Protein AF-0000000086679935 (afdb_homodimer)

pLDDT: mean 90.17, std 11.09, range [31.66, 98.38]

Secondary structure (DSSP, 8-state):
---EEEEEHHHHHHHHHHS--TT-SHHHHTT--TGGGSHHHHHHHHHHHHHTTSEEE-GGGPEEEPHHHHHHHHHHHS-SEEEEEEEEETTEEEEEEEEEETTEEEEEEEEGGGEEEEEE--TTS-THHHHHHHHHHHHHHSSSEEEEEEEEESS-EEEEEEEEE-TTS-EEEEETT-GGG-EEEE-HHHHHHHHHHHHHHHS-------/---EEEEEHHHHHHHHHHS--TT-SHHHHTT--TGGGSHHHHHHHHHHHHHTTSEEE-GGGPEEEPHHHHHHHHHHHS-SEEEEEEEEETTEEEEEEEEEETTEEEEEEEEGGGEEEEEE--TTS-THHHHHHHHHHHHHHSSSEEEEEEEEESS-EEEEEEEEE-TTS-EEEEETT-GGG-EEEE-HHHHHHHHHHHHHHHS-------

Solvent-accessible surface area (backbone atoms only — not comparable to full-atom values): 21999 Å² total; per-residue (Å²): 127,70,60,67,50,76,44,32,53,19,36,50,36,28,41,52,63,69,47,68,43,86,74,38,63,47,48,65,76,71,65,52,50,70,66,43,62,30,68,56,19,28,46,37,12,47,23,45,34,40,77,68,65,45,31,40,88,42,75,93,84,34,70,39,64,34,71,71,52,49,47,51,27,49,22,48,31,59,45,53,36,34,36,41,38,41,36,42,29,93,96,44,74,53,51,35,34,38,31,26,27,92,80,35,30,33,39,42,26,74,46,79,65,55,24,29,42,36,33,51,41,68,68,84,48,64,81,61,50,66,55,49,63,58,43,49,60,50,41,72,73,28,66,42,20,39,35,36,40,36,33,38,37,92,87,35,75,77,42,36,39,35,40,35,29,36,75,88,62,36,15,29,37,39,32,70,88,42,62,86,70,42,47,63,79,27,49,65,68,57,37,51,51,51,49,52,54,51,47,49,66,69,58,53,80,76,69,72,85,128,128,72,60,66,49,76,44,31,53,19,36,50,37,28,40,54,63,70,46,68,43,84,75,39,64,46,48,64,76,72,64,53,52,70,66,43,63,29,68,56,19,30,45,35,11,49,23,44,34,40,78,67,65,44,31,40,86,43,74,92,86,35,71,40,64,34,71,71,52,49,48,51,29,51,22,47,30,59,44,52,37,34,37,40,38,42,36,41,30,90,95,43,75,53,52,36,33,39,32,27,27,92,80,35,30,33,40,42,25,75,47,80,63,54,23,28,42,36,35,52,41,67,68,86,48,65,80,60,50,67,55,48,62,59,42,50,61,50,40,71,75,30,68,42,19,38,36,36,40,36,34,38,37,92,88,33,74,76,43,35,40,36,40,36,30,37,75,86,61,36,15,28,35,41,32,70,89,41,62,85,70,42,47,63,80,28,50,66,68,56,38,51,49,52,49,51,53,50,48,50,66,68,56,56,79,76,69,71,83,129

Sequence (420 aa):
MTDRISLTAAELAFLLSVSGTSGSPAPDLLGFTDADRAEPVIAAGLGSLLLRHLVAPGTGQQVELAPELVAITEGLARPRICVQVGLVADQTADGALLFESGIVRFLLAPRAYRCFDVTGVDPAIDRREPLLQLARPFLDAHRPAVASFTAHSAQVQNAWVTVSAEADNRWSYVSGGDPEGARSNLTADEAMEHVHDVLGTLLPELSPAAMTDRISLTAAELAFLLSVSGTSGSPAPDLLGFTDADRAEPVIAAGLGSLLLRHLVAPGTGQQVELAPELVAITEGLARPRICVQVGLVADQTADGALLFESGIVRFLLAPRAYRCFDVTGVDPAIDRREPLLQLARPFLDAHRPAVASFTAHSAQVQNAWVTVSAEADNRWSYVSGGDPEGARSNLTADEAMEHVHDVLGTLLPELSPAA

Organism: NCBI:txid175570

Foldseek 3Di:
DWDKDKAFLLLVLLLQVVLPADPFCLCVLLVHDVVCNDPVSNVVNVVVCVVVVQWAQDPPRDIDGHPVSVLVSQQRRAFQKKKWKWKDADPDIWTWMWTHDVQWIWIWTADPPRMTMITTDGPVDDPVVVRLVVHLVRPVVGAFMKMKMFMDHPVDHRWIKMKTQHPVQKIKMATPVCRVPIDTRDHSVVRSVVVSVSVCVRDDDDPDPD/DWDKDKAALLLVLLLQVVLPADPFCLCVLLVHDVVCNDPVSNVVNVVVCVVVVQWAQDPPRDIDGHPVSVLVSQQRRAFQKKKWKWKDADPDIWTWMWTHDVQWIWIWTADPPRMIMITTDGPVDDPVVVRLVVHLVRPVVGAFMKMKMFMDHPVDHRWIKMKTAHPVQKIWMATPVCRVPIDTRDHSVVRSVVVSVVVCVRDDDDPDPD

Radius of gyration: 28.43 Å; Cα contacts (8 Å, |Δi|>4): 796; chains: 2; bounding box: 55×89×56 Å

Nearest PDB structures (foldseek):
  4rcl-assembly1_A  TM=6.908E-01  e=4.617E-07  Mycolicibacterium smegmatis MC2 155
  4w4j-assembly2_B  TM=6.682E-01  e=8.957E-07  Mycolicibacterium smegmatis MC2 155
  5vba-assembly1_A  TM=6.592E-01  e=6.240E-07  Tequatrovirus T4
  4rcl-assembly2_B  TM=5.947E-01  e=6.454E-05  Mycolicibacterium smegmatis MC2 155
  3nec-assembly1_A  TM=4.149E-01  e=3.781E-01  Toxoplasma gondii

Structure (mmCIF, N/CA/C/O backbone):
data_AF-0000000086679935-model_v1
#
loop_
_entity.id
_entity.type
_entity.pdbx_description
1 polymer 'EspG family protein'
#
loop_
_atom_site.group_PDB
_atom_site.id
_atom_site.type_symbol
_atom_site.label_atom_id
_atom_site.label_alt_id
_atom_site.label_comp_id
_atom_site.label_asym_id
_atom_site.label_entity_id
_atom_site.label_seq_id
_atom_site.pdbx_PDB_ins_code
_atom_site.Cartn_x
_atom_site.Cartn_y
_atom_site.Cartn_z
_atom_site.occupancy
_atom_site.B_iso_or_equiv
_atom_site.auth_seq_id
_atom_site.auth_comp_id
_atom_site.auth_asym_id
_atom_site.auth_atom_id
_atom_site.pdbx_PDB_model_num
ATOM 1 N N . MET A 1 1 ? -2.578 8.648 26.203 1 37.78 1 MET A N 1
ATOM 2 C CA . MET A 1 1 ? -1.556 8.32 25.219 1 37.78 1 MET A CA 1
ATOM 3 C C . MET A 1 1 ? -2.061 8.578 23.797 1 37.78 1 MET A C 1
ATOM 5 O O . MET A 1 1 ? -3.148 8.133 23.438 1 37.78 1 MET A O 1
ATOM 9 N N . THR A 1 2 ? -1.667 9.672 23.266 1 55.12 2 THR A N 1
ATOM 10 C CA . THR A 1 2 ? -2.234 10.086 21.984 1 55.12 2 THR A CA 1
ATOM 11 C C . THR A 1 2 ? -2.031 9.016 20.922 1 55.12 2 THR A C 1
ATOM 13 O O . THR A 1 2 ? -0.909 8.555 20.703 1 55.12 2 THR A O 1
ATOM 16 N N . ASP A 1 3 ? -3.09 8.336 20.547 1 83 3 ASP A N 1
ATOM 17 C CA . ASP A 1 3 ? -3.076 7.223 19.594 1 83 3 ASP A CA 1
ATOM 18 C C . ASP A 1 3 ? -2.498 7.656 18.25 1 83 3 ASP A C 1
ATOM 20 O O . ASP A 1 3 ? -2.775 8.758 17.781 1 83 3 ASP A O 1
ATOM 24 N N . ARG A 1 4 ? -1.326 7.137 17.953 1 93.44 4 ARG A N 1
ATOM 25 C CA . ARG A 1 4 ? -0.667 7.457 16.688 1 93.44 4 ARG A CA 1
ATOM 26 C C . ARG A 1 4 ? -0.692 6.266 15.742 1 93.44 4 ARG A C 1
ATOM 28 O O . ARG A 1 4 ? -0.501 5.125 16.172 1 93.44 4 ARG A O 1
ATOM 35 N N . ILE A 1 5 ? -0.998 6.605 14.477 1 97.06 5 ILE A N 1
ATOM 36 C CA . ILE A 1 5 ? -0.933 5.578 13.445 1 97.06 5 ILE A CA 1
ATOM 37 C C . ILE A 1 5 ? -0.263 6.145 12.195 1 97.06 5 ILE A C 1
ATOM 39 O O . ILE A 1 5 ? -0.395 7.332 11.898 1 97.06 5 ILE A O 1
ATOM 43 N N . SER A 1 6 ? 0.539 5.348 11.547 1 97.88 6 SER A N 1
ATOM 44 C CA . SER A 1 6 ? 1.135 5.746 10.273 1 97.88 6 SER A CA 1
ATOM 45 C C . SER A 1 6 ? 0.36 5.168 9.094 1 97.88 6 SER A C 1
ATOM 47 O O . SER A 1 6 ? -0.07 4.012 9.133 1 97.88 6 SER A O 1
ATOM 49 N N . LEU A 1 7 ? 0.116 6.004 8.047 1 98.38 7 LEU A N 1
ATOM 50 C CA . LEU A 1 7 ? -0.58 5.605 6.828 1 98.38 7 LEU A CA 1
ATOM 51 C C . LEU A 1 7 ? 0.215 6.012 5.59 1 98.38 7 LEU A C 1
ATOM 53 O O . LEU A 1 7 ? 0.934 7.016 5.613 1 98.38 7 LEU A O 1
ATOM 57 N N . THR A 1 8 ? 0.078 5.289 4.508 1 97.81 8 THR A N 1
ATOM 58 C CA . THR A 1 8 ? 0.658 5.691 3.23 1 97.81 8 THR A CA 1
ATOM 59 C C . THR A 1 8 ? -0.25 6.688 2.514 1 97.81 8 THR A C 1
ATOM 61 O O . THR A 1 8 ? -1.435 6.801 2.838 1 97.81 8 THR A O 1
ATOM 64 N N . ALA A 1 9 ? 0.305 7.355 1.508 1 97.69 9 ALA A N 1
ATOM 65 C CA . ALA A 1 9 ? -0.489 8.234 0.656 1 97.69 9 ALA A CA 1
ATOM 66 C C . ALA A 1 9 ? -1.613 7.469 -0.031 1 97.69 9 ALA A C 1
ATOM 68 O O . ALA A 1 9 ? -2.729 7.977 -0.169 1 97.69 9 ALA A O 1
ATOM 69 N N . ALA A 1 10 ? -1.348 6.258 -0.402 1 98.12 10 ALA A N 1
ATOM 70 C CA . ALA A 1 10 ? -2.355 5.449 -1.079 1 98.12 10 ALA A CA 1
ATOM 71 C C . ALA A 1 10 ? -3.49 5.078 -0.128 1 98.12 10 ALA A C 1
ATOM 73 O O . ALA A 1 10 ? -4.656 5.051 -0.525 1 98.12 10 ALA A O 1
ATOM 74 N N . GLU A 1 11 ? -3.154 4.742 1.072 1 98 11 GLU A N 1
ATOM 75 C CA . GLU A 1 11 ? -4.18 4.453 2.07 1 98 11 GLU A CA 1
ATOM 76 C C . GLU A 1 11 ? -5.059 5.672 2.328 1 98 11 GLU A C 1
ATOM 78 O O . GLU A 1 11 ? -6.281 5.555 2.426 1 98 11 GLU A O 1
ATOM 83 N N . LEU A 1 12 ? -4.43 6.832 2.416 1 97.25 12 LEU A N 1
ATOM 84 C CA . LEU A 1 12 ? -5.195 8.062 2.592 1 97.25 12 LEU A CA 1
ATOM 85 C C . LEU A 1 12 ? -6.074 8.328 1.374 1 97.25 12 LEU A C 1
ATOM 87 O O . LEU A 1 12 ? -7.211 8.781 1.513 1 97.25 12 LEU A O 1
ATOM 91 N N . ALA A 1 13 ? -5.551 8.109 0.16 1 96.25 13 ALA A N 1
ATOM 92 C CA . ALA A 1 13 ? -6.336 8.281 -1.06 1 96.25 13 ALA A CA 1
ATOM 93 C C . ALA A 1 13 ? -7.562 7.371 -1.056 1 96.25 13 ALA A C 1
ATOM 95 O O . ALA A 1 13 ? -8.648 7.785 -1.458 1 96.25 13 ALA A O 1
ATOM 96 N N . PHE A 1 14 ? -7.367 6.168 -0.538 1 96.5 14 PHE A N 1
ATOM 97 C CA . PHE A 1 14 ? -8.492 5.25 -0.41 1 96.5 14 PHE A CA 1
ATOM 98 C C . PHE A 1 14 ? -9.539 5.805 0.556 1 96.5 14 PHE A C 1
ATOM 100 O O . PHE A 1 14 ? -10.727 5.828 0.245 1 96.5 14 PHE A O 1
ATOM 107 N N . LEU A 1 15 ? -9.094 6.254 1.701 1 96.12 15 LEU A N 1
ATOM 108 C CA . LEU A 1 15 ? -10.016 6.773 2.701 1 96.12 15 LEU A CA 1
ATOM 109 C C . LEU A 1 15 ? -10.805 7.957 2.148 1 96.12 15 LEU A C 1
ATOM 111 O O . LEU A 1 15 ? -12.008 8.086 2.398 1 96.12 15 LEU A O 1
ATOM 115 N N . LEU A 1 16 ? -10.125 8.797 1.416 1 94.5 16 LEU A N 1
ATOM 116 C CA . LEU A 1 16 ? -10.789 9.945 0.812 1 94.5 16 LEU A CA 1
ATOM 117 C C . LEU A 1 16 ? -11.82 9.508 -0.219 1 94.5 16 LEU A C 1
ATOM 119 O O . LEU A 1 16 ? -12.836 10.172 -0.406 1 94.5 16 LEU A O 1
ATOM 123 N N . SER A 1 17 ? -11.555 8.414 -0.892 1 92.44 17 SER A N 1
ATOM 124 C CA . SER A 1 17 ? -12.453 7.941 -1.937 1 92.44 17 SER A CA 1
ATOM 125 C C . SER A 1 17 ? -13.742 7.379 -1.344 1 92.44 17 SER A C 1
ATOM 127 O O . SER A 1 17 ? -14.797 7.418 -1.983 1 92.44 17 SER A O 1
ATOM 129 N N . VAL A 1 18 ? -13.688 6.816 -0.146 1 89.56 18 VAL A N 1
ATOM 130 C CA . VAL A 1 18 ? -14.867 6.188 0.438 1 89.56 18 VAL A CA 1
ATOM 131 C C . VAL A 1 18 ? -15.656 7.215 1.248 1 89.56 18 VAL A C 1
ATOM 133 O O . VAL A 1 18 ? -16.812 6.973 1.623 1 89.56 18 VAL A O 1
ATOM 136 N N . SER A 1 19 ? -15.047 8.258 1.645 1 80.88 19 SER A N 1
ATOM 137 C CA . SER A 1 19 ? -15.703 9.297 2.43 1 80.88 19 SER A CA 1
ATOM 138 C C . SER A 1 19 ? -16.828 9.945 1.641 1 80.88 19 SER A C 1
ATOM 140 O O . SER A 1 19 ? -17.719 10.578 2.223 1 80.88 19 SER A O 1
ATOM 142 N N . GLY A 1 20 ? -17.016 9.617 0.389 1 65.75 20 GLY A N 1
ATOM 143 C CA . GLY A 1 20 ? -18.109 10.102 -0.435 1 65.75 20 GLY A CA 1
ATOM 144 C C . GLY A 1 20 ? -18 11.578 -0.776 1 65.75 20 GLY A C 1
ATOM 145 O O . GLY A 1 20 ? -18.938 12.18 -1.289 1 65.75 20 GLY A O 1
ATOM 146 N N . THR A 1 21 ? -17.172 12.305 -0.176 1 62.47 21 THR A N 1
ATOM 147 C CA . THR A 1 21 ? -17.344 13.75 -0.301 1 62.47 21 THR A CA 1
ATOM 148 C C . THR A 1 21 ? -16.469 14.305 -1.422 1 62.47 21 THR A C 1
ATOM 150 O O . THR A 1 21 ? -15.25 14.102 -1.427 1 62.47 21 THR A O 1
ATOM 153 N N . SER A 1 22 ? -17.188 14.562 -2.379 1 64.38 22 SER A N 1
ATOM 154 C CA . SER A 1 22 ? -16.703 15.383 -3.484 1 64.38 22 SER A CA 1
ATOM 155 C C . SER A 1 22 ? -16.422 16.812 -3.033 1 64.38 22 SER A C 1
ATOM 157 O O . SER A 1 22 ? -17.25 17.422 -2.342 1 64.38 22 SER A O 1
ATOM 159 N N . GLY A 1 23 ? -15.164 17.219 -2.684 1 74.88 23 GLY A N 1
ATOM 160 C CA . GLY A 1 23 ? -14.898 18.625 -2.41 1 74.88 23 GLY A CA 1
ATOM 161 C C . GLY A 1 23 ? -13.969 18.844 -1.233 1 74.88 23 GLY A C 1
ATOM 162 O O . GLY A 1 23 ? -13.656 19.984 -0.88 1 74.88 23 GLY A O 1
ATOM 163 N N . SER A 1 24 ? -13.695 17.891 -0.671 1 84.31 24 SER A N 1
ATOM 164 C CA . SER A 1 24 ? -12.758 18.047 0.438 1 84.31 24 SER A CA 1
ATOM 165 C C . SER A 1 24 ? -11.477 18.719 -0.016 1 84.31 24 SER A C 1
ATOM 167 O O . SER A 1 24 ? -10.953 18.422 -1.091 1 84.31 24 SER A O 1
ATOM 169 N N . PRO A 1 25 ? -11.078 19.656 0.827 1 87.38 25 PRO A N 1
ATOM 170 C CA . PRO A 1 25 ? -9.797 20.297 0.484 1 87.38 25 PRO A CA 1
ATOM 171 C C . PRO A 1 25 ? -8.602 19.391 0.754 1 87.38 25 PRO A C 1
ATOM 173 O O . PRO A 1 25 ? -7.473 19.719 0.387 1 87.38 25 PRO A O 1
ATOM 176 N N . ALA A 1 26 ? -8.828 18.281 1.319 1 91.12 26 ALA A N 1
ATOM 177 C CA . ALA A 1 26 ? -7.754 17.453 1.849 1 91.12 26 ALA A CA 1
ATOM 178 C C . ALA A 1 26 ? -6.824 16.984 0.734 1 91.12 26 ALA A C 1
ATOM 180 O O . ALA A 1 26 ? -5.602 17.062 0.86 1 91.12 26 ALA A O 1
ATOM 181 N N . PRO A 1 27 ? -7.363 16.547 -0.416 1 91.56 27 PRO A N 1
ATOM 182 C CA . PRO A 1 27 ? -6.449 16.078 -1.461 1 91.56 27 PRO A CA 1
ATOM 183 C C . PRO A 1 27 ? -5.469 17.156 -1.912 1 91.56 27 PRO A C 1
ATOM 185 O O . PRO A 1 27 ? -4.273 16.875 -2.074 1 91.56 27 PRO A O 1
ATOM 188 N N . ASP A 1 28 ? -5.926 18.312 -2.014 1 87.94 28 ASP A N 1
ATOM 189 C CA . ASP A 1 28 ? -5.07 19.422 -2.441 1 87.94 28 ASP A CA 1
ATOM 190 C C . ASP A 1 28 ? -4.043 19.766 -1.364 1 87.94 28 ASP A C 1
ATOM 192 O O . ASP A 1 28 ? -2.873 20 -1.669 1 87.94 28 ASP A O 1
ATOM 196 N N . LEU A 1 29 ? -4.48 19.766 -0.17 1 89.69 29 LEU A N 1
ATOM 197 C CA . LEU A 1 29 ? -3.604 20.125 0.94 1 89.69 29 LEU A CA 1
ATOM 198 C C . LEU A 1 29 ? -2.527 19.062 1.14 1 89.69 29 LEU A C 1
ATOM 200 O O . LEU A 1 29 ? -1.416 19.375 1.574 1 89.69 29 LEU A O 1
ATOM 204 N N . LEU A 1 30 ? -2.873 17.859 0.779 1 93.5 30 LEU A N 1
ATOM 205 C CA . LEU A 1 30 ? -1.931 16.766 0.917 1 93.5 30 LEU A CA 1
ATOM 206 C C . LEU A 1 30 ? -1.031 16.656 -0.311 1 93.5 30 LEU A C 1
ATOM 208 O O . LEU A 1 30 ? -0.096 15.852 -0.335 1 93.5 30 LEU A O 1
ATOM 212 N N . GLY A 1 31 ? -1.354 17.438 -1.3 1 91.94 31 GLY A N 1
ATOM 213 C CA . GLY A 1 31 ? -0.563 17.422 -2.52 1 91.94 31 GLY A CA 1
ATOM 214 C C . GLY A 1 31 ? -0.878 16.25 -3.422 1 91.94 31 GLY A C 1
ATOM 215 O O . GLY A 1 31 ? -0.016 15.781 -4.172 1 91.94 31 GLY A O 1
ATOM 216 N N . PHE A 1 32 ? -2.082 15.688 -3.363 1 93.94 32 PHE A N 1
ATOM 217 C CA . PHE A 1 32 ? -2.451 14.539 -4.184 1 93.94 32 PHE A CA 1
ATOM 218 C C . PHE A 1 32 ? -2.814 14.977 -5.598 1 93.94 32 PHE A C 1
ATOM 220 O O . PHE A 1 32 ? -3.676 15.836 -5.781 1 93.94 32 PHE A O 1
ATOM 227 N N . THR A 1 33 ? -2.15 14.414 -6.566 1 93.75 33 THR A N 1
ATOM 228 C CA . THR A 1 33 ? -2.467 14.625 -7.977 1 93.75 33 THR A CA 1
ATOM 229 C C . THR A 1 33 ? -3.562 13.664 -8.43 1 93.75 33 THR A C 1
ATOM 231 O O . THR A 1 33 ? -4 12.805 -7.664 1 93.75 33 THR A O 1
ATOM 234 N N . ASP A 1 34 ? -3.945 13.797 -9.648 1 93.62 34 ASP A N 1
ATOM 235 C CA . ASP A 1 34 ? -4.895 12.852 -10.227 1 93.62 34 ASP A CA 1
ATOM 236 C C . ASP A 1 34 ? -4.316 11.438 -10.25 1 93.62 34 ASP A C 1
ATOM 238 O O . ASP A 1 34 ? -5.039 10.461 -10.039 1 93.62 34 ASP A O 1
ATOM 242 N N . ALA A 1 35 ? -3.078 11.383 -10.484 1 93.56 35 ALA A N 1
ATOM 243 C CA . ALA A 1 35 ? -2.412 10.078 -10.516 1 93.56 35 ALA A CA 1
ATOM 244 C C . ALA A 1 35 ? -2.445 9.414 -9.141 1 93.56 35 ALA A C 1
ATOM 246 O O . ALA A 1 35 ? -2.584 8.195 -9.039 1 93.56 35 ALA A O 1
ATOM 247 N N . ASP A 1 36 ? -2.406 10.211 -8.117 1 94.19 36 ASP A N 1
ATOM 248 C CA . ASP A 1 36 ? -2.436 9.695 -6.746 1 94.19 36 ASP A CA 1
ATOM 249 C C . ASP A 1 36 ? -3.822 9.172 -6.387 1 94.19 36 ASP A C 1
ATOM 251 O O . ASP A 1 36 ? -3.984 8.461 -5.391 1 94.19 36 ASP A O 1
ATOM 255 N N . ARG A 1 37 ? -4.719 9.578 -7.188 1 93.56 37 ARG A N 1
ATOM 256 C CA . ARG A 1 37 ? -6.098 9.227 -6.871 1 93.56 37 ARG A CA 1
ATOM 257 C C . ARG A 1 37 ? -6.68 8.281 -7.918 1 93.56 37 ARG A C 1
ATOM 259 O O . ARG A 1 37 ? -7.891 8.055 -7.953 1 93.56 37 ARG A O 1
ATOM 266 N N . ALA A 1 38 ? -5.793 7.77 -8.734 1 95 38 ALA A N 1
ATOM 267 C CA . ALA A 1 38 ? -6.227 6.82 -9.758 1 95 38 ALA A CA 1
ATOM 268 C C . ALA A 1 38 ? -6.586 5.473 -9.148 1 95 38 ALA A C 1
ATOM 270 O O . ALA A 1 38 ? -6.137 5.145 -8.047 1 95 38 ALA A O 1
ATOM 271 N N . GLU A 1 39 ? -7.312 4.656 -9.891 1 95.25 39 GLU A N 1
ATOM 272 C CA . GLU A 1 39 ? -7.891 3.406 -9.406 1 95.25 39 GLU A CA 1
ATOM 273 C C . GLU A 1 39 ? -6.812 2.457 -8.898 1 95.25 39 GLU A C 1
ATOM 275 O O . GLU A 1 39 ? -6.957 1.858 -7.828 1 95.25 39 GLU A O 1
ATOM 280 N N . PRO A 1 40 ? -5.648 2.309 -9.555 1 95.38 40 PRO A N 1
ATOM 281 C CA . PRO A 1 40 ? -4.633 1.376 -9.055 1 95.38 40 PRO A CA 1
ATOM 282 C C . PRO A 1 40 ? -4.055 1.802 -7.707 1 95.38 40 PRO A C 1
ATOM 284 O O . PRO A 1 40 ? -3.688 0.952 -6.895 1 95.38 40 PRO A O 1
ATOM 287 N N . VAL A 1 41 ? -3.998 3.121 -7.508 1 96.62 41 VAL A N 1
ATOM 288 C CA . VAL A 1 41 ? -3.48 3.627 -6.238 1 96.62 41 VAL A CA 1
ATOM 289 C C . VAL A 1 41 ? -4.5 3.379 -5.129 1 96.62 41 VAL A C 1
ATOM 291 O O . VAL A 1 41 ? -4.141 2.943 -4.031 1 96.62 41 VAL A O 1
ATOM 294 N N . ILE A 1 42 ? -5.746 3.607 -5.445 1 96.25 42 ILE A N 1
ATOM 295 C CA . ILE A 1 42 ? -6.816 3.373 -4.48 1 96.25 42 ILE A CA 1
ATOM 296 C C . ILE A 1 42 ? -6.855 1.894 -4.105 1 96.25 42 ILE A C 1
ATOM 298 O O . ILE A 1 42 ? -6.957 1.55 -2.926 1 96.25 42 ILE A O 1
ATOM 302 N N . ALA A 1 43 ? -6.699 1.069 -5.086 1 95.88 43 ALA A N 1
ATOM 303 C CA . ALA A 1 43 ? -6.676 -0.371 -4.84 1 95.88 43 ALA A CA 1
ATOM 304 C C . ALA A 1 43 ? -5.477 -0.761 -3.98 1 95.88 43 ALA A C 1
ATOM 306 O O . ALA A 1 43 ? -5.59 -1.618 -3.1 1 95.88 43 ALA A O 1
ATOM 307 N N . ALA A 1 44 ? -4.344 -0.168 -4.23 1 97.19 44 ALA A N 1
ATOM 308 C CA . ALA A 1 44 ? -3.146 -0.415 -3.434 1 97.19 44 ALA A CA 1
ATOM 309 C C . ALA A 1 44 ? -3.369 -0.03 -1.974 1 97.19 44 ALA A C 1
ATOM 311 O O . ALA A 1 44 ? -2.965 -0.758 -1.064 1 97.19 44 ALA A O 1
ATOM 312 N N . GLY A 1 45 ? -3.975 1.124 -1.792 1 98.06 45 GLY A N 1
ATOM 313 C CA . GLY A 1 45 ? -4.277 1.551 -0.435 1 98.06 45 GLY A CA 1
ATOM 314 C C . GLY A 1 45 ? -5.172 0.579 0.31 1 98.06 45 GLY A C 1
ATOM 315 O O . GLY A 1 45 ? -4.91 0.245 1.467 1 98.06 45 GLY A O 1
ATOM 316 N N . LEU A 1 46 ? -6.227 0.151 -0.379 1 96.88 46 LEU A N 1
ATOM 317 C CA . LEU A 1 46 ? -7.137 -0.815 0.222 1 96.88 46 LEU A CA 1
ATOM 318 C C . LEU A 1 46 ? -6.41 -2.113 0.557 1 96.88 46 LEU A C 1
ATOM 320 O O . LEU A 1 46 ? -6.543 -2.635 1.668 1 96.88 46 LEU A O 1
ATOM 324 N N . GLY A 1 47 ? -5.664 -2.678 -0.401 1 96.5 47 GLY A N 1
ATOM 325 C CA . GLY A 1 47 ? -4.898 -3.885 -0.144 1 96.5 47 GLY A CA 1
ATOM 326 C C . GLY A 1 47 ? -3.975 -3.762 1.053 1 96.5 47 GLY A C 1
ATOM 327 O O . GLY A 1 47 ? -3.891 -4.676 1.876 1 96.5 47 GLY A O 1
ATOM 328 N N . SER A 1 48 ? -3.27 -2.664 1.148 1 97.19 48 SER A N 1
ATOM 329 C CA . SER A 1 48 ? -2.355 -2.408 2.256 1 97.19 48 SER A CA 1
ATOM 330 C C . SER A 1 48 ? -3.092 -2.41 3.592 1 97.19 48 SER A C 1
ATOM 332 O O . SER A 1 48 ? -2.65 -3.051 4.551 1 97.19 48 SER A O 1
ATOM 334 N N . LEU A 1 49 ? -4.195 -1.675 3.666 1 97.88 49 LEU A N 1
ATOM 335 C CA . LEU A 1 49 ? -4.973 -1.594 4.898 1 97.88 49 LEU A CA 1
ATOM 336 C C . LEU A 1 49 ? -5.488 -2.969 5.309 1 97.88 49 LEU A C 1
ATOM 338 O O . LEU A 1 49 ? -5.562 -3.281 6.496 1 97.88 49 LEU A O 1
ATOM 342 N N . LEU A 1 50 ? -5.867 -3.756 4.32 1 96.69 50 LEU A N 1
ATOM 343 C CA . LEU A 1 50 ? -6.355 -5.102 4.594 1 96.69 50 LEU A CA 1
ATOM 344 C C . LEU A 1 50 ? -5.258 -5.969 5.195 1 96.69 50 LEU A C 1
ATOM 346 O O . LEU A 1 50 ? -5.477 -6.648 6.203 1 96.69 50 LEU A O 1
ATOM 350 N N . LEU A 1 51 ? -4.09 -5.926 4.605 1 96.69 51 LEU A N 1
ATOM 351 C CA . LEU A 1 51 ? -2.992 -6.758 5.078 1 96.69 51 LEU A CA 1
ATOM 352 C C . LEU A 1 51 ? -2.525 -6.309 6.461 1 96.69 51 LEU A C 1
ATOM 354 O O . LEU A 1 51 ? -1.996 -7.113 7.23 1 96.69 51 LEU A O 1
ATOM 358 N N . ARG A 1 52 ? -2.77 -5.027 6.754 1 97.19 52 ARG A N 1
ATOM 359 C CA . ARG A 1 52 ? -2.395 -4.512 8.07 1 97.19 52 ARG A CA 1
ATOM 360 C C . ARG A 1 52 ? -3.551 -4.641 9.055 1 97.19 52 ARG A C 1
ATOM 362 O O . ARG A 1 52 ? -3.459 -4.172 10.188 1 97.19 52 ARG A O 1
ATOM 369 N N . HIS A 1 53 ? -4.629 -5.203 8.633 1 96 53 HIS A N 1
ATOM 370 C CA . HIS A 1 53 ? -5.805 -5.512 9.438 1 96 53 HIS A CA 1
ATOM 371 C C . HIS A 1 53 ? -6.461 -4.238 9.969 1 96 53 HIS A C 1
ATOM 373 O O . HIS A 1 53 ? -6.984 -4.219 11.078 1 96 53 HIS A O 1
ATOM 379 N N . LEU A 1 54 ? -6.406 -3.184 9.188 1 97.06 54 LEU A N 1
ATOM 380 C CA . LEU A 1 54 ? -7.055 -1.923 9.531 1 97.06 54 LEU A CA 1
ATOM 381 C C . LEU A 1 54 ? -8.391 -1.786 8.82 1 97.06 54 LEU A C 1
ATOM 383 O O . LEU A 1 54 ? -9.18 -0.893 9.141 1 97.06 54 LEU A O 1
ATOM 387 N N . VAL A 1 55 ? -8.539 -2.654 7.859 1 96.12 55 VAL A N 1
ATOM 388 C CA . VAL A 1 55 ? -9.812 -2.826 7.168 1 96.12 55 VAL A CA 1
ATOM 389 C C . VAL A 1 55 ? -10.156 -4.312 7.09 1 96.12 55 VAL A C 1
ATOM 391 O O . VAL A 1 55 ? -9.273 -5.16 6.98 1 96.12 55 VAL A O 1
ATOM 394 N N . ALA A 1 56 ? -11.352 -4.605 7.176 1 94 56 ALA A N 1
ATOM 395 C CA . ALA A 1 56 ? -11.828 -5.98 7.051 1 94 56 ALA A CA 1
ATOM 396 C C . ALA A 1 56 ? -12.961 -6.078 6.027 1 94 56 ALA A C 1
ATOM 398 O O . ALA A 1 56 ? -13.719 -5.125 5.844 1 94 56 ALA A O 1
ATOM 399 N N . PRO A 1 57 ? -12.961 -7.27 5.371 1 87.5 57 PRO A N 1
ATOM 400 C CA . PRO A 1 57 ? -14.109 -7.465 4.48 1 87.5 57 PRO A CA 1
ATOM 401 C C . PRO A 1 57 ? -15.445 -7.441 5.223 1 87.5 57 PRO A C 1
ATOM 403 O O . PRO A 1 57 ? -15.562 -8.023 6.305 1 87.5 57 PRO A O 1
ATOM 406 N N . GLY A 1 58 ? -16.25 -6.57 4.781 1 80.81 58 GLY A N 1
ATOM 407 C CA . GLY A 1 58 ? -17.578 -6.504 5.355 1 80.81 58 GLY A CA 1
ATOM 408 C C . GLY A 1 58 ? -18.625 -7.25 4.539 1 80.81 58 GLY A C 1
ATOM 409 O O . GLY A 1 58 ? -18.266 -8.117 3.729 1 80.81 58 GLY A O 1
ATOM 410 N N . THR A 1 59 ? -19.859 -6.945 4.883 1 76.44 59 THR A N 1
ATOM 411 C CA . THR A 1 59 ? -20.969 -7.562 4.16 1 76.44 59 THR A CA 1
ATOM 412 C C . THR A 1 59 ? -21.156 -6.906 2.797 1 76.44 59 THR A C 1
ATOM 414 O O . THR A 1 59 ? -21.016 -5.688 2.666 1 76.44 59 THR A O 1
ATOM 417 N N . GLY A 1 60 ? -21.531 -7.656 1.705 1 62.28 60 GLY A N 1
ATOM 418 C CA . GLY A 1 60 ? -21.891 -7.145 0.395 1 62.28 60 GLY A CA 1
ATOM 419 C C . GLY A 1 60 ? -20.766 -6.391 -0.288 1 62.28 60 GLY A C 1
ATOM 420 O O . GLY A 1 60 ? -21 -5.375 -0.946 1 62.28 60 GLY A O 1
ATOM 421 N N . GLN A 1 61 ? -19.625 -6.633 -0.198 1 65.62 61 GLN A N 1
ATOM 422 C CA . GLN A 1 61 ? -18.469 -6.055 -0.872 1 65.62 61 GLN A CA 1
ATOM 423 C C . GLN A 1 61 ? -18.016 -4.781 -0.173 1 65.62 61 GLN A C 1
ATOM 425 O O . GLN A 1 61 ? -17.188 -4.031 -0.715 1 65.62 61 GLN A O 1
ATOM 430 N N . GLN A 1 62 ? -18.609 -4.555 0.878 1 78.88 62 GLN A N 1
ATOM 431 C CA . GLN A 1 62 ? -18.188 -3.373 1.619 1 78.88 62 GLN A CA 1
ATOM 432 C C . GLN A 1 62 ? -17.078 -3.723 2.613 1 78.88 62 GLN A C 1
ATOM 434 O O . GLN A 1 62 ? -16.922 -4.887 2.986 1 78.88 62 GLN A O 1
ATOM 439 N N . VAL A 1 63 ? -16.203 -2.748 2.824 1 88.75 63 VAL A N 1
ATOM 440 C CA . VAL A 1 63 ? -15.141 -2.973 3.797 1 88.75 63 VAL A CA 1
ATOM 441 C C . VAL A 1 63 ? -15.461 -2.238 5.098 1 88.75 63 VAL A C 1
ATOM 443 O O . VAL A 1 63 ? -16.156 -1.225 5.086 1 88.75 63 VAL A O 1
ATOM 446 N N . GLU A 1 64 ? -15.102 -2.85 6.176 1 94.25 64 GLU A N 1
ATOM 447 C CA . GLU A 1 64 ? -15.242 -2.258 7.504 1 94.25 64 GLU A CA 1
ATOM 448 C C . GLU A 1 64 ? -13.922 -1.643 7.977 1 94.25 64 GLU A C 1
ATOM 450 O O . GLU A 1 64 ? -12.906 -2.328 8.047 1 94.25 64 GLU A O 1
ATOM 455 N N . LEU A 1 65 ? -14.031 -0.39 8.258 1 95.75 65 LEU A N 1
ATOM 456 C CA . LEU A 1 65 ? -12.852 0.332 8.711 1 95.75 65 LEU A CA 1
ATOM 457 C C . LEU A 1 65 ? -12.641 0.143 10.211 1 95.75 65 LEU A C 1
ATOM 459 O O . LEU A 1 65 ? -13.609 0.103 10.977 1 95.75 65 LEU A O 1
ATOM 463 N N . ALA A 1 66 ? -11.391 0.048 10.633 1 95.69 66 ALA A N 1
ATOM 464 C CA . ALA A 1 66 ? -11.078 0.159 12.055 1 95.69 66 ALA A CA 1
ATOM 465 C C . ALA A 1 66 ? -11.539 1.502 12.617 1 95.69 66 ALA A C 1
ATOM 467 O O . ALA A 1 66 ? -11.633 2.488 11.883 1 95.69 66 ALA A O 1
ATOM 468 N N . PRO A 1 67 ? -11.836 1.546 13.844 1 92.88 67 PRO A N 1
ATOM 469 C CA . PRO A 1 67 ? -12.391 2.762 14.445 1 92.88 67 PRO A CA 1
ATOM 470 C C . PRO A 1 67 ? -11.516 3.992 14.195 1 92.88 67 PRO A C 1
ATOM 472 O O . PRO A 1 67 ? -12.039 5.078 13.93 1 92.88 67 PRO A O 1
ATOM 475 N N . GLU A 1 68 ? -10.195 3.812 14.281 1 93.5 68 GLU A N 1
ATOM 476 C CA . GLU A 1 68 ? -9.305 4.949 14.07 1 93.5 68 GLU A CA 1
ATOM 477 C C . GLU A 1 68 ? -9.422 5.484 12.641 1 93.5 68 GLU A C 1
ATOM 479 O O . GLU A 1 68 ? -9.312 6.691 12.414 1 93.5 68 GLU A O 1
ATOM 484 N N . LEU A 1 69 ? -9.68 4.602 11.703 1 96.31 69 LEU A N 1
ATOM 485 C CA . LEU A 1 69 ? -9.805 5.023 10.312 1 96.31 69 LEU A CA 1
ATOM 486 C C . LEU A 1 69 ? -11.148 5.707 10.062 1 96.31 69 LEU A C 1
ATOM 488 O O . LEU A 1 69 ? -11.25 6.598 9.219 1 96.31 69 LEU A O 1
ATOM 492 N N . VAL A 1 70 ? -12.141 5.293 10.812 1 94 70 VAL A N 1
ATOM 493 C CA . VAL A 1 70 ? -13.438 5.957 10.711 1 94 70 VAL A CA 1
ATOM 494 C C . VAL A 1 70 ? -13.297 7.426 11.102 1 94 70 VAL A C 1
ATOM 496 O O . VAL A 1 70 ? -13.773 8.312 10.391 1 94 70 VAL A O 1
ATOM 499 N N . ALA A 1 71 ? -12.602 7.652 12.156 1 93.62 71 ALA A N 1
ATOM 500 C CA . ALA A 1 71 ? -12.383 9.016 12.633 1 93.62 71 ALA A CA 1
ATOM 501 C C . ALA A 1 71 ? -11.586 9.828 11.625 1 93.62 71 ALA A C 1
ATOM 503 O O . ALA A 1 71 ? -11.93 10.977 11.336 1 93.62 71 ALA A O 1
ATOM 504 N N . ILE A 1 72 ? -10.547 9.258 11.078 1 95.56 72 ILE A N 1
ATOM 505 C CA . ILE A 1 72 ? -9.688 9.945 10.117 1 95.56 72 ILE A CA 1
ATOM 506 C C . ILE A 1 72 ? -10.484 10.258 8.852 1 95.56 72 ILE A C 1
ATOM 508 O O . ILE A 1 72 ? -10.406 11.367 8.32 1 95.56 72 ILE A O 1
ATOM 512 N N . THR A 1 73 ? -11.297 9.312 8.422 1 95 73 THR A N 1
ATOM 513 C CA . THR A 1 73 ? -12.125 9.5 7.238 1 95 73 THR A CA 1
ATOM 514 C C . THR A 1 73 ? -13.109 10.648 7.449 1 95 73 THR A C 1
ATOM 516 O O . THR A 1 73 ? -13.281 11.492 6.566 1 95 73 THR A O 1
ATOM 519 N N . GLU A 1 74 ? -13.648 10.711 8.594 1 91.44 74 GLU A N 1
ATOM 520 C CA . GLU A 1 74 ? -14.578 11.781 8.922 1 91.44 74 GLU A CA 1
ATOM 521 C C . GLU A 1 74 ? -13.883 13.141 8.906 1 91.44 74 GLU A C 1
ATOM 523 O O . GLU A 1 74 ? -14.414 14.109 8.359 1 91.44 74 GLU A O 1
ATOM 528 N N . GLY A 1 75 ? -12.766 13.18 9.492 1 92.5 75 GLY A N 1
ATOM 529 C CA . GLY A 1 75 ? -12.016 14.43 9.57 1 92.5 75 GLY A CA 1
ATOM 530 C C . GLY A 1 75 ? -11.555 14.93 8.219 1 92.5 75 GLY A C 1
ATOM 531 O O . GLY A 1 75 ? -11.484 16.141 7.988 1 92.5 75 GLY A O 1
ATOM 532 N N . LEU A 1 76 ? -11.258 14.031 7.297 1 93.06 76 LEU A N 1
ATOM 533 C CA . LEU A 1 76 ? -10.742 14.398 5.984 1 93.06 76 LEU A CA 1
ATOM 534 C C . LEU A 1 76 ? -11.883 14.781 5.043 1 93.06 76 LEU A C 1
ATOM 536 O O . LEU A 1 76 ? -11.695 15.586 4.125 1 93.06 76 LEU A O 1
ATOM 540 N N . ALA A 1 77 ? -13.016 14.203 5.258 1 89.44 77 ALA A N 1
ATOM 541 C CA . ALA A 1 77 ? -14.133 14.336 4.332 1 89.44 77 ALA A CA 1
ATOM 542 C C . ALA A 1 77 ? -14.688 15.758 4.34 1 89.44 77 ALA A C 1
ATOM 544 O O . ALA A 1 77 ? -14.867 16.375 3.281 1 89.44 77 ALA A O 1
ATOM 545 N N . ARG A 1 78 ? -14.984 16.266 5.516 1 85.31 78 ARG A N 1
ATOM 546 C CA . ARG A 1 78 ? -15.547 17.594 5.648 1 85.31 78 ARG A CA 1
ATOM 547 C C . ARG A 1 78 ? -14.977 18.312 6.863 1 85.31 78 ARG A C 1
ATOM 549 O O . ARG A 1 78 ? -15.688 18.578 7.836 1 85.31 78 ARG A O 1
ATOM 556 N N . PRO A 1 79 ? -13.812 18.688 6.656 1 88.69 79 PRO A N 1
ATOM 557 C CA . PRO A 1 79 ? -13.234 19.375 7.805 1 88.69 79 PRO A CA 1
ATOM 558 C C . PRO A 1 79 ? -13.836 20.766 8.016 1 88.69 79 PRO A C 1
ATOM 560 O O . PRO A 1 79 ? -14.031 21.516 7.051 1 88.69 79 PRO A O 1
ATOM 563 N N . ARG A 1 80 ? -14.164 21.047 9.234 1 87.5 80 ARG A N 1
ATOM 564 C CA . ARG A 1 80 ? -14.617 22.391 9.57 1 87.5 80 ARG A CA 1
ATOM 565 C C . ARG A 1 80 ? -13.445 23.359 9.594 1 87.5 80 ARG A C 1
ATOM 567 O O . ARG A 1 80 ? -13.594 24.531 9.203 1 87.5 80 ARG A O 1
ATOM 574 N N . ILE A 1 81 ? -12.383 22.812 10.086 1 89.44 81 ILE A N 1
ATOM 575 C CA . ILE A 1 81 ? -11.172 23.609 10.156 1 89.44 81 ILE A CA 1
ATOM 576 C C . ILE A 1 81 ? -9.977 22.797 9.68 1 89.44 81 ILE A C 1
ATOM 578 O O . ILE A 1 81 ? -9.859 21.609 10 1 89.44 81 ILE A O 1
ATOM 582 N N . CYS A 1 82 ? -9.133 23.453 8.891 1 92.88 82 CYS A N 1
ATOM 583 C CA . CYS A 1 82 ? -7.84 22.891 8.516 1 92.88 82 CYS A CA 1
ATOM 584 C C . CYS A 1 82 ? -6.746 23.953 8.633 1 92.88 82 CYS A C 1
ATOM 586 O O . CYS A 1 82 ? -6.906 25.078 8.156 1 92.88 82 CYS A O 1
ATOM 588 N N . VAL A 1 83 ? -5.719 23.609 9.305 1 94.56 83 VAL A N 1
ATOM 589 C CA . VAL A 1 83 ? -4.582 24.516 9.414 1 94.56 83 VAL A CA 1
ATOM 590 C C . VAL A 1 83 ? -3.32 23.828 8.891 1 94.56 83 VAL A C 1
ATOM 592 O O . VAL A 1 83 ? -2.969 22.734 9.344 1 94.56 83 VAL A O 1
ATOM 595 N N . GLN A 1 84 ? -2.66 24.391 7.949 1 94.44 84 GLN A N 1
ATOM 596 C CA . GLN A 1 84 ? -1.372 23.922 7.449 1 94.44 84 GLN A CA 1
ATOM 597 C C . GLN A 1 84 ? -0.217 24.609 8.172 1 94.44 84 GLN A C 1
ATOM 599 O O . GLN A 1 84 ? -0.177 25.844 8.258 1 94.44 84 GLN A O 1
ATOM 604 N N . VAL A 1 85 ? 0.653 23.844 8.695 1 96.75 85 VAL A N 1
ATOM 605 C CA . VAL A 1 85 ? 1.869 24.359 9.32 1 96.75 85 VAL A CA 1
ATOM 606 C C . VAL A 1 85 ? 3.076 24.031 8.445 1 96.75 85 VAL A C 1
ATOM 608 O O . VAL A 1 85 ? 3.301 22.875 8.102 1 96.75 85 VAL A O 1
ATOM 611 N N . GLY A 1 86 ? 3.777 25.047 8.117 1 95.62 86 GLY A N 1
ATOM 612 C CA . GLY A 1 86 ? 5.039 24.875 7.414 1 95.62 86 GLY A CA 1
ATOM 613 C C . GLY A 1 86 ? 6.234 25.359 8.211 1 95.62 86 GLY A C 1
ATOM 614 O O . GLY A 1 86 ? 6.195 26.438 8.812 1 95.62 86 GLY A O 1
ATOM 615 N N . LEU A 1 87 ? 7.258 24.547 8.281 1 95.5 87 LEU A N 1
ATOM 616 C CA . LEU A 1 87 ? 8.5 24.859 8.969 1 95.5 87 LEU A CA 1
ATOM 617 C C . LEU A 1 87 ? 9.688 24.812 8.016 1 95.5 87 LEU A C 1
ATOM 619 O O . LEU A 1 87 ? 9.93 23.781 7.379 1 95.5 87 LEU A O 1
ATOM 623 N N . VAL A 1 88 ? 10.414 25.891 7.969 1 94.19 88 VAL A N 1
ATOM 624 C CA . VAL A 1 88 ? 11.492 25.922 6.992 1 94.19 88 VAL A CA 1
ATOM 625 C C . VAL A 1 88 ? 12.75 26.516 7.629 1 94.19 88 VAL A C 1
ATOM 627 O O . VAL A 1 88 ? 12.672 27.516 8.344 1 94.19 88 VAL A O 1
ATOM 630 N N . ALA A 1 89 ? 13.859 25.844 7.504 1 93.12 89 ALA A N 1
ATOM 631 C CA . ALA A 1 89 ? 15.188 26.312 7.883 1 93.12 89 ALA A CA 1
ATOM 632 C C . ALA A 1 89 ? 16.234 25.844 6.883 1 93.12 89 ALA A C 1
ATOM 634 O O . ALA A 1 89 ? 16.406 24.641 6.672 1 93.12 89 ALA A O 1
ATOM 635 N N . ASP A 1 90 ? 17.094 26.734 6.41 1 86.69 90 ASP A N 1
ATOM 636 C CA . ASP A 1 90 ? 18.188 26.406 5.484 1 86.69 90 ASP A CA 1
ATOM 637 C C . ASP A 1 90 ? 17.781 25.25 4.566 1 86.69 90 ASP A C 1
ATOM 639 O O . ASP A 1 90 ? 16.859 25.375 3.773 1 86.69 90 ASP A O 1
ATOM 643 N N . GLN A 1 91 ? 18.281 24.078 4.789 1 80.38 91 GLN A N 1
ATOM 644 C CA . GLN A 1 91 ? 18.047 22.969 3.875 1 80.38 91 GLN A CA 1
ATOM 645 C C . GLN A 1 91 ? 17.125 21.922 4.504 1 80.38 91 GLN A C 1
ATOM 647 O O . GLN A 1 91 ? 17.203 20.734 4.18 1 80.38 91 GLN A O 1
ATOM 652 N N . THR A 1 92 ? 16.344 22.422 5.469 1 86.5 92 THR A N 1
ATOM 653 C CA . THR A 1 92 ? 15.438 21.5 6.121 1 86.5 92 THR A CA 1
ATOM 654 C C . THR A 1 92 ? 14.008 22.047 6.105 1 86.5 92 THR A C 1
ATOM 656 O O . THR A 1 92 ? 13.797 23.25 6.25 1 86.5 92 THR A O 1
ATOM 659 N N . ALA A 1 93 ? 13.062 21.203 5.789 1 89.81 93 ALA A N 1
ATOM 660 C CA . ALA A 1 93 ? 11.648 21.547 5.832 1 89.81 93 ALA A CA 1
ATOM 661 C C . ALA A 1 93 ? 10.844 20.469 6.551 1 89.81 93 ALA A C 1
ATOM 663 O O . ALA A 1 93 ? 11.242 19.297 6.57 1 89.81 93 ALA A O 1
ATOM 664 N N . ASP A 1 94 ? 9.852 20.906 7.277 1 92.06 94 ASP A N 1
ATOM 665 C CA . ASP A 1 94 ? 8.898 20.031 7.953 1 92.06 94 ASP A CA 1
ATOM 666 C C . ASP A 1 94 ? 7.508 20.656 8 1 92.06 94 ASP A C 1
ATOM 668 O O . ASP A 1 94 ? 7.305 21.75 7.477 1 92.06 94 ASP A O 1
ATOM 672 N N . GLY A 1 95 ? 6.531 19.891 8.508 1 94.5 95 GLY A N 1
ATOM 673 C CA . GLY A 1 95 ? 5.199 20.469 8.625 1 94.5 95 GLY A CA 1
ATOM 674 C C . GLY A 1 95 ? 4.141 19.438 8.992 1 94.5 95 GLY A C 1
ATOM 675 O O . GLY A 1 95 ? 4.465 18.297 9.305 1 94.5 95 GLY A O 1
ATOM 676 N N . ALA A 1 96 ? 2.965 19.984 9.055 1 97.31 96 ALA A N 1
ATOM 677 C CA . ALA A 1 96 ? 1.807 19.156 9.375 1 97.31 96 ALA A CA 1
ATOM 678 C C . ALA A 1 96 ? 0.507 19.859 9.008 1 97.31 96 ALA A C 1
ATOM 680 O O . ALA A 1 96 ? 0.513 21.047 8.672 1 97.31 96 ALA A O 1
ATOM 681 N N . LEU A 1 97 ? -0.53 19.109 8.969 1 96.94 97 LEU A N 1
ATOM 682 C CA . LEU A 1 97 ? -1.89 19.609 8.797 1 96.94 97 LEU A CA 1
ATOM 683 C C . LEU A 1 97 ? -2.752 19.25 10.008 1 96.94 97 LEU A C 1
ATOM 685 O O . LEU A 1 97 ? -2.76 18.109 10.445 1 96.94 97 LEU A O 1
ATOM 689 N N . LEU A 1 98 ? -3.416 20.203 10.547 1 96.31 98 LEU A N 1
ATOM 690 C CA . LEU A 1 98 ? -4.434 19.953 11.562 1 96.31 98 LEU A CA 1
ATOM 691 C C . LEU A 1 98 ? -5.824 19.891 10.938 1 96.31 98 LEU A C 1
ATOM 693 O O . LEU A 1 98 ? -6.223 20.828 10.227 1 96.31 98 LEU A O 1
ATOM 697 N N . PHE A 1 99 ? -6.527 18.844 11.133 1 94.75 99 PHE A N 1
ATOM 698 C CA . PHE A 1 99 ? -7.914 18.703 10.703 1 94.75 99 PHE A CA 1
ATOM 699 C C . PHE A 1 99 ? -8.844 18.625 11.906 1 94.75 99 PHE A C 1
ATOM 701 O O . PHE A 1 99 ? -8.539 17.969 12.891 1 94.75 99 PHE A O 1
ATOM 708 N N . GLU A 1 100 ? -9.953 19.297 11.758 1 92.81 100 GLU A N 1
ATOM 709 C CA . GLU A 1 100 ? -10.984 19.234 12.789 1 92.81 100 GLU A CA 1
ATOM 710 C C . GLU A 1 100 ? -12.375 19.125 12.172 1 92.81 100 GLU A C 1
ATOM 712 O O . GLU A 1 100 ? -12.727 19.875 11.266 1 92.81 100 GLU A O 1
ATOM 717 N N . SER A 1 101 ? -13.086 18.156 12.609 1 89.75 101 SER A N 1
ATOM 718 C CA . SER A 1 101 ? -14.492 17.953 12.258 1 89.75 101 SER A CA 1
ATOM 719 C C . SER A 1 101 ? -15.281 17.422 13.445 1 89.75 101 SER A C 1
ATOM 721 O O . SER A 1 101 ? -15.156 16.25 13.812 1 89.75 101 SER A O 1
ATOM 723 N N . GLY A 1 102 ? -16.141 18.25 14.031 1 85.25 102 GLY A N 1
ATOM 724 C CA . GLY A 1 102 ? -16.844 17.844 15.234 1 85.25 102 GLY A CA 1
ATOM 725 C C . GLY A 1 102 ? -15.922 17.516 16.391 1 85.25 102 GLY A C 1
ATOM 726 O O . GLY A 1 102 ? -15.117 18.359 16.797 1 85.25 102 GLY A O 1
ATOM 727 N N . IL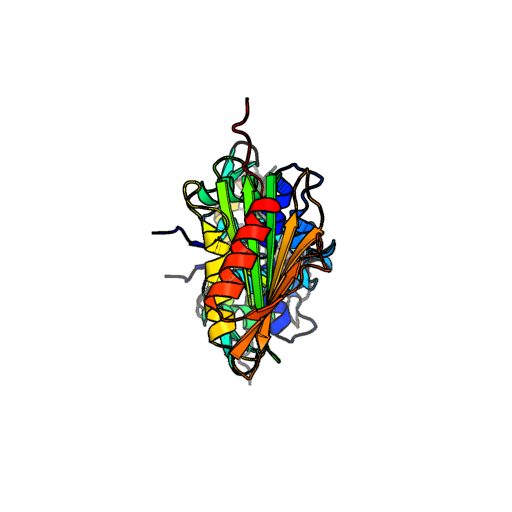E A 1 103 ? -16 16.234 16.828 1 86.69 103 ILE A N 1
ATOM 728 C CA . ILE A 1 103 ? -15.211 15.844 18 1 86.69 103 ILE A CA 1
ATOM 729 C C . ILE A 1 103 ? -13.898 15.211 17.531 1 86.69 103 ILE A C 1
ATOM 731 O O . ILE A 1 103 ? -13.078 14.805 18.359 1 86.69 103 ILE A O 1
ATOM 735 N N . VAL A 1 104 ? -13.734 15.148 16.266 1 92.56 104 VAL A N 1
ATOM 736 C CA . VAL A 1 104 ? -12.531 14.523 15.719 1 92.56 104 VAL A CA 1
ATOM 737 C C . VAL A 1 104 ? -11.492 15.594 15.398 1 92.56 104 VAL A C 1
ATOM 739 O O . VAL A 1 104 ? -11.789 16.562 14.695 1 92.56 104 VAL A O 1
ATOM 742 N N . ARG A 1 105 ? -10.375 15.453 15.969 1 94.56 105 ARG A N 1
ATOM 743 C CA . ARG A 1 105 ? -9.242 16.344 15.703 1 94.56 105 ARG A CA 1
ATOM 744 C C . ARG A 1 105 ? -7.938 15.562 15.641 1 94.56 105 ARG A C 1
ATOM 746 O O . ARG A 1 105 ? -7.656 14.742 16.516 1 94.56 105 ARG A O 1
ATOM 753 N N . PHE A 1 106 ? -7.141 15.797 14.547 1 96.38 106 PHE A N 1
ATOM 754 C CA . PHE A 1 106 ? -5.863 15.102 14.477 1 96.38 106 PHE A CA 1
ATOM 755 C C . PHE A 1 106 ? -4.852 15.898 13.656 1 96.38 106 PHE A C 1
ATOM 757 O O . PHE A 1 106 ? -5.23 16.766 12.875 1 96.38 106 PHE A O 1
ATOM 764 N N . LEU A 1 107 ? -3.6 15.609 13.953 1 96.81 107 LEU A N 1
ATOM 765 C CA . LEU A 1 107 ? -2.482 16.109 13.156 1 96.81 107 LEU A CA 1
ATOM 766 C C . LEU A 1 107 ? -2.027 15.078 12.141 1 96.81 107 LEU A C 1
ATOM 768 O O . LEU A 1 107 ? -1.928 13.891 12.461 1 96.81 107 LEU A O 1
ATOM 772 N N . LEU A 1 108 ? -1.844 15.516 10.922 1 97.12 108 LEU A N 1
ATOM 773 C CA . LEU A 1 108 ? -1.284 14.703 9.852 1 97.12 108 LEU A CA 1
ATOM 774 C C . LEU A 1 108 ? 0.073 15.242 9.406 1 97.12 108 LEU A C 1
ATOM 776 O O . LEU A 1 108 ? 0.159 16.344 8.859 1 97.12 108 LEU A O 1
ATOM 780 N N . ALA A 1 109 ? 1.129 14.469 9.648 1 96.75 109 ALA A N 1
ATOM 781 C CA . ALA A 1 109 ? 2.486 14.914 9.344 1 96.75 109 ALA A CA 1
ATOM 782 C C . ALA A 1 109 ? 3.119 14.047 8.266 1 96.75 109 ALA A C 1
ATOM 784 O O . ALA A 1 109 ? 3.217 12.828 8.414 1 96.75 109 ALA A O 1
ATOM 785 N N . PRO A 1 110 ? 3.527 14.703 7.207 1 94.81 110 PRO A N 1
ATOM 786 C CA . PRO A 1 110 ? 4.207 13.93 6.168 1 94.81 110 PRO A CA 1
ATOM 787 C C . PRO A 1 110 ? 5.547 13.367 6.629 1 94.81 110 PRO A C 1
ATOM 789 O O . PRO A 1 110 ? 6.258 14.016 7.406 1 94.81 110 PRO A O 1
ATOM 792 N N . ARG A 1 111 ? 5.875 12.18 6.176 1 92.81 111 ARG A N 1
ATOM 793 C CA . ARG A 1 111 ? 7.141 11.492 6.434 1 92.81 111 ARG A CA 1
ATOM 794 C C . ARG A 1 111 ? 7.773 11 5.137 1 92.81 111 ARG A C 1
ATOM 796 O O . ARG A 1 111 ? 7.223 11.219 4.055 1 92.81 111 ARG A O 1
ATOM 803 N N . ALA A 1 112 ? 8.93 10.445 5.254 1 88.62 112 ALA A N 1
ATOM 804 C CA . ALA A 1 112 ? 9.617 9.883 4.094 1 88.62 112 ALA A CA 1
ATOM 805 C C . ALA A 1 112 ? 8.766 8.82 3.41 1 88.62 112 ALA A C 1
ATOM 807 O O . ALA A 1 112 ? 7.867 8.242 4.027 1 88.62 112 ALA A O 1
ATOM 808 N N . TY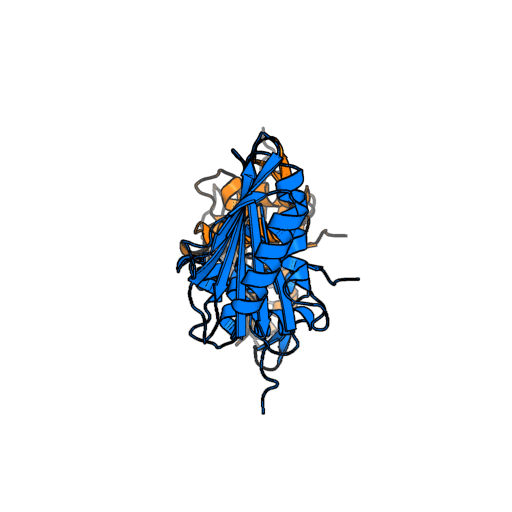R A 1 113 ? 8.891 8.656 2.107 1 89.12 113 TYR A N 1
ATOM 809 C CA . TYR A 1 113 ? 8.312 7.598 1.285 1 89.12 113 TYR A CA 1
ATOM 810 C C . TYR A 1 113 ? 6.801 7.742 1.19 1 89.12 113 TYR A C 1
ATOM 812 O O . TYR A 1 113 ? 6.078 6.742 1.162 1 89.12 113 TYR A O 1
ATOM 820 N N . ARG A 1 114 ? 6.367 8.977 1.243 1 93.31 114 ARG A N 1
ATOM 821 C CA . ARG A 1 114 ? 4.957 9.305 1.066 1 93.31 114 ARG A CA 1
ATOM 822 C C . ARG A 1 114 ? 4.098 8.625 2.129 1 93.31 114 ARG A C 1
ATOM 824 O O . ARG A 1 114 ? 3.047 8.062 1.815 1 93.31 114 ARG A O 1
ATOM 831 N N . CYS A 1 115 ? 4.598 8.57 3.291 1 95.75 115 CYS A N 1
ATOM 832 C CA . CYS A 1 115 ? 3.848 8.148 4.469 1 95.75 115 CYS A CA 1
ATOM 833 C C . CYS A 1 115 ? 3.459 9.344 5.328 1 95.75 115 CYS A C 1
ATOM 835 O O . CYS A 1 115 ? 3.965 10.453 5.125 1 95.75 115 CYS A O 1
ATOM 837 N N . PHE A 1 116 ? 2.531 9.125 6.211 1 97.31 116 PHE A N 1
ATOM 838 C CA . PHE A 1 116 ? 2.018 10.164 7.09 1 97.31 116 PHE A CA 1
ATOM 839 C C . PHE A 1 116 ? 1.787 9.617 8.492 1 97.31 116 PHE A C 1
ATOM 841 O O . PHE A 1 116 ? 1.237 8.531 8.664 1 97.31 116 PHE A O 1
ATOM 848 N N . ASP A 1 117 ? 2.199 10.32 9.477 1 97.25 117 ASP A N 1
ATOM 849 C CA . ASP A 1 117 ? 1.81 10.031 10.859 1 97.25 117 ASP A CA 1
ATOM 850 C C . ASP A 1 117 ? 0.542 10.789 11.242 1 97.25 117 ASP A C 1
ATOM 852 O O . ASP A 1 117 ? 0.445 12 11.023 1 97.25 117 ASP A O 1
ATOM 856 N N . VAL A 1 118 ? -0.385 10.062 11.734 1 97.81 118 VAL A N 1
ATOM 857 C CA . VAL A 1 118 ? -1.631 10.648 12.219 1 97.81 118 VAL A CA 1
ATOM 858 C C . VAL A 1 118 ? -1.671 10.578 13.742 1 97.81 118 VAL A C 1
ATOM 860 O O . VAL A 1 118 ? -1.579 9.5 14.328 1 97.81 118 VAL A O 1
ATOM 863 N N . THR A 1 119 ? -1.801 11.703 14.359 1 96.56 119 THR A N 1
ATOM 864 C CA . THR A 1 119 ? -1.849 11.781 15.82 1 96.56 119 THR A CA 1
ATOM 865 C C . THR A 1 119 ? -3.145 12.438 16.281 1 96.56 119 THR A C 1
ATOM 867 O O . THR A 1 119 ? -3.424 13.586 15.93 1 96.56 119 THR A O 1
ATOM 870 N N . GLY A 1 120 ? -3.896 11.719 17.047 1 95.88 120 GLY A N 1
ATOM 871 C CA . GLY A 1 120 ? -5.105 12.281 17.625 1 95.88 120 GLY A CA 1
ATOM 872 C C . GLY A 1 120 ? -4.828 13.414 18.594 1 95.88 120 GLY A C 1
ATOM 873 O O . GLY A 1 120 ? -3.848 13.375 19.328 1 95.88 120 GLY A O 1
ATOM 874 N N . VAL A 1 121 ? -5.711 14.43 18.531 1 94.19 121 VAL A N 1
ATOM 875 C CA . VAL A 1 121 ? -5.633 15.562 19.453 1 94.19 121 VAL A CA 1
ATOM 876 C C . VAL A 1 121 ? -6.922 15.664 20.266 1 94.19 121 VAL A C 1
ATOM 878 O O . VAL A 1 121 ? -8.023 15.602 19.703 1 94.19 121 VAL A O 1
ATOM 881 N N . ASP A 1 122 ? -6.734 15.742 21.531 1 92.75 122 ASP A N 1
ATOM 882 C CA . ASP A 1 122 ? -7.891 15.922 22.406 1 92.75 122 ASP A CA 1
ATOM 883 C C . ASP A 1 122 ? -8.672 17.188 22.031 1 92.75 122 ASP A C 1
ATOM 885 O O . ASP A 1 122 ? -8.125 18.281 22.062 1 92.75 122 ASP A O 1
ATOM 889 N N . PRO A 1 123 ? -9.93 16.953 21.75 1 89.5 123 PRO A N 1
ATOM 890 C CA . PRO A 1 123 ? -10.727 18.109 21.328 1 89.5 123 PRO A CA 1
ATOM 891 C C . PRO A 1 123 ? -10.922 19.125 22.453 1 89.5 123 PRO A C 1
ATOM 893 O O . PRO A 1 123 ? -11.32 20.266 22.203 1 89.5 123 PRO A O 1
ATOM 896 N N . ALA A 1 124 ? -10.602 18.781 23.625 1 89.56 124 ALA A N 1
ATOM 897 C CA . ALA A 1 124 ? -10.773 19.688 24.766 1 89.56 124 ALA A CA 1
ATOM 898 C C . ALA A 1 124 ? -9.602 20.656 24.875 1 89.56 124 ALA A C 1
ATOM 900 O O . ALA A 1 124 ? -9.695 21.672 25.562 1 89.56 124 ALA A O 1
ATOM 901 N N . ILE A 1 125 ? -8.594 20.328 24.234 1 90.56 125 ILE A N 1
ATOM 902 C CA . ILE A 1 125 ? -7.402 21.172 24.297 1 90.56 125 ILE A CA 1
ATOM 903 C C . ILE A 1 125 ? -7.531 22.312 23.297 1 90.56 125 ILE A C 1
ATOM 905 O O . ILE A 1 125 ? -8.133 22.141 22.219 1 90.56 125 ILE A O 1
ATOM 909 N N . ASP A 1 126 ? -6.969 23.422 23.656 1 91.88 126 ASP A N 1
ATOM 910 C CA . ASP A 1 126 ? -6.895 24.547 22.734 1 91.88 126 ASP A CA 1
ATOM 911 C C . ASP A 1 126 ? -6.234 24.141 21.422 1 91.88 126 ASP A C 1
ATOM 913 O O . ASP A 1 126 ? -5.109 23.641 21.422 1 91.88 126 ASP A O 1
ATOM 917 N N . ARG A 1 127 ? -6.945 24.344 20.344 1 91.31 127 ARG A N 1
ATOM 918 C CA . ARG A 1 127 ? -6.5 23.875 19.031 1 91.31 127 ARG A CA 1
ATOM 919 C C . ARG A 1 127 ? -5.199 24.562 18.625 1 91.31 127 ARG A C 1
ATOM 921 O O . ARG A 1 127 ? -4.488 24.078 17.734 1 91.31 127 ARG A O 1
ATOM 928 N N . ARG A 1 128 ? -4.855 25.672 19.234 1 94.62 128 ARG A N 1
ATOM 929 C CA . ARG A 1 128 ? -3.635 26.406 18.922 1 94.62 128 ARG A CA 1
ATOM 930 C C . ARG A 1 128 ? -2.41 25.703 19.5 1 94.62 128 ARG A C 1
ATOM 932 O O . ARG A 1 128 ? -1.312 25.797 18.938 1 94.62 128 ARG A O 1
ATOM 939 N N . GLU A 1 129 ? -2.66 25 20.484 1 94.5 129 GLU A N 1
ATOM 940 C CA . GLU A 1 129 ? -1.554 24.469 21.281 1 94.5 129 GLU A CA 1
ATOM 941 C C . GLU A 1 129 ? -0.753 23.438 20.484 1 94.5 129 GLU A C 1
ATOM 943 O O . GLU A 1 129 ? 0.473 23.531 20.406 1 94.5 129 GLU A O 1
ATOM 948 N N . PRO A 1 130 ? -1.423 22.5 19.875 1 95.12 130 PRO A N 1
ATOM 949 C CA . PRO A 1 130 ? -0.631 21.547 19.094 1 95.12 130 PRO A CA 1
ATOM 950 C C . PRO A 1 130 ? 0.161 22.203 17.969 1 95.12 130 PRO A C 1
ATOM 952 O O . PRO A 1 130 ? 1.253 21.75 17.625 1 95.12 130 PRO A O 1
ATOM 955 N N . LEU A 1 131 ? -0.277 23.25 17.438 1 96.69 131 LEU A N 1
ATOM 956 C CA . LEU A 1 131 ? 0.388 23.969 16.344 1 96.69 131 LEU A CA 1
ATOM 957 C C . LEU A 1 131 ? 1.641 24.672 16.859 1 96.69 131 LEU A C 1
ATOM 959 O O . LEU A 1 131 ? 2.703 24.578 16.234 1 96.69 131 LEU A O 1
ATOM 963 N N . LEU A 1 132 ? 1.438 25.297 17.953 1 96.81 132 LEU A N 1
ATOM 964 C CA . LEU A 1 132 ? 2.559 26.031 18.531 1 96.81 132 LEU A CA 1
ATOM 965 C C . LEU A 1 132 ? 3.635 25.062 19.031 1 96.81 132 LEU A C 1
ATOM 967 O O . LEU A 1 132 ? 4.828 25.375 18.969 1 96.81 132 LEU A O 1
ATOM 971 N N . GLN A 1 133 ? 3.184 23.953 19.484 1 96 133 GLN A N 1
ATOM 972 C CA . GLN A 1 133 ? 4.109 22.953 20 1 96 133 GLN A CA 1
ATOM 973 C C . GLN A 1 133 ? 4.93 22.344 18.859 1 96 133 GLN A C 1
ATOM 975 O O . GLN A 1 133 ? 6.023 21.812 19.094 1 96 133 GLN A O 1
ATOM 980 N N . LEU A 1 134 ? 4.457 22.375 17.672 1 95.75 134 LEU A N 1
ATOM 981 C CA . LEU A 1 134 ? 5.215 21.938 16.5 1 95.75 134 LEU A CA 1
ATOM 982 C C . LEU A 1 134 ? 6.246 22.984 16.109 1 95.75 134 LEU A C 1
ATOM 984 O O . LEU A 1 134 ? 7.395 22.656 15.812 1 95.75 134 LEU A O 1
ATOM 988 N N . ALA A 1 135 ? 5.879 24.219 16.203 1 97.25 135 ALA A N 1
ATOM 989 C CA . ALA A 1 135 ? 6.672 25.312 15.641 1 97.25 135 ALA A CA 1
ATOM 990 C C . ALA A 1 135 ? 7.809 25.703 16.578 1 97.25 135 ALA A C 1
ATOM 992 O O . ALA A 1 135 ? 8.945 25.891 16.141 1 97.25 135 ALA A O 1
ATOM 993 N N . ARG A 1 136 ? 7.512 25.75 17.812 1 97.06 136 ARG A N 1
ATOM 994 C CA . ARG A 1 136 ? 8.445 26.344 18.781 1 97.06 136 ARG A CA 1
ATOM 995 C C . ARG A 1 136 ? 9.742 25.547 18.844 1 97.06 136 ARG A C 1
ATOM 997 O O . ARG A 1 136 ? 10.828 26.094 18.656 1 97.06 136 ARG A O 1
ATOM 1004 N N . PRO A 1 137 ? 9.672 24.234 19.078 1 96.19 137 PRO A N 1
ATOM 1005 C CA . PRO A 1 137 ? 10.93 23.469 19.125 1 96.19 137 PRO A CA 1
ATOM 1006 C C . PRO A 1 137 ? 11.727 23.578 17.828 1 96.19 137 PRO A C 1
ATOM 1008 O O . PRO A 1 137 ? 12.961 23.609 17.859 1 96.19 137 PRO A O 1
ATOM 1011 N N . PHE A 1 138 ? 11.117 23.609 16.703 1 95.94 138 PHE A N 1
ATOM 1012 C CA . PHE A 1 138 ? 11.805 23.719 15.422 1 95.94 138 PHE A CA 1
ATOM 1013 C C . PHE A 1 138 ? 12.547 25.031 15.312 1 95.94 138 PHE A C 1
ATOM 1015 O O . PHE A 1 138 ? 13.719 25.062 14.93 1 95.94 138 PHE A O 1
ATOM 1022 N N . LEU A 1 139 ? 11.883 26.078 15.711 1 96.25 139 LEU A N 1
ATOM 1023 C CA . LEU A 1 139 ? 12.469 27.422 15.617 1 96.25 139 LEU A CA 1
ATOM 1024 C C . LEU A 1 139 ? 13.609 27.578 16.609 1 96.25 139 LEU A C 1
ATOM 1026 O O . LEU A 1 139 ? 14.586 28.281 16.344 1 96.25 139 LEU A O 1
ATOM 1030 N N . ASP A 1 140 ? 13.484 26.906 17.688 1 95.12 140 ASP A N 1
ATOM 1031 C CA . ASP A 1 140 ? 14.555 26.953 18.688 1 95.12 140 ASP A CA 1
ATOM 1032 C C . ASP A 1 140 ? 15.789 26.188 18.203 1 95.12 140 ASP A C 1
ATOM 1034 O O . ASP A 1 140 ? 16.922 26.594 18.484 1 95.12 140 ASP A O 1
ATOM 1038 N N . ALA A 1 141 ? 15.516 25.188 17.516 1 94 141 ALA A N 1
ATOM 1039 C CA . ALA A 1 141 ? 16.594 24.281 17.141 1 94 141 ALA A CA 1
ATOM 1040 C C . ALA A 1 141 ? 17.312 24.766 15.883 1 94 141 ALA A C 1
ATOM 1042 O O . ALA A 1 141 ? 18.453 24.406 15.617 1 94 141 ALA A O 1
ATOM 1043 N N . HIS A 1 142 ? 16.562 25.516 15.133 1 92.31 142 HIS A N 1
ATOM 1044 C CA . HIS A 1 142 ? 17.109 25.969 13.859 1 92.31 142 HIS A CA 1
ATOM 1045 C C . HIS A 1 142 ? 17.078 27.5 13.773 1 92.31 142 HIS A C 1
ATOM 1047 O O . HIS A 1 142 ? 16.062 28.125 14.07 1 92.31 142 HIS A O 1
ATOM 1053 N N . ARG A 1 143 ? 18.25 28.016 13.344 1 91.69 143 ARG A N 1
ATOM 1054 C CA . ARG A 1 143 ? 18.328 29.453 13.102 1 91.69 143 ARG A CA 1
ATOM 1055 C C . ARG A 1 143 ? 19.234 29.766 11.914 1 91.69 143 ARG A C 1
ATOM 1057 O O . ARG A 1 143 ? 20.312 29.188 11.789 1 91.69 143 ARG A O 1
ATOM 1064 N N . PRO A 1 144 ? 18.719 30.641 11.094 1 94.81 144 PRO A N 1
ATOM 1065 C CA . PRO A 1 144 ? 17.391 31.234 10.953 1 94.81 144 PRO A CA 1
ATOM 1066 C C . PRO A 1 144 ? 16.328 30.219 10.523 1 94.81 144 PRO A C 1
ATOM 1068 O O . PRO A 1 144 ? 16.656 29.219 9.883 1 94.81 144 PRO A O 1
ATOM 1071 N N . ALA A 1 145 ? 15.062 30.453 10.961 1 96.88 145 ALA A N 1
ATOM 1072 C CA . ALA A 1 145 ? 13.961 29.562 10.609 1 96.88 145 ALA A CA 1
ATOM 1073 C C . ALA A 1 145 ? 12.633 30.312 10.578 1 96.88 145 ALA A C 1
ATOM 1075 O O . ALA A 1 145 ? 12.516 31.406 11.164 1 96.88 145 ALA A O 1
ATOM 1076 N N . VAL A 1 146 ? 11.688 29.734 9.82 1 95.62 146 VAL A N 1
ATOM 1077 C CA . VAL A 1 146 ? 10.367 30.344 9.672 1 95.62 146 VAL A CA 1
ATOM 1078 C C . VAL A 1 146 ? 9.281 29.281 9.867 1 95.62 146 VAL A C 1
ATOM 1080 O O . VAL A 1 146 ? 9.422 28.156 9.398 1 95.62 146 VAL A O 1
ATOM 1083 N N . ALA A 1 147 ? 8.273 29.656 10.602 1 97.69 147 ALA A N 1
ATOM 1084 C CA . ALA A 1 147 ? 7.051 28.875 10.703 1 97.69 147 ALA A CA 1
ATOM 1085 C C . ALA A 1 147 ? 5.859 29.641 10.133 1 97.69 147 ALA A C 1
ATOM 1087 O O . ALA A 1 147 ? 5.664 30.812 10.445 1 97.69 147 ALA A O 1
ATOM 1088 N N . SER A 1 148 ? 5.125 28.984 9.305 1 96.19 148 SER A N 1
ATOM 1089 C CA . SER A 1 148 ? 3.92 29.578 8.727 1 96.19 148 SER A CA 1
ATOM 1090 C C . SER A 1 148 ? 2.686 28.734 9.062 1 96.19 148 SER A C 1
ATOM 1092 O O . SER A 1 148 ? 2.736 27.516 9.055 1 96.19 148 SER A O 1
ATOM 1094 N N . PHE A 1 149 ? 1.6 29.438 9.367 1 96.38 149 PHE A N 1
ATOM 1095 C CA . PHE A 1 149 ? 0.296 28.844 9.625 1 96.38 149 PHE A CA 1
ATOM 1096 C C . PHE A 1 149 ? -0.752 29.391 8.664 1 96.38 149 PHE A C 1
ATOM 1098 O O . PHE A 1 149 ? -0.954 30.594 8.578 1 96.38 149 PHE A O 1
ATOM 1105 N N . THR A 1 150 ? -1.373 28.484 7.938 1 93.81 150 THR A N 1
ATOM 1106 C CA . THR A 1 150 ? -2.424 28.891 7.008 1 93.81 150 THR A CA 1
ATOM 1107 C C . THR A 1 150 ? -3.734 28.188 7.336 1 93.81 150 THR A C 1
ATOM 1109 O O . THR A 1 150 ? -3.793 26.953 7.359 1 93.81 150 THR A O 1
ATOM 1112 N N . ALA A 1 151 ? -4.719 28.984 7.602 1 93.06 151 ALA A N 1
ATOM 1113 C CA . ALA A 1 151 ? -6.016 28.438 8.008 1 93.06 151 ALA A CA 1
ATOM 1114 C C . ALA A 1 151 ? -6.969 28.359 6.816 1 93.06 151 ALA A C 1
ATOM 1116 O O . ALA A 1 151 ? -7 29.25 5.969 1 93.06 151 ALA A O 1
ATOM 1117 N N . HIS A 1 152 ? -7.641 27.188 6.836 1 86.88 152 HIS A N 1
ATOM 1118 C CA . HIS A 1 152 ? -8.695 26.938 5.863 1 86.88 152 HIS A CA 1
ATOM 1119 C C . HIS A 1 152 ? -9.992 26.516 6.551 1 86.88 152 HIS A C 1
ATOM 1121 O O . HIS A 1 152 ? -9.992 25.578 7.359 1 86.88 152 HIS A O 1
ATOM 1127 N N . SER A 1 153 ? -11.008 27.266 6.406 1 82.5 153 SER A N 1
ATOM 1128 C CA . SER A 1 153 ? -12.352 26.938 6.867 1 82.5 153 SER A CA 1
ATOM 1129 C C . SER A 1 153 ? -13.414 27.453 5.902 1 82.5 153 SER A C 1
ATOM 1131 O O . SER A 1 153 ? -13.086 28.016 4.855 1 82.5 153 SER A O 1
ATOM 1133 N N . ALA A 1 154 ? -14.695 27.078 6.246 1 73.94 154 ALA A N 1
ATOM 1134 C CA . ALA A 1 154 ? -15.781 27.625 5.445 1 73.94 154 ALA A CA 1
ATOM 1135 C C . ALA A 1 154 ? -15.75 29.156 5.465 1 73.94 154 ALA A C 1
ATOM 1137 O O . ALA A 1 154 ? -16.125 29.797 4.48 1 73.94 154 ALA A O 1
ATOM 1138 N N . GLN A 1 155 ? -15.273 29.734 6.512 1 73.06 155 GLN A N 1
ATOM 1139 C CA . GLN A 1 155 ? -15.32 31.188 6.699 1 73.06 155 GLN A CA 1
ATOM 1140 C C . GLN A 1 155 ? -13.969 31.828 6.371 1 73.06 155 GLN A C 1
ATOM 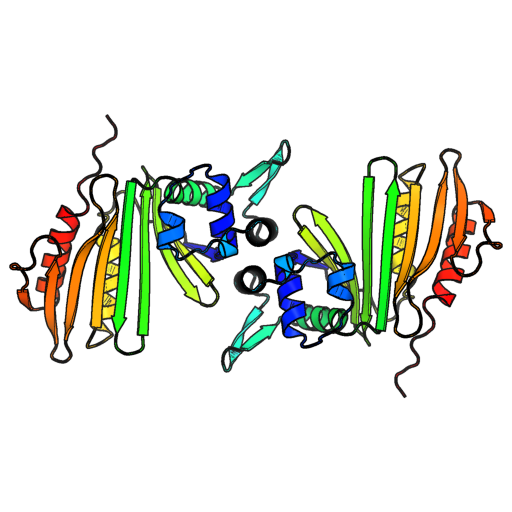1142 O O . GLN A 1 155 ? -13.898 33.031 6.082 1 73.06 155 GLN A O 1
ATOM 1147 N N . VAL A 1 156 ? -13.031 31.094 6.457 1 73.38 156 VAL A N 1
ATOM 1148 C CA . VAL A 1 156 ? -11.68 31.625 6.324 1 73.38 156 VAL A CA 1
ATOM 1149 C C . VAL A 1 156 ? -10.906 30.828 5.281 1 73.38 156 VAL A C 1
ATOM 1151 O O . VAL A 1 156 ? -10.789 29.594 5.395 1 73.38 156 VAL A O 1
ATOM 1154 N N . GLN A 1 157 ? -10.438 31.562 4.191 1 78.31 157 GLN A N 1
ATOM 1155 C CA . GLN A 1 157 ? -9.602 30.891 3.195 1 78.31 157 GLN A CA 1
ATOM 1156 C C . GLN A 1 157 ? -8.258 31.594 3.057 1 78.31 157 GLN A C 1
ATOM 1158 O O . GLN A 1 157 ? -8.195 32.812 2.848 1 78.31 157 GLN A O 1
ATOM 1163 N N . ASN A 1 158 ? -7.207 30.844 3.289 1 80.81 158 ASN A N 1
ATOM 1164 C CA . ASN A 1 158 ? -5.824 31.25 3.055 1 80.81 158 ASN A CA 1
ATOM 1165 C C . ASN A 1 158 ? -5.406 32.375 4.008 1 80.81 158 ASN A C 1
ATOM 1167 O O . ASN A 1 158 ? -4.676 33.281 3.615 1 80.81 158 ASN A O 1
ATOM 1171 N N . ALA A 1 159 ? -6.059 32.469 5.156 1 90.06 159 ALA A N 1
ATOM 1172 C CA . ALA A 1 159 ? -5.547 33.344 6.191 1 90.06 159 ALA A CA 1
ATOM 1173 C C . ALA A 1 159 ? -4.301 32.781 6.852 1 90.06 159 ALA A C 1
ATOM 1175 O O . ALA A 1 1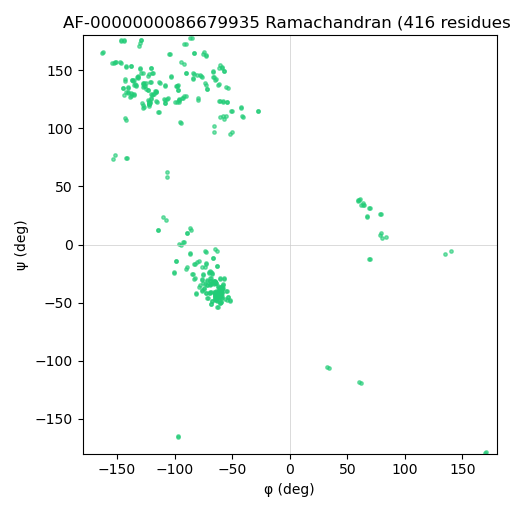59 ? -4.227 31.578 7.098 1 90.06 159 ALA A O 1
ATOM 1176 N N . TRP A 1 160 ? -3.324 33.719 7.07 1 92.88 160 TRP A N 1
ATOM 1177 C CA . TRP A 1 160 ? -2.066 33.125 7.512 1 92.88 160 TRP A CA 1
ATOM 1178 C C . TRP A 1 160 ? -1.338 34.031 8.477 1 92.88 160 TRP A C 1
ATOM 1180 O O . TRP A 1 160 ? -1.624 35.25 8.539 1 92.88 160 TRP A O 1
ATOM 1190 N N . VAL A 1 161 ? -0.526 33.469 9.258 1 95.62 161 VAL A N 1
ATOM 1191 C CA . VAL A 1 161 ? 0.445 34.156 10.117 1 95.62 161 VAL A CA 1
ATOM 1192 C C . VAL A 1 161 ? 1.792 33.438 10.023 1 95.62 161 VAL A C 1
ATOM 1194 O O . VAL A 1 161 ? 1.846 32.219 9.883 1 95.62 161 VAL A O 1
ATOM 1197 N N . THR A 1 162 ? 2.85 34.219 10.023 1 96.25 162 THR A N 1
ATOM 1198 C CA . THR A 1 162 ? 4.207 33.719 9.945 1 96.25 162 THR A CA 1
ATOM 1199 C C . THR A 1 162 ? 5.07 34.281 11.07 1 96.25 162 THR A C 1
ATOM 1201 O O . THR A 1 162 ? 4.957 35.438 11.406 1 96.25 162 THR A O 1
ATOM 1204 N N . VAL A 1 163 ? 5.879 33.438 11.633 1 97.62 163 VAL A N 1
ATOM 1205 C CA . VAL A 1 163 ? 6.848 33.844 12.648 1 97.62 163 VAL A CA 1
ATOM 1206 C C . VAL A 1 163 ? 8.25 33.375 12.234 1 97.62 163 VAL A C 1
ATOM 1208 O O . VAL A 1 163 ? 8.414 32.281 11.695 1 97.62 163 VAL A O 1
ATOM 1211 N N . SER A 1 164 ? 9.203 34.219 12.445 1 96.44 164 SER A N 1
ATOM 1212 C CA . SER A 1 164 ? 10.578 33.938 12.047 1 96.44 164 SER A CA 1
ATOM 1213 C C . SER A 1 164 ? 11.539 34.094 13.227 1 96.44 164 SER A C 1
ATOM 1215 O O . SER A 1 164 ? 11.375 35.031 14.039 1 96.44 164 SER A O 1
ATOM 1217 N N . ALA A 1 165 ? 12.406 33.188 13.328 1 96.75 165 ALA A N 1
ATOM 1218 C CA . ALA A 1 165 ? 13.547 33.281 14.242 1 96.75 165 ALA A CA 1
ATOM 1219 C C . ALA A 1 165 ? 14.836 33.562 13.477 1 96.75 165 ALA A C 1
ATOM 1221 O O . ALA A 1 165 ? 15.258 32.75 12.641 1 96.75 165 ALA A O 1
ATOM 1222 N N . GLU A 1 166 ? 15.492 34.594 13.883 1 93.81 166 GLU A N 1
ATOM 1223 C CA . GLU A 1 166 ? 16.703 35.031 13.172 1 93.81 166 GLU A CA 1
ATOM 1224 C C . GLU A 1 166 ? 17.938 34.375 13.789 1 93.81 166 GLU A C 1
ATOM 1226 O O . GLU A 1 166 ? 17.875 33.781 14.867 1 93.81 166 GLU A O 1
ATOM 1231 N N . ALA A 1 167 ? 19.062 34.594 13.109 1 91.62 167 ALA A N 1
ATOM 1232 C CA . ALA A 1 167 ? 20.328 34.031 13.586 1 91.62 167 ALA A CA 1
ATOM 1233 C C . ALA A 1 167 ? 20.734 34.688 14.906 1 91.62 167 ALA A C 1
ATOM 1235 O O . ALA A 1 167 ? 21.375 34.062 15.742 1 91.62 167 ALA A O 1
ATOM 1236 N N . ASP A 1 168 ? 20.422 35.938 15.125 1 92 168 ASP A N 1
ATOM 1237 C CA . ASP A 1 168 ? 20.828 36.688 16.328 1 92 168 ASP A CA 1
ATOM 1238 C C . ASP A 1 168 ? 19.781 36.531 17.438 1 92 168 ASP A C 1
ATOM 1240 O O . ASP A 1 168 ? 19.766 37.312 18.391 1 92 168 ASP A O 1
ATOM 1244 N N . ASN A 1 169 ? 18.781 35.625 17.281 1 89.06 169 ASN A N 1
ATOM 1245 C CA . ASN A 1 169 ? 17.766 35.25 18.266 1 89.06 169 ASN A CA 1
ATOM 1246 C C . ASN A 1 169 ? 16.656 36.281 18.359 1 89.06 169 ASN A C 1
ATOM 1248 O O . ASN A 1 169 ? 15.867 36.281 19.312 1 89.06 169 ASN A O 1
ATOM 1252 N N . ARG A 1 170 ? 16.703 37.219 17.453 1 95.25 170 ARG A N 1
ATOM 1253 C CA . ARG A 1 170 ? 15.547 38.094 17.312 1 95.25 170 ARG A CA 1
ATOM 1254 C C . ARG A 1 170 ? 14.422 37.406 16.547 1 95.25 170 ARG A C 1
ATOM 1256 O O . ARG A 1 170 ? 14.688 36.625 15.617 1 95.25 170 ARG A O 1
ATOM 1263 N N . TRP A 1 171 ? 13.219 37.75 16.969 1 97.44 171 TRP A N 1
ATOM 1264 C CA . TRP A 1 171 ? 12.055 37.125 16.359 1 97.44 171 TRP A CA 1
ATOM 1265 C C . TRP A 1 171 ? 11.141 38.156 15.719 1 97.44 171 TRP A C 1
ATOM 1267 O O . TRP A 1 171 ? 11.18 39.344 16.094 1 97.44 171 TRP A O 1
ATOM 1277 N N . SER A 1 172 ? 10.43 37.812 14.75 1 96.31 172 SER A N 1
ATOM 1278 C CA . SER A 1 172 ? 9.438 38.656 14.086 1 96.31 172 SER A CA 1
ATOM 1279 C C . SER A 1 172 ? 8.211 37.844 13.68 1 96.31 172 SER A C 1
ATOM 1281 O O . SER A 1 172 ? 8.273 36.625 13.57 1 96.31 172 SER A O 1
ATOM 1283 N N . TYR A 1 173 ? 7.074 38.438 13.57 1 95.56 173 TYR A N 1
ATOM 1284 C CA . TYR A 1 173 ? 5.898 37.812 13 1 95.56 173 TYR A CA 1
ATOM 1285 C C . TYR A 1 173 ? 5.145 38.75 12.086 1 95.56 173 TYR A C 1
ATOM 1287 O O . TYR A 1 173 ? 5.312 39.969 12.164 1 95.56 173 TYR A O 1
ATOM 1295 N N . VAL A 1 174 ? 4.445 38.219 11.148 1 93.94 174 VAL A N 1
ATOM 1296 C CA . VAL A 1 174 ? 3.588 38.938 10.219 1 93.94 174 VAL A CA 1
ATOM 1297 C C . VAL A 1 174 ? 2.332 38.125 9.922 1 93.94 174 VAL A C 1
ATOM 1299 O O . VAL A 1 174 ? 2.369 36.906 9.945 1 93.94 174 VAL A O 1
ATOM 1302 N N . SER A 1 175 ? 1.197 38.781 9.82 1 93.69 175 SER A N 1
ATOM 1303 C CA . SER A 1 175 ? -0.053 38.125 9.461 1 93.69 175 SER A CA 1
ATOM 1304 C C . SER A 1 175 ? -0.632 38.688 8.172 1 93.69 175 SER A C 1
ATOM 1306 O O . SER A 1 175 ? -0.434 39.875 7.863 1 93.69 175 SER A O 1
ATOM 1308 N N . GLY A 1 176 ? -1.289 37.844 7.445 1 86.25 176 GLY A N 1
ATOM 1309 C CA . GLY A 1 176 ? -1.883 38.25 6.188 1 86.25 176 GLY A CA 1
ATOM 1310 C C . GLY A 1 176 ? -2.994 39.281 6.359 1 86.25 176 GLY A C 1
ATOM 1311 O O . GLY A 1 176 ? -3.219 40.125 5.484 1 86.25 176 GLY A O 1
ATOM 1312 N N . GLY A 1 177 ? -3.705 39.219 7.414 1 82.38 177 GLY A N 1
ATOM 1313 C CA . GLY A 1 177 ? -4.84 40.094 7.641 1 82.38 177 GLY A CA 1
ATOM 1314 C C . GLY A 1 177 ? -4.441 41.469 8.141 1 82.38 177 GLY A C 1
ATOM 1315 O O . GLY A 1 177 ? -5.25 42.375 8.125 1 82.38 177 GLY A O 1
ATOM 1316 N N . ASP A 1 178 ? -3.24 41.594 8.57 1 84.69 178 ASP A N 1
ATOM 1317 C CA . ASP A 1 178 ? -2.727 42.875 9.094 1 84.69 178 ASP A CA 1
ATOM 1318 C C . ASP A 1 178 ? -1.219 42.969 8.883 1 84.69 178 ASP A C 1
ATOM 1320 O O . ASP A 1 178 ? -0.448 43 9.844 1 84.69 178 ASP A O 1
ATOM 1324 N N . PRO A 1 179 ? -0.803 43.25 7.648 1 81.81 179 PRO A N 1
ATOM 1325 C CA . PRO A 1 179 ? 0.635 43.281 7.371 1 81.81 179 PRO A CA 1
ATOM 1326 C C . PRO A 1 179 ? 1.329 44.469 8.031 1 81.81 179 PRO A C 1
ATOM 1328 O O . PRO A 1 179 ? 2.518 44.406 8.359 1 81.81 179 PRO A O 1
ATOM 1331 N N . GLU A 1 180 ? 0.556 45.469 8.266 1 86.81 180 GLU A N 1
ATOM 1332 C CA . GLU A 1 180 ? 1.135 46.656 8.898 1 86.81 180 GLU A CA 1
ATOM 1333 C C . GLU A 1 180 ? 1.42 46.406 10.375 1 86.81 180 GLU A C 1
ATOM 1335 O O . GLU A 1 180 ? 2.221 47.125 10.984 1 86.81 180 GLU A O 1
ATOM 1340 N N . GLY A 1 181 ? 0.726 45.375 10.844 1 86.06 181 GLY A N 1
ATOM 1341 C CA . GLY A 1 181 ? 0.896 45.031 12.25 1 86.06 181 GLY A CA 1
ATOM 1342 C C . GLY A 1 181 ? 2.074 44.125 12.5 1 86.06 181 GLY A C 1
ATOM 1343 O O . GLY A 1 181 ? 2.254 43.625 13.617 1 86.06 181 GLY A O 1
ATOM 1344 N N . ALA A 1 182 ? 2.904 43.969 11.523 1 92.31 182 ALA A N 1
ATOM 1345 C CA . ALA A 1 182 ? 4.09 43.156 11.688 1 92.31 182 ALA A CA 1
ATOM 1346 C C . ALA A 1 182 ? 5.012 43.688 12.766 1 92.31 182 ALA A C 1
ATOM 1348 O O . ALA A 1 182 ? 5.109 44.906 12.945 1 92.31 182 ALA A O 1
ATOM 1349 N N . ARG A 1 183 ? 5.555 42.875 13.57 1 94.31 183 ARG A N 1
ATOM 1350 C CA . ARG A 1 183 ? 6.496 43.25 14.617 1 94.31 183 ARG A CA 1
ATOM 1351 C C . ARG A 1 183 ? 7.82 42.5 14.469 1 94.31 183 ARG A C 1
ATOM 1353 O O . ARG A 1 183 ? 7.844 41.375 14.031 1 94.31 183 ARG A O 1
ATOM 1360 N N . SER A 1 184 ? 8.844 43.219 14.82 1 94.69 184 SER A N 1
ATOM 1361 C CA . SER A 1 184 ? 10.18 42.625 14.805 1 94.69 184 SER A CA 1
ATOM 1362 C C . SER A 1 184 ? 10.906 42.875 16.125 1 94.69 184 SER A C 1
ATOM 1364 O O . SER A 1 184 ? 10.359 43.531 17.031 1 94.69 184 SER A O 1
ATOM 1366 N N . ASN A 1 185 ? 12 42.281 16.234 1 95.94 185 ASN A N 1
ATOM 1367 C CA . ASN A 1 185 ? 12.852 42.438 17.406 1 95.94 185 ASN A CA 1
ATOM 1368 C C . ASN A 1 185 ? 12.148 41.969 18.672 1 95.94 185 ASN A C 1
ATOM 1370 O O . ASN A 1 185 ? 12.203 42.656 19.703 1 95.94 185 ASN A O 1
ATOM 1374 N N . LEU A 1 186 ? 11.445 40.938 18.531 1 97 186 LEU A N 1
ATOM 1375 C CA . LEU A 1 186 ? 10.742 40.344 19.656 1 97 186 LEU A CA 1
ATOM 1376 C C . LEU A 1 186 ? 11.578 39.25 20.281 1 97 186 LEU A C 1
ATOM 1378 O O . LEU A 1 186 ? 12.492 38.719 19.656 1 97 186 LEU A O 1
ATOM 1382 N N . THR A 1 187 ? 11.242 39 21.609 1 96.56 187 THR A N 1
ATOM 1383 C CA . THR A 1 187 ? 11.719 37.75 22.188 1 96.56 187 THR A CA 1
ATOM 1384 C C . THR A 1 187 ? 10.914 36.562 21.656 1 96.56 187 THR A C 1
ATOM 1386 O O . THR A 1 187 ? 9.852 36.719 21.062 1 96.56 187 THR A O 1
ATOM 1389 N N . ALA A 1 188 ? 11.43 35.375 21.875 1 96.19 188 ALA A N 1
ATOM 1390 C CA . ALA A 1 188 ? 10.734 34.156 21.453 1 96.19 188 ALA A CA 1
ATOM 1391 C C . ALA A 1 188 ? 9.336 34.094 22.062 1 96.19 188 ALA A C 1
ATOM 1393 O O . ALA A 1 188 ? 8.359 33.812 21.359 1 96.19 188 ALA A O 1
ATOM 1394 N N . ASP A 1 189 ? 9.219 34.344 23.328 1 96.5 189 ASP A N 1
ATOM 1395 C CA . ASP A 1 189 ? 7.945 34.25 24.031 1 96.5 189 ASP A CA 1
ATOM 1396 C C . ASP A 1 189 ? 6.953 35.312 23.516 1 96.5 189 ASP A C 1
ATOM 1398 O O . ASP A 1 189 ? 5.766 35 23.359 1 96.5 189 ASP A O 1
ATOM 1402 N N . GLU A 1 190 ? 7.434 36.469 23.281 1 96.69 190 GLU A N 1
ATOM 1403 C CA . GLU A 1 190 ? 6.578 37.531 22.75 1 96.69 190 GLU A CA 1
ATOM 1404 C C . GLU A 1 190 ? 6.039 37.156 21.359 1 96.69 190 GLU A C 1
ATOM 1406 O O . GLU A 1 190 ? 4.848 37.312 21.094 1 96.69 190 GLU A O 1
ATOM 1411 N N . ALA A 1 191 ? 6.949 36.719 20.5 1 96.94 191 ALA A N 1
ATOM 1412 C CA . ALA A 1 191 ? 6.559 36.375 19.141 1 96.94 191 ALA A CA 1
ATOM 1413 C C . ALA A 1 191 ? 5.516 35.25 19.156 1 96.94 191 ALA A C 1
ATOM 1415 O O . ALA A 1 191 ? 4.508 35.344 18.453 1 96.94 191 ALA A O 1
ATOM 1416 N N . MET A 1 192 ? 5.719 34.25 19.984 1 96.31 192 MET A N 1
ATOM 1417 C CA . MET A 1 192 ? 4.812 33.125 20.031 1 96.31 192 MET A CA 1
ATOM 1418 C C . MET A 1 192 ? 3.459 33.531 20.609 1 96.31 192 MET A C 1
ATOM 1420 O O . MET A 1 192 ? 2.426 33 20.203 1 96.31 192 MET A O 1
ATOM 1424 N N . GLU A 1 193 ? 3.471 34.406 21.516 1 96.31 193 GLU A N 1
ATOM 1425 C CA . GLU A 1 193 ? 2.223 34.938 22.062 1 96.31 193 GLU A CA 1
ATOM 1426 C C . GLU A 1 193 ? 1.412 35.656 21 1 96.31 193 GLU A C 1
ATOM 1428 O O . GLU A 1 193 ? 0.189 35.531 20.953 1 96.31 193 GLU A O 1
ATOM 1433 N N . HIS A 1 194 ? 2.068 36.438 20.219 1 94.94 194 HIS A N 1
ATOM 1434 C CA . HIS A 1 194 ? 1.386 37.125 19.125 1 94.94 194 HIS A CA 1
ATOM 1435 C C . HIS A 1 194 ? 0.783 36.125 18.141 1 94.94 194 HIS A C 1
ATOM 1437 O O . HIS A 1 194 ? -0.349 36.312 17.688 1 94.94 194 HIS A O 1
ATOM 1443 N N . VAL A 1 195 ? 1.571 35.125 17.781 1 95.69 195 VAL A N 1
ATOM 1444 C CA . VAL A 1 195 ? 1.072 34.094 16.875 1 95.69 195 VAL A CA 1
ATOM 1445 C C . VAL A 1 195 ? -0.151 33.406 17.484 1 95.69 195 VAL A C 1
ATOM 1447 O O . VAL A 1 195 ? -1.142 33.188 16.797 1 95.69 195 VAL A O 1
ATOM 1450 N N . HIS A 1 196 ? -0.036 33.094 18.766 1 95.69 196 HIS A N 1
ATOM 1451 C CA . HIS A 1 196 ? -1.161 32.531 19.484 1 95.69 196 HIS A CA 1
ATOM 1452 C C . HIS A 1 196 ? -2.416 33.375 19.328 1 95.69 196 HIS A C 1
ATOM 1454 O O . HIS A 1 196 ? -3.49 32.844 19.016 1 95.69 196 HIS A O 1
ATOM 1460 N N . ASP A 1 197 ? -2.297 34.656 19.516 1 93.31 197 ASP A N 1
ATOM 1461 C CA . ASP A 1 197 ? -3.422 35.562 19.422 1 93.31 197 ASP A CA 1
ATOM 1462 C C . ASP A 1 197 ? -3.99 35.625 18.016 1 93.31 197 ASP A C 1
ATOM 1464 O O . ASP A 1 197 ? -5.207 35.594 17.828 1 93.31 197 ASP A O 1
ATOM 1468 N N . VAL A 1 198 ? -3.08 35.688 17.047 1 92.62 198 VAL A N 1
ATOM 1469 C CA . VAL A 1 198 ? -3.525 35.781 15.664 1 92.62 198 VAL A CA 1
ATOM 1470 C C . VAL A 1 198 ? -4.254 34.5 15.273 1 92.62 198 VAL A C 1
ATOM 1472 O O . VAL A 1 198 ? -5.309 34.531 14.641 1 92.62 198 VAL A O 1
ATOM 1475 N N . LEU A 1 199 ? -3.701 33.344 15.664 1 93.12 199 LEU A N 1
ATOM 1476 C CA . LEU A 1 199 ? -4.348 32.062 15.391 1 93.12 199 LEU A CA 1
ATOM 1477 C C . LEU A 1 199 ? -5.746 32 16 1 93.12 199 LEU A C 1
ATOM 1479 O O . LEU A 1 199 ? -6.66 31.422 15.422 1 93.12 199 LEU A O 1
ATOM 1483 N N . GLY A 1 200 ? -5.898 32.562 17.141 1 90.62 200 GLY A N 1
ATOM 1484 C CA . GLY A 1 200 ? -7.199 32.656 17.781 1 90.62 200 GLY A CA 1
ATOM 1485 C C . GLY A 1 200 ? -8.234 33.375 16.938 1 90.62 200 GLY A C 1
ATOM 1486 O O . GLY A 1 200 ? -9.414 33.031 16.953 1 90.62 200 GLY A O 1
ATOM 1487 N N . THR A 1 201 ? -7.75 34.312 16.234 1 87.44 201 THR A N 1
ATOM 1488 C CA . THR A 1 201 ? -8.648 35.094 15.375 1 87.44 201 THR A CA 1
ATOM 1489 C C . THR A 1 201 ? -8.953 34.312 14.094 1 87.44 201 THR A C 1
ATOM 1491 O O . THR A 1 201 ? -10.055 34.406 13.547 1 87.44 201 THR A O 1
ATOM 1494 N N . LEU A 1 202 ? -7.965 33.625 13.641 1 85.25 202 LEU A N 1
ATOM 1495 C CA . LEU A 1 202 ? -8.117 32.875 12.398 1 85.25 202 LEU A CA 1
ATOM 1496 C C . LEU A 1 202 ? -8.992 31.625 12.617 1 85.25 202 LEU A C 1
ATOM 1498 O O . LEU A 1 202 ? -9.68 31.172 11.703 1 85.25 202 LEU A O 1
ATOM 1502 N N . LEU A 1 203 ? -8.844 31.047 13.844 1 84.94 203 LEU A N 1
ATOM 1503 C CA . LEU A 1 203 ? -9.547 29.812 14.164 1 84.94 203 LEU A CA 1
ATOM 1504 C C . LEU A 1 203 ? -10.703 30.078 15.117 1 84.94 203 LEU A C 1
ATOM 1506 O O . LEU A 1 203 ? -10.664 29.672 16.281 1 84.94 203 LEU A O 1
ATOM 1510 N N . PRO A 1 204 ? -11.562 30.891 14.719 1 71.5 204 PRO A N 1
ATOM 1511 C CA . PRO A 1 204 ? -12.578 31.25 15.711 1 71.5 204 PRO A CA 1
ATOM 1512 C C . PRO A 1 204 ? -13.391 30.047 16.188 1 71.5 204 PRO A C 1
ATOM 1514 O O . PRO A 1 204 ? -13.383 29 15.547 1 71.5 204 PRO A O 1
ATOM 1517 N N . GLU A 1 205 ? -13.898 30.172 17.359 1 64.19 205 GLU A N 1
ATOM 1518 C CA . GLU A 1 205 ? -14.594 29.141 18.125 1 64.19 205 GLU A CA 1
ATOM 1519 C C . GLU A 1 205 ? -15.695 28.5 17.297 1 64.19 205 GLU A C 1
ATOM 1521 O O . GLU A 1 205 ? -16.344 29.156 16.484 1 64.19 205 GLU A O 1
ATOM 1526 N N . LEU A 1 206 ? -15.57 27.203 16.984 1 56.28 206 LEU A N 1
ATOM 1527 C CA . LEU A 1 206 ? -16.625 26.438 16.328 1 56.28 206 LEU A CA 1
ATOM 1528 C C . LEU A 1 206 ? -17.953 26.578 17.078 1 56.28 206 LEU A C 1
ATOM 1530 O O . LEU A 1 206 ? -17.984 26.5 18.312 1 56.28 206 LEU A O 1
ATOM 1534 N N . SER A 1 207 ? -18.812 27.453 16.719 1 49.06 207 SER A N 1
ATOM 1535 C CA . SER A 1 207 ? -20.141 27.469 17.312 1 49.06 207 SER A CA 1
ATOM 1536 C C . SER A 1 207 ? -20.703 26.062 17.453 1 49.06 207 SER A C 1
ATOM 1538 O O . SER A 1 207 ? -20.531 25.219 16.578 1 49.06 207 SER A O 1
ATOM 1540 N N . PRO A 1 208 ? -20.969 25.656 18.734 1 44.91 208 PRO A N 1
ATOM 1541 C CA . PRO A 1 208 ? -21.672 24.375 18.875 1 44.91 208 PRO A CA 1
ATOM 1542 C C . PRO A 1 208 ? -22.781 24.203 17.844 1 44.91 208 PRO A C 1
ATOM 1544 O O . PRO A 1 208 ? -23.359 25.172 17.359 1 44.91 208 PRO A O 1
ATOM 1547 N N . ALA A 1 209 ? -22.625 23.328 16.891 1 41.47 209 ALA A N 1
ATOM 1548 C CA . ALA A 1 209 ? -23.844 23.141 16.109 1 41.47 209 ALA A CA 1
ATOM 1549 C C . ALA A 1 209 ? -25.078 23.438 16.938 1 41.47 209 ALA A C 1
ATOM 1551 O O . ALA A 1 209 ? -25.25 22.891 18.047 1 41.47 209 ALA A O 1
ATOM 1552 N N . ALA A 1 210 ? -25.938 24.562 16.578 1 32.5 210 ALA A N 1
ATOM 1553 C CA . ALA A 1 210 ? -27.312 24.703 17.047 1 32.5 210 ALA A CA 1
ATOM 1554 C C . ALA A 1 210 ? -28.109 23.422 16.797 1 32.5 210 ALA A C 1
ATOM 1556 O O . ALA A 1 210 ? -27.938 22.766 15.758 1 32.5 210 ALA A O 1
ATOM 1557 N N . MET B 1 1 ? 7.848 -25.484 8.242 1 37.44 1 MET B N 1
ATOM 1558 C CA . MET B 1 1 ? 6.664 -24.641 8.125 1 37.44 1 MET B CA 1
ATOM 1559 C C . MET B 1 1 ? 6.801 -23.688 6.934 1 37.44 1 MET B C 1
ATOM 1561 O O . MET B 1 1 ? 7.828 -23.031 6.773 1 37.44 1 MET B O 1
ATOM 1565 N N . THR B 1 2 ? 6.168 -24.031 5.879 1 55.41 2 THR B N 1
ATOM 1566 C CA . THR B 1 2 ? 6.355 -23.266 4.648 1 55.41 2 THR B CA 1
ATOM 1567 C C . THR B 1 2 ? 6.055 -21.781 4.875 1 55.41 2 THR B C 1
ATOM 1569 O O . THR B 1 2 ? 4.992 -21.438 5.391 1 55.41 2 THR B O 1
ATOM 1572 N N . ASP B 1 3 ? 7.07 -20.953 4.844 1 83.12 3 ASP B N 1
ATOM 1573 C CA . ASP B 1 3 ? 6.984 -19.531 5.117 1 83.12 3 ASP B CA 1
ATOM 1574 C C . ASP B 1 3 ? 6.055 -18.828 4.125 1 83.12 3 ASP B C 1
ATOM 1576 O O . ASP B 1 3 ? 6.086 -19.125 2.928 1 83.12 3 ASP B O 1
ATOM 1580 N N . ARG B 1 4 ? 4.91 -18.406 4.645 1 93.19 4 ARG B N 1
ATOM 1581 C CA . ARG B 1 4 ? 3.938 -17.719 3.807 1 93.19 4 ARG B CA 1
ATOM 1582 C C . ARG B 1 4 ? 3.871 -16.234 4.16 1 93.19 4 ARG B C 1
ATOM 1584 O O . ARG B 1 4 ? 3.914 -15.867 5.336 1 93.19 4 ARG B O 1
ATOM 1591 N N . ILE B 1 5 ? 3.82 -15.43 3.078 1 97.06 5 ILE B N 1
ATOM 1592 C CA . ILE B 1 5 ? 3.631 -13.992 3.279 1 97.06 5 ILE B CA 1
ATOM 1593 C C . ILE B 1 5 ? 2.621 -13.461 2.266 1 97.06 5 ILE B C 1
ATOM 1595 O O . ILE B 1 5 ? 2.545 -13.953 1.138 1 97.06 5 ILE B O 1
ATOM 1599 N N . SER B 1 6 ? 1.791 -12.555 2.684 1 97.88 6 SER B N 1
ATOM 1600 C CA . SER B 1 6 ? 0.866 -11.891 1.77 1 97.88 6 SER B CA 1
ATOM 1601 C C . SER B 1 6 ? 1.398 -10.531 1.335 1 97.88 6 SER B C 1
ATOM 1603 O O . SER B 1 6 ? 1.959 -9.789 2.145 1 97.88 6 SER B O 1
ATOM 1605 N N . LEU B 1 7 ? 1.279 -10.219 0.012 1 98.38 7 LEU B N 1
ATOM 1606 C CA . LEU B 1 7 ? 1.706 -8.945 -0.566 1 98.38 7 LEU B CA 1
ATOM 1607 C C . LEU B 1 7 ? 0.597 -8.344 -1.418 1 98.38 7 LEU B C 1
ATOM 1609 O O . LEU B 1 7 ? -0.209 -9.062 -2.006 1 98.38 7 LEU B O 1
ATOM 1613 N N . THR B 1 8 ? 0.555 -7.043 -1.53 1 97.81 8 THR B N 1
ATOM 1614 C CA . THR B 1 8 ? -0.356 -6.375 -2.455 1 97.81 8 THR B CA 1
ATOM 1615 C C . THR B 1 8 ? 0.231 -6.34 -3.863 1 97.81 8 THR B C 1
ATOM 1617 O O . THR B 1 8 ? 1.438 -6.52 -4.043 1 97.81 8 THR B O 1
ATOM 1620 N N . ALA B 1 9 ? -0.619 -6.043 -4.836 1 97.69 9 ALA B N 1
ATOM 1621 C CA . ALA B 1 9 ? -0.161 -5.848 -6.211 1 97.69 9 ALA B CA 1
ATOM 1622 C C . ALA B 1 9 ? 0.847 -4.703 -6.293 1 97.69 9 ALA B C 1
ATOM 1624 O O . ALA B 1 9 ? 1.828 -4.789 -7.035 1 97.69 9 ALA B O 1
ATOM 1625 N N . ALA B 1 10 ? 0.64 -3.691 -5.52 1 98.12 10 ALA B N 1
ATOM 1626 C CA . ALA B 1 10 ? 1.544 -2.543 -5.531 1 98.12 10 ALA B CA 1
ATOM 1627 C C . ALA B 1 10 ? 2.908 -2.912 -4.961 1 98.12 10 ALA B C 1
ATOM 1629 O O . ALA B 1 10 ? 3.941 -2.453 -5.453 1 98.12 10 ALA B O 1
ATOM 1630 N N . GLU B 1 11 ? 2.916 -3.68 -3.916 1 98 11 GLU B N 1
ATOM 1631 C CA . GLU B 1 11 ? 4.18 -4.148 -3.354 1 98 11 GLU B CA 1
ATOM 1632 C C . GLU B 1 11 ? 4.945 -5.008 -4.355 1 98 11 GLU B C 1
ATOM 1634 O O . GLU B 1 11 ? 6.16 -4.867 -4.5 1 98 11 GLU B O 1
ATOM 1639 N N . LEU B 1 12 ? 4.223 -5.863 -5.039 1 97.19 12 LEU B N 1
ATOM 1640 C CA . LEU B 1 12 ? 4.855 -6.676 -6.07 1 97.19 12 LEU B CA 1
ATOM 1641 C C . LEU B 1 12 ? 5.379 -5.801 -7.207 1 97.19 12 LEU B C 1
ATOM 1643 O O . LEU B 1 12 ? 6.457 -6.059 -7.75 1 97.19 12 LEU B O 1
ATOM 1647 N N . ALA B 1 13 ? 4.605 -4.789 -7.621 1 96.25 13 ALA B N 1
ATOM 1648 C CA . ALA B 1 13 ? 5.047 -3.863 -8.664 1 96.25 13 ALA B CA 1
ATOM 1649 C C . ALA B 1 13 ? 6.336 -3.156 -8.25 1 96.25 13 ALA B C 1
ATOM 1651 O O . ALA B 1 13 ? 7.242 -2.98 -9.07 1 96.25 13 ALA B O 1
ATOM 1652 N N . PHE B 1 14 ? 6.422 -2.822 -6.973 1 96.56 14 PHE B N 1
ATOM 1653 C CA . PHE B 1 14 ? 7.648 -2.217 -6.461 1 96.56 14 PHE B CA 1
ATOM 1654 C C . PHE B 1 14 ? 8.82 -3.189 -6.57 1 96.56 14 PHE B C 1
ATOM 1656 O O . PHE B 1 14 ? 9.891 -2.826 -7.059 1 96.56 14 PHE B O 1
ATOM 1663 N N . LEU B 1 15 ? 8.602 -4.414 -6.129 1 96.06 15 LEU B N 1
ATOM 1664 C CA . LEU B 1 15 ? 9.672 -5.406 -6.164 1 96.06 15 LEU B CA 1
ATOM 1665 C C . LEU B 1 15 ? 10.156 -5.629 -7.594 1 96.06 15 LEU B C 1
ATOM 1667 O O . LEU B 1 15 ? 11.367 -5.758 -7.832 1 96.06 15 LEU B O 1
ATOM 1671 N N . LEU B 1 16 ? 9.242 -5.656 -8.5 1 94.44 16 LEU B N 1
ATOM 1672 C CA . LEU B 1 16 ? 9.594 -5.832 -9.906 1 94.44 16 LEU B CA 1
ATOM 1673 C C . LEU B 1 16 ? 10.391 -4.641 -10.422 1 94.44 16 LEU B C 1
ATOM 1675 O O . LEU B 1 16 ? 11.25 -4.797 -11.297 1 94.44 16 LEU B O 1
ATOM 1679 N N . SER B 1 17 ? 10.109 -3.475 -9.922 1 92.44 17 SER B N 1
ATOM 1680 C CA . SER B 1 17 ? 10.781 -2.266 -10.383 1 92.44 17 SER B CA 1
ATOM 1681 C C . SER B 1 17 ? 12.234 -2.219 -9.914 1 92.44 17 SER B C 1
ATOM 1683 O O . SER B 1 17 ? 13.086 -1.63 -10.57 1 92.44 17 SER B O 1
ATOM 1685 N N . VAL B 1 18 ? 12.531 -2.787 -8.75 1 89.5 18 VAL B N 1
ATOM 1686 C CA . VAL B 1 18 ? 13.883 -2.703 -8.211 1 89.5 18 VAL B CA 1
ATOM 1687 C C . VAL B 1 18 ? 14.719 -3.879 -8.711 1 89.5 18 VAL B C 1
ATOM 1689 O O . VAL B 1 18 ? 15.945 -3.883 -8.57 1 89.5 18 VAL B O 1
ATOM 1692 N N . SER B 1 19 ? 14.094 -4.898 -9.148 1 81 19 SER B N 1
ATOM 1693 C CA . SER B 1 19 ? 14.805 -6.078 -9.641 1 81 19 SER B CA 1
ATOM 1694 C C . SER B 1 19 ? 15.609 -5.754 -10.891 1 81 19 SER B C 1
ATOM 1696 O O . SER B 1 19 ? 16.531 -6.496 -11.258 1 81 19 SER B O 1
ATOM 1698 N N . GLY B 1 20 ? 15.539 -4.559 -11.422 1 66.31 20 GLY B N 1
ATOM 1699 C CA . GLY B 1 20 ? 16.328 -4.105 -12.555 1 66.31 20 GLY B CA 1
ATOM 1700 C C . GLY B 1 20 ? 15.953 -4.789 -13.859 1 66.31 20 GLY B C 1
ATOM 1701 O O . GLY B 1 20 ? 16.656 -4.66 -14.859 1 66.31 20 GLY B O 1
ATOM 1702 N N . THR B 1 21 ? 15.219 -5.797 -13.836 1 62.91 21 THR B N 1
ATOM 1703 C CA . THR B 1 21 ? 15.188 -6.594 -15.055 1 62.91 21 THR B CA 1
ATOM 1704 C C . THR B 1 21 ? 14.016 -6.184 -15.938 1 62.91 21 THR B C 1
ATOM 1706 O O . THR B 1 21 ? 12.859 -6.203 -15.5 1 62.91 21 THR B O 1
ATOM 1709 N N . SER B 1 22 ? 14.43 -5.531 -16.875 1 64.94 22 SER B N 1
ATOM 1710 C CA . SER B 1 22 ? 13.594 -5.262 -18.031 1 64.94 22 SER B CA 1
ATOM 1711 C C . SER B 1 22 ? 13.281 -6.547 -18.797 1 64.94 22 SER B C 1
ATOM 1713 O O . SER B 1 22 ? 14.172 -7.363 -19.047 1 64.94 22 SER B O 1
ATOM 1715 N N . GLY B 1 23 ? 12.07 -7.16 -18.672 1 74.69 23 GLY B N 1
ATOM 1716 C CA . GLY B 1 23 ? 11.734 -8.289 -19.531 1 74.69 23 GLY B CA 1
ATOM 1717 C C . GLY B 1 23 ? 11.102 -9.438 -18.766 1 74.69 23 GLY B C 1
ATOM 1718 O O . GLY B 1 23 ? 10.758 -10.469 -19.359 1 74.69 23 GLY B O 1
ATOM 1719 N N . SER B 1 24 ? 11.117 -9.32 -17.625 1 84.25 24 SER B N 1
ATOM 1720 C CA . SER B 1 24 ? 10.469 -10.375 -16.859 1 84.25 24 SER B CA 1
ATOM 1721 C C . SER B 1 24 ? 9.039 -10.602 -17.328 1 84.25 24 SER B C 1
ATOM 1723 O O . SER B 1 24 ? 8.305 -9.648 -17.594 1 84.25 24 SER B O 1
ATOM 1725 N N . PRO B 1 25 ? 8.742 -11.891 -17.469 1 87.31 25 PRO B N 1
ATOM 1726 C CA . PRO B 1 25 ? 7.355 -12.172 -17.844 1 87.31 25 PRO B CA 1
ATOM 1727 C C . PRO B 1 25 ? 6.371 -11.953 -16.703 1 87.31 25 PRO B C 1
ATOM 1729 O O . PRO B 1 25 ? 5.156 -12.008 -16.906 1 87.31 25 PRO B O 1
ATOM 1732 N N . ALA B 1 26 ? 6.863 -11.68 -15.562 1 91.06 26 ALA B N 1
ATOM 1733 C CA . ALA B 1 26 ? 6.055 -11.688 -14.344 1 91.06 26 ALA B CA 1
ATOM 1734 C C . ALA B 1 26 ? 4.941 -10.648 -14.422 1 91.06 26 ALA B C 1
ATOM 1736 O O . ALA B 1 26 ? 3.785 -10.938 -14.117 1 91.06 26 ALA B O 1
ATOM 1737 N N . PRO B 1 27 ? 5.219 -9.422 -14.898 1 91.44 27 PRO B N 1
ATOM 1738 C CA . PRO B 1 27 ? 4.141 -8.43 -14.945 1 91.44 27 PRO B CA 1
ATOM 1739 C C . PRO B 1 27 ? 2.963 -8.875 -15.805 1 91.44 27 PRO B C 1
ATOM 1741 O O . PRO B 1 27 ? 1.806 -8.719 -15.406 1 91.44 27 PRO B O 1
ATOM 1744 N N . ASP B 1 28 ? 3.252 -9.477 -16.859 1 87.94 28 ASP B N 1
ATOM 1745 C CA . ASP B 1 28 ? 2.195 -9.945 -17.766 1 87.94 28 ASP B CA 1
ATOM 1746 C C . ASP B 1 28 ? 1.428 -11.109 -17.141 1 87.94 28 ASP B C 1
ATOM 1748 O O . ASP B 1 28 ? 0.198 -11.164 -17.219 1 87.94 28 ASP B O 1
ATOM 1752 N N . LEU B 1 29 ? 2.135 -11.969 -16.531 1 89.62 29 LEU B N 1
ATOM 1753 C CA . LEU B 1 29 ? 1.518 -13.148 -15.938 1 89.62 29 LEU B CA 1
ATOM 1754 C C . LEU B 1 29 ? 0.655 -12.758 -14.742 1 89.62 29 LEU B C 1
ATOM 1756 O O . LEU B 1 29 ? -0.344 -13.422 -14.453 1 89.62 29 LEU B O 1
ATOM 1760 N N . LEU B 1 30 ? 1.03 -11.703 -14.125 1 93.38 30 LEU B N 1
ATOM 1761 C CA . LEU B 1 30 ? 0.285 -11.219 -12.961 1 93.38 30 LEU B CA 1
ATOM 1762 C C . LEU B 1 30 ? -0.868 -10.32 -13.398 1 93.38 30 LEU B C 1
ATOM 1764 O O . LEU B 1 30 ? -1.681 -9.906 -12.562 1 93.38 30 LEU B O 1
ATOM 1768 N N . GLY B 1 31 ? -0.883 -10.008 -14.664 1 91.88 31 GLY B N 1
ATOM 1769 C CA . GLY B 1 31 ? -1.941 -9.156 -15.18 1 91.88 31 GLY B CA 1
ATOM 1770 C C . GLY B 1 31 ? -1.722 -7.68 -14.891 1 91.88 31 GLY B C 1
ATOM 1771 O O . GLY B 1 31 ? -2.682 -6.918 -14.766 1 91.88 31 GLY B O 1
ATOM 1772 N N . PHE B 1 32 ? -0.483 -7.23 -14.719 1 93.88 32 PHE B N 1
ATOM 1773 C CA . PHE B 1 32 ? -0.194 -5.832 -14.414 1 93.88 32 PHE B CA 1
ATOM 1774 C C . PHE B 1 32 ? -0.246 -4.98 -15.68 1 93.88 32 PHE B C 1
ATOM 1776 O O . PHE B 1 32 ? 0.412 -5.297 -16.672 1 93.88 32 PHE B O 1
ATOM 1783 N N . THR B 1 33 ? -1.032 -3.951 -15.641 1 93.75 33 THR B N 1
ATOM 1784 C CA . THR B 1 33 ? -1.086 -2.961 -16.719 1 93.75 33 THR B CA 1
ATOM 1785 C C . THR B 1 33 ? -0.029 -1.881 -16.5 1 93.75 33 THR B C 1
ATOM 1787 O O . THR B 1 33 ? 0.672 -1.88 -15.484 1 93.75 33 THR B O 1
ATOM 1790 N N . ASP B 1 34 ? 0.035 -0.977 -17.422 1 93.62 34 ASP B N 1
ATOM 1791 C CA . ASP B 1 34 ? 0.923 0.17 -17.25 1 93.62 34 ASP B CA 1
ATOM 1792 C C . ASP B 1 34 ? 0.526 1.005 -16.031 1 93.62 34 ASP B C 1
ATOM 1794 O O . ASP B 1 34 ? 1.387 1.54 -15.336 1 93.62 34 ASP B O 1
ATOM 1798 N N . ALA B 1 35 ? -0.721 1.078 -15.828 1 93.44 35 ALA B N 1
ATOM 1799 C CA . ALA B 1 35 ? -1.219 1.835 -14.688 1 93.44 35 ALA B CA 1
ATOM 1800 C C . ALA B 1 35 ? -0.778 1.195 -13.375 1 93.44 35 ALA B C 1
ATOM 1802 O O . ALA B 1 35 ? -0.483 1.896 -12.398 1 93.44 35 ALA B O 1
ATOM 1803 N N . ASP B 1 36 ? -0.644 -0.096 -13.367 1 94.12 36 ASP B N 1
ATOM 1804 C CA . ASP B 1 36 ? -0.225 -0.828 -12.18 1 94.12 36 ASP B CA 1
ATOM 1805 C C . ASP B 1 36 ? 1.26 -0.608 -11.891 1 94.12 36 ASP B C 1
ATOM 1807 O O . ASP B 1 36 ? 1.737 -0.912 -10.797 1 94.12 36 ASP B O 1
ATOM 1811 N N . ARG B 1 37 ? 1.876 -0.144 -12.883 1 93.5 37 ARG B N 1
ATOM 1812 C CA . ARG B 1 37 ? 3.324 -0.006 -12.758 1 93.5 37 ARG B CA 1
ATOM 1813 C C . ARG B 1 37 ? 3.738 1.461 -12.797 1 93.5 37 ARG B C 1
ATOM 1815 O O . ARG B 1 37 ? 4.922 1.772 -12.945 1 93.5 37 ARG B O 1
ATOM 1822 N N . ALA B 1 38 ? 2.744 2.318 -12.672 1 94.94 38 ALA B N 1
ATOM 1823 C CA . ALA B 1 38 ? 3.023 3.752 -12.648 1 94.94 38 ALA B CA 1
ATOM 1824 C C . ALA B 1 38 ? 3.676 4.164 -11.328 1 94.94 38 ALA B C 1
ATOM 1826 O O . ALA B 1 38 ? 3.547 3.467 -10.32 1 94.94 38 ALA B O 1
ATOM 1827 N N . GLU B 1 39 ? 4.293 5.332 -11.32 1 95.19 39 GLU B N 1
ATOM 1828 C CA . GLU B 1 39 ? 5.113 5.809 -10.211 1 95.19 39 GLU B CA 1
ATOM 1829 C C . GLU B 1 39 ? 4.305 5.879 -8.914 1 95.19 39 GLU B C 1
ATOM 1831 O O . GLU B 1 39 ? 4.773 5.445 -7.863 1 95.19 39 GLU B O 1
ATOM 1836 N N . PRO B 1 40 ? 3.039 6.344 -8.914 1 95.31 40 PRO B N 1
ATOM 1837 C CA . PRO B 1 40 ? 2.291 6.422 -7.66 1 95.31 40 PRO B CA 1
ATOM 1838 C C . PRO B 1 40 ? 2.01 5.047 -7.059 1 95.31 40 PRO B C 1
ATOM 1840 O O . PRO B 1 40 ? 1.951 4.902 -5.832 1 95.31 40 PRO B O 1
ATOM 1843 N N . VAL B 1 41 ? 1.857 4.062 -7.938 1 96.62 41 VAL B N 1
ATOM 1844 C CA . VAL B 1 41 ? 1.604 2.709 -7.461 1 96.62 41 VAL B CA 1
ATOM 1845 C C . VAL B 1 41 ? 2.881 2.127 -6.855 1 96.62 41 VAL B C 1
ATOM 1847 O O . VAL B 1 41 ? 2.846 1.514 -5.785 1 96.62 41 VAL B O 1
ATOM 1850 N N . ILE B 1 42 ? 3.979 2.369 -7.512 1 96.25 42 ILE B N 1
ATOM 1851 C CA . ILE B 1 42 ? 5.266 1.899 -7.016 1 96.25 42 ILE B CA 1
ATOM 1852 C C . ILE B 1 42 ? 5.562 2.539 -5.66 1 96.25 42 ILE B C 1
ATOM 1854 O O . ILE B 1 42 ? 5.988 1.858 -4.727 1 96.25 42 ILE B O 1
ATOM 1858 N N . ALA B 1 43 ? 5.277 3.803 -5.57 1 95.94 43 ALA B N 1
ATOM 1859 C CA . ALA B 1 43 ? 5.477 4.516 -4.309 1 95.94 43 ALA B CA 1
ATOM 1860 C C . ALA B 1 43 ? 4.574 3.953 -3.215 1 95.94 43 ALA B C 1
ATOM 1862 O O . ALA B 1 43 ? 4.992 3.824 -2.062 1 95.94 43 ALA B O 1
ATOM 1863 N N . ALA B 1 44 ? 3.344 3.635 -3.553 1 97.19 44 ALA B N 1
ATOM 1864 C CA . ALA B 1 44 ? 2.41 3.033 -2.604 1 97.19 44 ALA B CA 1
ATOM 1865 C C . ALA B 1 44 ? 2.936 1.694 -2.092 1 97.19 44 ALA B C 1
ATOM 1867 O O . ALA B 1 44 ? 2.85 1.402 -0.897 1 97.19 44 ALA B O 1
ATOM 1868 N N . GLY B 1 45 ? 3.434 0.901 -3.014 1 98.06 45 GLY B N 1
ATOM 1869 C CA . GLY B 1 45 ? 4.004 -0.375 -2.613 1 98.06 45 GLY B CA 1
ATOM 1870 C C . GLY B 1 45 ? 5.156 -0.235 -1.639 1 98.06 45 GLY B C 1
ATOM 1871 O O . GLY B 1 45 ? 5.219 -0.948 -0.635 1 98.06 45 GLY B O 1
ATOM 1872 N N . LEU B 1 46 ? 6.059 0.683 -1.966 1 96.88 46 LEU B N 1
ATOM 1873 C CA . LEU B 1 46 ? 7.195 0.933 -1.086 1 96.88 46 LEU B CA 1
ATOM 1874 C C . LEU B 1 46 ? 6.727 1.401 0.288 1 96.88 46 LEU B C 1
ATOM 1876 O O . LEU B 1 46 ? 7.18 0.885 1.312 1 96.88 46 LEU B O 1
ATOM 1880 N N . GLY B 1 47 ? 5.84 2.408 0.329 1 96.56 47 GLY B N 1
ATOM 1881 C CA . GLY B 1 47 ? 5.301 2.877 1.596 1 96.56 47 GLY B CA 1
ATOM 1882 C C . GLY B 1 47 ? 4.684 1.77 2.43 1 96.56 47 GLY B C 1
ATOM 1883 O O . GLY B 1 47 ? 4.906 1.697 3.639 1 96.56 47 GLY B O 1
ATOM 1884 N N . SER B 1 48 ? 3.9 0.925 1.807 1 97.12 48 SER B N 1
ATOM 1885 C CA . SER B 1 48 ? 3.256 -0.195 2.484 1 97.12 48 SER B CA 1
ATOM 1886 C C . SER B 1 48 ? 4.285 -1.137 3.1 1 97.12 48 SER B C 1
ATOM 1888 O O . SER B 1 48 ? 4.168 -1.522 4.266 1 97.12 48 SER B O 1
ATOM 1890 N N . LEU B 1 49 ? 5.281 -1.528 2.324 1 97.81 49 LEU B N 1
ATOM 1891 C CA . LEU B 1 49 ? 6.316 -2.438 2.807 1 97.81 49 LEU B CA 1
ATOM 1892 C C . LEU B 1 49 ? 7.07 -1.827 3.982 1 97.81 49 LEU B C 1
ATOM 1894 O O . LEU B 1 49 ? 7.465 -2.539 4.91 1 97.81 49 LEU B O 1
ATOM 1898 N N . LEU B 1 50 ? 7.289 -0.528 3.91 1 96.69 50 LEU B N 1
ATOM 1899 C CA . LEU B 1 50 ? 7.98 0.164 4.992 1 96.69 50 LEU B CA 1
ATOM 1900 C C . LEU B 1 50 ? 7.16 0.115 6.277 1 96.69 50 LEU B C 1
ATOM 1902 O O . LEU B 1 50 ? 7.691 -0.206 7.344 1 96.69 50 LEU B O 1
ATOM 1906 N N . LEU B 1 51 ? 5.891 0.401 6.168 1 96.75 51 LEU B N 1
ATOM 1907 C CA . LEU B 1 51 ? 5.035 0.43 7.352 1 96.75 51 LEU B CA 1
ATOM 1908 C C . LEU B 1 51 ? 4.863 -0.97 7.93 1 96.75 51 LEU B C 1
ATOM 1910 O O . LEU B 1 51 ? 4.621 -1.125 9.133 1 96.75 51 LEU B O 1
ATOM 1914 N N . ARG B 1 52 ? 5.043 -1.977 7.07 1 97.19 52 ARG B N 1
ATOM 1915 C CA . ARG B 1 52 ? 4.941 -3.355 7.539 1 97.19 52 ARG B CA 1
ATOM 1916 C C . ARG B 1 52 ? 6.309 -3.896 7.949 1 97.19 52 ARG B C 1
ATOM 1918 O O . ARG B 1 52 ? 6.438 -5.078 8.281 1 97.19 52 ARG B O 1
ATOM 1925 N N . HIS B 1 53 ? 7.301 -3.102 7.867 1 96.06 53 HIS B N 1
ATOM 1926 C CA . HIS B 1 53 ? 8.664 -3.395 8.297 1 96.06 53 HIS B CA 1
ATOM 1927 C C . HIS B 1 53 ? 9.273 -4.523 7.473 1 96.06 53 HIS B C 1
ATOM 1929 O O . HIS B 1 53 ? 10.047 -5.332 7.992 1 96.06 53 HIS B O 1
ATOM 1935 N N . LEU B 1 54 ? 8.906 -4.59 6.199 1 97.06 54 LEU B N 1
ATOM 1936 C CA . LEU B 1 54 ? 9.477 -5.57 5.277 1 97.06 54 LEU B CA 1
ATOM 1937 C C . LEU B 1 54 ? 10.578 -4.945 4.434 1 97.06 54 LEU B C 1
ATOM 1939 O O . LEU B 1 54 ? 11.312 -5.656 3.744 1 97.06 54 LEU B O 1
ATOM 1943 N N . VAL B 1 55 ? 10.578 -3.633 4.504 1 96.12 55 VAL B N 1
ATOM 1944 C CA . VAL B 1 55 ? 11.664 -2.842 3.922 1 96.12 55 VAL B CA 1
ATOM 1945 C C . VAL B 1 55 ? 12.148 -1.812 4.938 1 96.12 55 VAL B C 1
ATOM 1947 O O . VAL B 1 55 ? 11.359 -1.301 5.742 1 96.12 55 VAL B O 1
ATOM 1950 N N . ALA B 1 56 ? 13.352 -1.564 4.945 1 94.06 56 ALA B N 1
ATOM 1951 C CA . ALA B 1 56 ? 13.938 -0.549 5.812 1 94.06 56 ALA B CA 1
ATOM 1952 C C . ALA B 1 56 ? 14.789 0.43 5.016 1 94.06 56 ALA B C 1
ATOM 1954 O O . ALA B 1 56 ? 15.359 0.068 3.982 1 94.06 56 ALA B O 1
ATOM 1955 N N . PRO B 1 57 ? 14.773 1.684 5.539 1 87.5 57 PRO B N 1
ATOM 1956 C CA . PRO B 1 57 ? 15.688 2.625 4.891 1 87.5 57 PRO B CA 1
ATOM 1957 C C . PRO B 1 57 ? 17.141 2.189 4.988 1 87.5 57 PRO B C 1
ATOM 1959 O O . PRO B 1 57 ? 17.594 1.725 6.043 1 87.5 57 PRO B O 1
ATOM 1962 N N . GLY B 1 58 ? 17.719 2.078 3.863 1 81.06 58 GLY B N 1
ATOM 1963 C CA . GLY B 1 58 ? 19.141 1.752 3.828 1 81.06 58 GLY B CA 1
ATOM 1964 C C . GLY B 1 58 ? 20.031 2.973 3.676 1 81.06 58 GLY B C 1
ATOM 1965 O O . GLY B 1 58 ? 19.609 4.094 3.963 1 81.06 58 GLY B O 1
ATOM 1966 N N . THR B 1 59 ? 21.266 2.67 3.33 1 76.62 59 THR B N 1
ATOM 1967 C CA . THR B 1 59 ? 22.234 3.744 3.113 1 76.62 59 THR B CA 1
ATOM 1968 C C . THR B 1 59 ? 22 4.414 1.761 1 76.62 59 THR B C 1
ATOM 1970 O O . THR B 1 59 ? 21.703 3.738 0.774 1 76.62 59 THR B O 1
ATOM 1973 N N . GLY B 1 60 ? 22.203 5.754 1.61 1 62.16 60 GLY B N 1
ATOM 1974 C CA . GLY B 1 60 ? 22.172 6.484 0.353 1 62.16 60 GLY B CA 1
ATOM 1975 C C . GLY B 1 60 ? 20.844 6.383 -0.369 1 62.16 60 GLY B C 1
ATOM 1976 O O . GLY B 1 60 ? 20.812 6.258 -1.595 1 62.16 60 GLY B O 1
ATOM 1977 N N . GLN B 1 61 ? 19.766 6.379 0.131 1 65.88 61 GLN B N 1
ATOM 1978 C CA . GLN B 1 61 ? 18.422 6.387 -0.439 1 65.88 61 GLN B CA 1
ATOM 1979 C C . GLN B 1 61 ? 18.016 4.988 -0.887 1 65.88 61 GLN B C 1
ATOM 1981 O O . GLN B 1 61 ? 17 4.824 -1.58 1 65.88 61 GLN B O 1
ATOM 1986 N N . GLN B 1 62 ? 18.828 4.117 -0.588 1 79.06 62 GLN B N 1
ATOM 1987 C CA . GLN B 1 62 ? 18.453 2.752 -0.95 1 79.06 62 GLN B CA 1
ATOM 1988 C C . GLN B 1 62 ? 17.672 2.076 0.173 1 79.06 62 GLN B C 1
ATOM 1990 O O . GLN B 1 62 ? 17.75 2.494 1.33 1 79.06 62 GLN B O 1
ATOM 1995 N N . VAL B 1 63 ? 16.766 1.202 -0.244 1 88.81 63 VAL B N 1
ATOM 1996 C CA . VAL B 1 63 ? 16 0.471 0.759 1 88.81 63 VAL B CA 1
ATOM 1997 C C . VAL B 1 63 ? 16.547 -0.953 0.885 1 88.81 63 VAL B C 1
ATOM 1999 O O . VAL B 1 63 ? 17.109 -1.497 -0.069 1 88.81 63 VAL B O 1
ATOM 2002 N N . GLU B 1 64 ? 16.5 -1.439 2.094 1 94.25 64 GLU B N 1
ATOM 2003 C CA . GLU B 1 64 ? 16.891 -2.816 2.389 1 94.25 64 GLU B CA 1
ATOM 2004 C C . GLU B 1 64 ? 15.672 -3.719 2.506 1 94.25 64 GLU B C 1
ATOM 2006 O O . GLU B 1 64 ? 14.781 -3.469 3.324 1 94.25 64 GLU B O 1
ATOM 2011 N N . LEU B 1 65 ? 15.703 -4.719 1.667 1 95.75 65 LEU B N 1
ATOM 2012 C CA . LEU B 1 65 ? 14.594 -5.664 1.662 1 95.75 65 LEU B CA 1
ATOM 2013 C C . LEU B 1 65 ? 14.781 -6.727 2.74 1 95.75 65 LEU B C 1
ATOM 2015 O O . LEU B 1 65 ? 15.898 -7.176 2.988 1 95.75 65 LEU B O 1
ATOM 2019 N N . ALA B 1 66 ? 13.68 -7.129 3.365 1 95.69 66 ALA B N 1
ATOM 2020 C CA . ALA B 1 66 ? 13.711 -8.328 4.195 1 95.69 66 ALA B CA 1
ATOM 2021 C C . ALA B 1 66 ? 14.133 -9.547 3.385 1 95.69 66 ALA B C 1
ATOM 2023 O O . ALA B 1 66 ? 13.938 -9.594 2.168 1 95.69 66 ALA B O 1
ATOM 2024 N N . P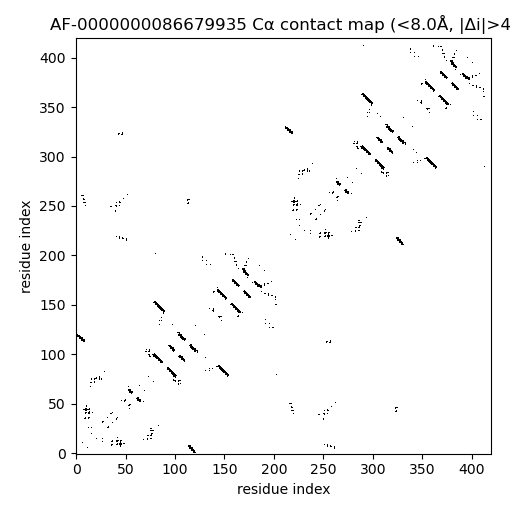RO B 1 67 ? 14.703 -10.5 4.012 1 92.75 67 PRO B N 1
ATOM 2025 C CA . PRO B 1 67 ? 15.25 -11.656 3.297 1 92.75 67 PRO B CA 1
ATOM 2026 C C . PRO B 1 67 ? 14.211 -12.336 2.41 1 92.75 67 PRO B C 1
ATOM 2028 O O . PRO B 1 67 ? 14.523 -12.75 1.291 1 92.75 67 PRO B O 1
ATOM 2031 N N . GLU B 1 68 ? 12.977 -12.438 2.922 1 93.44 68 GLU B N 1
ATOM 2032 C CA . GLU B 1 68 ? 11.938 -13.086 2.131 1 93.44 68 GLU B CA 1
ATOM 2033 C C . GLU B 1 68 ? 11.648 -12.312 0.851 1 93.44 68 GLU B C 1
ATOM 2035 O O . GLU B 1 68 ? 11.359 -12.898 -0.191 1 93.44 68 GLU B O 1
ATOM 2040 N N . LEU B 1 69 ? 11.766 -11.008 0.916 1 96.25 69 LEU B N 1
ATOM 2041 C CA . LEU B 1 69 ? 11.5 -10.188 -0.261 1 96.25 69 LEU B CA 1
ATOM 2042 C C . LEU B 1 69 ? 12.656 -10.266 -1.254 1 96.25 69 LEU B C 1
ATOM 2044 O O . LEU B 1 69 ? 12.445 -10.156 -2.465 1 96.25 69 LEU B O 1
ATOM 2048 N N . VAL B 1 70 ? 13.844 -10.477 -0.731 1 94 70 VAL B N 1
ATOM 2049 C CA . VAL B 1 70 ? 14.992 -10.656 -1.613 1 94 70 VAL B CA 1
ATOM 2050 C C . VAL B 1 70 ? 14.781 -11.898 -2.482 1 94 70 VAL B C 1
ATOM 2052 O O . VAL B 1 70 ? 14.961 -11.844 -3.701 1 94 70 VAL B O 1
ATOM 2055 N N . ALA B 1 71 ? 14.336 -12.922 -1.872 1 93.56 71 ALA B N 1
ATOM 2056 C CA . ALA B 1 71 ? 14.086 -14.172 -2.586 1 93.56 71 ALA B CA 1
ATOM 2057 C C . ALA B 1 71 ? 12.984 -14.008 -3.621 1 93.56 71 ALA B C 1
ATOM 2059 O O . ALA B 1 71 ? 13.109 -14.461 -4.762 1 93.56 71 ALA B O 1
ATOM 2060 N N . ILE B 1 72 ? 11.914 -13.352 -3.26 1 95.5 72 ILE B N 1
ATOM 2061 C CA . ILE B 1 72 ? 10.781 -13.141 -4.156 1 95.5 72 ILE B CA 1
ATOM 2062 C C . ILE B 1 72 ? 11.211 -12.266 -5.332 1 95.5 72 ILE B C 1
ATOM 2064 O O . ILE B 1 72 ? 10.875 -12.555 -6.484 1 95.5 72 ILE B O 1
ATOM 2068 N N . THR B 1 73 ? 11.992 -11.242 -5.035 1 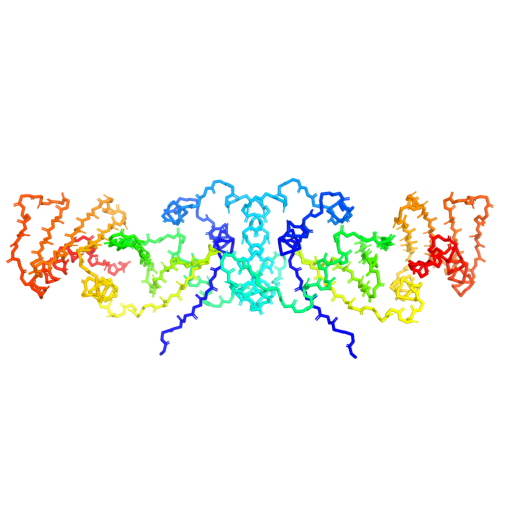95 73 THR B N 1
ATOM 2069 C CA . THR B 1 73 ? 12.484 -10.352 -6.082 1 95 73 THR B CA 1
ATOM 2070 C C . THR B 1 73 ? 13.352 -11.109 -7.078 1 95 73 THR B C 1
ATOM 2072 O O . THR B 1 73 ? 13.211 -10.945 -8.289 1 95 73 THR B O 1
ATOM 2075 N N . GLU B 1 74 ? 14.141 -11.969 -6.574 1 91.38 74 GLU B N 1
ATOM 2076 C CA . GLU B 1 74 ? 14.992 -12.789 -7.434 1 91.38 74 GLU B CA 1
ATOM 2077 C C . GLU B 1 74 ? 14.164 -13.711 -8.32 1 91.38 74 GLU B C 1
ATOM 2079 O O . GLU B 1 74 ? 14.43 -13.828 -9.516 1 91.38 74 GLU B O 1
ATOM 2084 N N . GLY B 1 75 ? 13.234 -14.312 -7.742 1 92.38 75 GLY B N 1
ATOM 2085 C CA . GLY B 1 75 ? 12.391 -15.242 -8.477 1 92.38 75 GLY B CA 1
ATOM 2086 C C . GLY B 1 75 ? 11.562 -14.57 -9.555 1 92.38 75 GLY B C 1
ATOM 2087 O O . GLY B 1 75 ? 11.297 -15.172 -10.602 1 92.38 75 GLY B O 1
ATOM 2088 N N . LEU B 1 76 ? 11.156 -13.336 -9.336 1 92.88 76 LEU B N 1
ATOM 2089 C CA . LEU B 1 76 ? 10.305 -12.617 -10.273 1 92.88 76 LEU B CA 1
ATOM 2090 C C . LEU B 1 76 ? 11.133 -12 -11.398 1 92.88 76 LEU B C 1
ATOM 2092 O O . LEU B 1 76 ? 10.633 -11.805 -12.508 1 92.88 76 LEU B O 1
ATOM 2096 N N . ALA B 1 77 ? 12.344 -11.68 -11.102 1 89.19 77 ALA B N 1
ATOM 2097 C CA . ALA B 1 77 ? 13.188 -10.922 -12.016 1 89.19 77 ALA B CA 1
ATOM 2098 C C . ALA B 1 77 ? 13.555 -11.75 -13.25 1 89.19 77 ALA B C 1
ATOM 2100 O O . ALA B 1 77 ? 13.383 -11.297 -14.383 1 89.19 77 ALA B O 1
ATOM 2101 N N . ARG B 1 78 ? 14.055 -12.938 -13.023 1 85.06 78 ARG B N 1
ATOM 2102 C CA . ARG B 1 78 ? 14.469 -13.812 -14.117 1 85.06 78 ARG B CA 1
ATOM 2103 C C . ARG B 1 78 ? 14.125 -15.266 -13.812 1 85.06 78 ARG B C 1
ATOM 2105 O O . ARG B 1 78 ? 15.016 -16.094 -13.602 1 85.06 78 ARG B O 1
ATOM 2112 N N . PRO B 1 79 ? 12.922 -15.477 -13.93 1 88.75 79 PRO B N 1
ATOM 2113 C CA . PRO B 1 79 ? 12.555 -16.859 -13.641 1 88.75 79 PRO B CA 1
ATOM 2114 C C . PRO B 1 79 ? 13.016 -17.828 -14.727 1 88.75 79 PRO B C 1
ATOM 2116 O O . PRO B 1 79 ? 12.883 -17.531 -15.922 1 88.75 79 PRO B O 1
ATOM 2119 N N . ARG B 1 80 ? 13.594 -18.906 -14.289 1 87.5 80 ARG B N 1
ATOM 2120 C CA . ARG B 1 80 ? 13.953 -19.953 -15.227 1 87.5 80 ARG B CA 1
ATOM 2121 C C . ARG B 1 80 ? 12.719 -20.719 -15.688 1 87.5 80 ARG B C 1
ATOM 2123 O O . ARG B 1 80 ? 12.625 -21.125 -16.859 1 87.5 80 ARG B O 1
ATOM 2130 N N . ILE B 1 81 ? 11.883 -20.891 -14.711 1 89.56 81 ILE B N 1
ATOM 2131 C CA . ILE B 1 81 ? 10.633 -21.578 -15 1 89.56 81 ILE B CA 1
ATOM 2132 C C . ILE B 1 81 ? 9.461 -20.828 -14.367 1 89.56 81 ILE B C 1
ATOM 2134 O O . ILE B 1 81 ? 9.562 -20.344 -13.242 1 89.56 81 ILE B O 1
ATOM 2138 N N . CYS B 1 82 ? 8.398 -20.734 -15.141 1 92.81 82 CYS B N 1
ATOM 2139 C CA . CYS B 1 82 ? 7.121 -20.25 -14.633 1 92.81 82 CYS B CA 1
ATOM 2140 C C . CYS B 1 82 ? 5.969 -21.125 -15.117 1 92.81 82 CYS B C 1
ATOM 2142 O O . CYS B 1 82 ? 5.879 -21.438 -16.297 1 92.81 82 CYS B O 1
ATOM 2144 N N . VAL B 1 83 ? 5.18 -21.531 -14.195 1 94.62 83 VAL B N 1
ATOM 2145 C CA . VAL B 1 83 ? 4.004 -22.312 -14.57 1 94.62 83 VAL B CA 1
ATOM 2146 C C . VAL B 1 83 ? 2.742 -21.641 -14.047 1 94.62 83 VAL B C 1
ATOM 2148 O O . VAL B 1 83 ? 2.637 -21.344 -12.859 1 94.62 83 VAL B O 1
ATOM 2151 N N . GLN B 1 84 ? 1.812 -21.359 -14.891 1 94.44 84 GLN B N 1
ATOM 2152 C CA . GLN B 1 84 ? 0.505 -20.828 -14.523 1 94.44 84 GLN B CA 1
ATOM 2153 C C . GLN B 1 84 ? -0.516 -21.938 -14.352 1 94.44 84 GLN B C 1
ATOM 2155 O O . GLN B 1 84 ? -0.682 -22.781 -15.242 1 94.44 84 GLN B O 1
ATOM 2160 N N . VAL B 1 85 ? -1.144 -21.953 -13.234 1 96.81 85 VAL B N 1
ATOM 2161 C CA . VAL B 1 85 ? -2.225 -22.906 -12.969 1 96.81 85 VAL B CA 1
ATOM 2162 C C . VAL B 1 85 ? -3.561 -22.172 -12.945 1 96.81 85 VAL B C 1
ATOM 2164 O O . VAL B 1 85 ? -3.725 -21.188 -12.203 1 96.81 85 VAL B O 1
ATOM 2167 N N . GLY B 1 86 ? -4.434 -22.641 -13.75 1 95.69 86 GLY B N 1
ATOM 2168 C CA . GLY B 1 86 ? -5.801 -22.141 -13.734 1 95.69 86 GLY B CA 1
ATOM 2169 C C . GLY B 1 86 ? -6.82 -23.188 -13.352 1 95.69 86 GLY B C 1
ATOM 2170 O O . GLY B 1 86 ? -6.766 -24.328 -13.836 1 95.69 86 GLY B O 1
ATOM 2171 N N . LEU B 1 87 ? -7.695 -22.844 -12.438 1 95.5 87 LEU B N 1
ATOM 2172 C CA . LEU B 1 87 ? -8.766 -23.719 -11.969 1 95.5 87 LEU B CA 1
ATOM 2173 C C . LEU B 1 87 ? -10.133 -23.078 -12.219 1 95.5 87 LEU B C 1
ATOM 2175 O O . LEU B 1 87 ? -10.398 -21.984 -11.742 1 95.5 87 LEU B O 1
ATOM 2179 N N . VAL B 1 88 ? -10.961 -23.828 -12.891 1 94.25 88 VAL B N 1
ATOM 2180 C CA . VAL B 1 88 ? -12.25 -23.219 -13.234 1 94.25 88 VAL B CA 1
ATOM 2181 C C . VAL B 1 88 ? -13.367 -24.234 -13.023 1 94.25 88 VAL B C 1
ATOM 2183 O O . VAL B 1 88 ? -13.242 -25.406 -13.406 1 94.25 88 VAL B O 1
ATOM 2186 N N . ALA B 1 89 ? -14.406 -23.844 -12.328 1 93.25 89 ALA B N 1
ATOM 2187 C CA . ALA B 1 89 ? -15.648 -24.594 -12.148 1 93.25 89 ALA B CA 1
ATOM 2188 C C . ALA B 1 89 ? -16.844 -23.656 -12.117 1 93.25 89 ALA B C 1
ATOM 2190 O O . ALA B 1 89 ? -16.953 -22.781 -11.242 1 93.25 89 ALA B O 1
ATOM 2191 N N . ASP B 1 90 ? -17.859 -23.922 -12.914 1 86.75 90 ASP B N 1
ATOM 2192 C CA . ASP B 1 90 ? -19.078 -23.125 -12.945 1 86.75 90 ASP B CA 1
ATOM 2193 C C . ASP B 1 90 ? -18.781 -21.656 -12.688 1 86.75 90 ASP B C 1
ATOM 2195 O O . ASP B 1 90 ? -18.062 -21.016 -13.477 1 86.75 90 ASP B O 1
ATOM 2199 N N . GLN B 1 91 ? -19.094 -21.125 -11.555 1 80.62 91 GLN B N 1
ATOM 2200 C CA . GLN B 1 91 ? -18.953 -19.688 -11.289 1 80.62 91 GLN B CA 1
ATOM 2201 C C . GLN B 1 91 ? -17.781 -19.422 -10.336 1 80.62 91 GLN B C 1
ATOM 2203 O O . GLN B 1 91 ? -17.781 -18.422 -9.617 1 80.62 91 GLN B O 1
ATOM 2208 N N . THR B 1 92 ? -16.891 -20.422 -10.32 1 86.81 92 THR B N 1
ATOM 2209 C CA . THR B 1 92 ? -15.742 -20.266 -9.43 1 86.81 92 THR B CA 1
ATOM 2210 C C . THR B 1 92 ? -14.43 -20.422 -10.195 1 86.81 92 THR B C 1
ATOM 2212 O O . THR B 1 92 ? -14.328 -21.25 -11.094 1 86.81 92 THR B O 1
ATOM 2215 N N . ALA B 1 93 ? -13.508 -19.516 -9.945 1 90.06 93 ALA B N 1
ATOM 2216 C CA . ALA B 1 93 ? -12.164 -19.594 -10.516 1 90.06 93 ALA B CA 1
ATOM 2217 C C . ALA B 1 93 ? -11.094 -19.375 -9.453 1 90.06 93 ALA B C 1
ATOM 2219 O O . ALA B 1 93 ? -11.344 -18.703 -8.445 1 90.06 93 ALA B O 1
ATOM 2220 N N . ASP B 1 94 ? -10.008 -20.094 -9.586 1 92.19 94 ASP B N 1
ATOM 2221 C CA . ASP B 1 94 ? -8.828 -19.953 -8.742 1 92.19 94 ASP B CA 1
ATOM 2222 C C . ASP B 1 94 ? -7.551 -20.234 -9.539 1 92.19 94 ASP B C 1
ATOM 2224 O O . ASP B 1 94 ? -7.605 -20.484 -10.742 1 92.19 94 ASP B O 1
ATOM 2228 N N . GLY B 1 95 ? -6.398 -20.047 -8.875 1 94.5 95 GLY B N 1
ATOM 2229 C CA . GLY B 1 95 ? -5.152 -20.328 -9.562 1 94.5 95 GLY B CA 1
ATOM 2230 C C . GLY B 1 95 ? -3.928 -19.844 -8.812 1 94.5 95 GLY B C 1
ATOM 2231 O O . GLY B 1 95 ? -4.031 -19.406 -7.664 1 94.5 95 GLY B O 1
ATOM 2232 N N . ALA B 1 96 ? -2.838 -20.109 -9.477 1 97.31 96 ALA B N 1
ATOM 2233 C CA . ALA B 1 96 ? -1.551 -19.688 -8.93 1 97.31 96 ALA B CA 1
ATOM 2234 C C . ALA B 1 96 ? -0.468 -19.688 -10.008 1 97.31 96 ALA B C 1
ATOM 2236 O O . ALA B 1 96 ? -0.69 -20.188 -11.117 1 97.31 96 ALA B O 1
ATOM 2237 N N . LEU B 1 97 ? 0.615 -19.062 -9.703 1 96.94 97 LEU B N 1
ATOM 2238 C CA . LEU B 1 97 ? 1.83 -19.094 -10.508 1 96.94 97 LEU B CA 1
ATOM 2239 C C . LEU B 1 97 ? 2.988 -19.703 -9.727 1 96.94 97 LEU B C 1
ATOM 2241 O O . LEU B 1 97 ? 3.23 -19.328 -8.578 1 96.94 97 LEU B O 1
ATOM 2245 N N . LEU B 1 98 ? 3.66 -20.641 -10.297 1 96.31 98 LEU B N 1
ATOM 2246 C CA . LEU B 1 98 ? 4.914 -21.141 -9.742 1 96.31 98 LEU B CA 1
ATOM 2247 C C . LEU B 1 98 ? 6.109 -20.453 -10.406 1 96.31 98 LEU B C 1
ATOM 2249 O O . LEU B 1 98 ? 6.215 -20.438 -11.633 1 96.31 98 LEU B O 1
ATOM 2253 N N . PHE B 1 99 ? 6.945 -19.875 -9.648 1 94.81 99 PHE B N 1
ATOM 2254 C CA . PHE B 1 99 ? 8.195 -19.297 -10.125 1 94.81 99 PHE B CA 1
ATOM 2255 C C . PHE B 1 99 ? 9.391 -20.062 -9.578 1 94.81 99 PHE B C 1
ATOM 2257 O O . PHE B 1 99 ? 9.406 -20.438 -8.406 1 94.81 99 PHE B O 1
ATOM 2264 N N . GLU B 1 100 ? 10.359 -20.234 -10.438 1 92.81 100 GLU B N 1
ATOM 2265 C CA . GLU B 1 100 ? 11.602 -20.875 -10.031 1 92.81 100 GLU B CA 1
ATOM 2266 C C . GLU B 1 100 ? 12.812 -20.172 -10.641 1 92.81 100 GLU B C 1
ATOM 2268 O O . GLU B 1 100 ? 12.844 -19.906 -11.844 1 92.81 100 GLU B O 1
ATOM 2273 N N . SER B 1 101 ? 13.703 -19.812 -9.828 1 89.56 101 SER B N 1
ATOM 2274 C CA . SER B 1 101 ? 15 -19.25 -10.211 1 89.56 101 SER B CA 1
ATOM 2275 C C . SER B 1 101 ? 16.109 -19.734 -9.289 1 89.56 101 SER B C 1
ATOM 2277 O O . SER B 1 101 ? 16.203 -19.297 -8.141 1 89.56 101 SER B O 1
ATOM 2279 N N . GLY B 1 102 ? 16.969 -20.625 -9.773 1 84.75 102 GLY B N 1
ATOM 2280 C CA . GLY B 1 102 ? 18 -21.203 -8.922 1 84.75 102 GLY B CA 1
ATOM 2281 C C . GLY B 1 102 ? 17.422 -21.984 -7.754 1 84.75 102 GLY B C 1
ATOM 2282 O O . GLY B 1 102 ? 16.641 -22.922 -7.957 1 84.75 102 GLY B O 1
ATOM 2283 N N . ILE B 1 103 ? 17.766 -21.516 -6.535 1 86.56 103 ILE B N 1
ATOM 2284 C CA . ILE B 1 103 ? 17.328 -22.25 -5.352 1 86.56 103 ILE B CA 1
ATOM 2285 C C . ILE B 1 103 ? 16.016 -21.656 -4.828 1 86.56 103 ILE B C 1
ATOM 2287 O O . ILE B 1 103 ? 15.469 -22.141 -3.834 1 86.56 103 ILE B O 1
ATOM 2291 N N . VAL B 1 104 ? 15.562 -20.656 -5.492 1 92.56 104 VAL B N 1
ATOM 2292 C CA . VAL B 1 104 ? 14.344 -20 -5.039 1 92.56 104 VAL B CA 1
ATOM 2293 C C . VAL B 1 104 ? 13.141 -20.547 -5.809 1 92.56 104 VAL B C 1
ATOM 2295 O O . VAL B 1 104 ? 13.148 -20.578 -7.043 1 92.56 104 VAL B O 1
ATOM 2298 N N . ARG B 1 105 ? 12.211 -21.016 -5.102 1 94.56 105 ARG B N 1
ATOM 2299 C CA . ARG B 1 105 ? 10.953 -21.5 -5.676 1 94.56 105 ARG B CA 1
ATOM 2300 C C . ARG B 1 105 ? 9.773 -21.109 -4.793 1 94.56 105 ARG B C 1
ATOM 2302 O O . ARG B 1 105 ? 9.805 -21.312 -3.576 1 94.56 105 ARG B O 1
ATOM 2309 N N . PHE B 1 106 ? 8.711 -20.531 -5.434 1 96.38 106 PHE B N 1
ATOM 2310 C CA . PHE B 1 106 ? 7.539 -20.188 -4.633 1 96.38 106 PHE B CA 1
ATOM 2311 C C . PHE B 1 106 ? 6.277 -20.172 -5.488 1 96.38 106 PHE B C 1
ATOM 2313 O O . PHE B 1 106 ? 6.352 -20.078 -6.715 1 96.38 106 PHE B O 1
ATOM 2320 N N . LEU B 1 107 ? 5.176 -20.359 -4.797 1 96.81 107 LEU B N 1
ATOM 2321 C CA . LEU B 1 107 ? 3.85 -20.203 -5.387 1 96.81 107 LEU B CA 1
ATOM 2322 C C . LEU B 1 107 ? 3.285 -18.812 -5.078 1 96.81 107 LEU B C 1
ATOM 2324 O O . LEU B 1 107 ? 3.4 -18.328 -3.949 1 96.81 107 LEU B O 1
ATOM 2328 N N . LEU B 1 108 ? 2.756 -18.172 -6.09 1 97.12 108 LEU B N 1
ATOM 2329 C CA . LEU B 1 108 ? 2.055 -16.906 -5.965 1 97.12 108 LEU B CA 1
ATOM 2330 C C . LEU B 1 108 ? 0.579 -17.062 -6.316 1 97.12 108 LEU B C 1
ATOM 2332 O O . LEU B 1 108 ? 0.237 -17.328 -7.469 1 97.12 108 LEU B O 1
ATOM 2336 N N . ALA B 1 109 ? -0.28 -16.875 -5.324 1 96.75 109 ALA B N 1
ATOM 2337 C CA . ALA B 1 109 ? -1.713 -17.078 -5.523 1 96.75 109 ALA B CA 1
ATOM 2338 C C . ALA B 1 109 ? -2.482 -15.773 -5.34 1 96.75 109 ALA B C 1
ATOM 2340 O O . ALA B 1 109 ? -2.402 -15.148 -4.285 1 96.75 109 ALA B O 1
ATOM 2341 N N . PRO B 1 110 ? -3.213 -15.422 -6.375 1 94.88 110 PRO B N 1
ATOM 2342 C CA . PRO B 1 110 ? -4.031 -14.211 -6.227 1 94.88 110 PRO B CA 1
ATOM 2343 C C . PRO B 1 110 ? -5.148 -14.383 -5.199 1 94.88 110 PRO B C 1
ATOM 2345 O O . PRO B 1 110 ? -5.715 -15.469 -5.066 1 94.88 110 PRO B O 1
ATOM 2348 N N . ARG B 1 111 ? -5.434 -13.312 -4.469 1 92.69 111 ARG B N 1
ATOM 2349 C CA . ARG B 1 111 ? -6.508 -13.234 -3.486 1 92.69 111 ARG B CA 1
ATOM 2350 C C . ARG B 1 111 ? -7.371 -12 -3.719 1 92.69 111 ARG B C 1
ATOM 2352 O O . ARG B 1 111 ? -7.125 -11.234 -4.652 1 92.69 111 ARG B O 1
ATOM 2359 N N . ALA B 1 112 ? -8.398 -11.875 -2.949 1 88.75 112 ALA B N 1
ATOM 2360 C CA . ALA B 1 112 ? -9.273 -10.711 -3.035 1 88.75 112 ALA B CA 1
ATOM 2361 C C . ALA B 1 112 ? -8.492 -9.414 -2.824 1 88.75 112 ALA B C 1
ATOM 2363 O O . ALA B 1 112 ? -7.414 -9.422 -2.223 1 88.75 112 ALA B O 1
ATOM 2364 N N . TYR B 1 113 ? -8.898 -8.328 -3.43 1 89.25 113 TYR B N 1
ATOM 2365 C CA . TYR B 1 113 ? -8.422 -6.969 -3.234 1 89.25 113 TYR B CA 1
ATOM 2366 C C . TYR B 1 113 ? -7 -6.805 -3.768 1 89.25 113 TYR B C 1
ATOM 2368 O O . TYR B 1 113 ? -6.195 -6.074 -3.189 1 89.25 113 TYR B O 1
ATOM 2376 N N . ARG B 1 114 ? -6.723 -7.562 -4.797 1 93.19 114 ARG B N 1
ATOM 2377 C CA . ARG B 1 114 ? -5.445 -7.469 -5.496 1 93.19 114 ARG B CA 1
ATOM 2378 C C . ARG B 1 114 ? -4.281 -7.762 -4.551 1 93.19 114 ARG B C 1
ATOM 2380 O O . ARG B 1 114 ? -3.283 -7.039 -4.547 1 93.19 114 ARG B O 1
ATOM 2387 N N . CYS B 1 115 ? -4.48 -8.688 -3.705 1 95.81 115 CYS B N 1
ATOM 2388 C CA . CYS B 1 115 ? -3.426 -9.234 -2.861 1 95.81 115 CYS B CA 1
ATOM 2389 C C . CYS B 1 115 ? -2.982 -10.609 -3.365 1 95.81 115 CYS B C 1
ATOM 2391 O O . CYS B 1 115 ? -3.645 -11.203 -4.215 1 95.81 115 CYS B O 1
ATOM 2393 N N . PHE B 1 116 ? -1.854 -11.039 -2.893 1 97.25 116 PHE B N 1
ATOM 2394 C CA . PHE B 1 116 ? -1.267 -12.312 -3.297 1 97.25 116 PHE B CA 1
ATOM 2395 C C . PHE B 1 116 ? -0.643 -13.023 -2.104 1 97.25 116 PHE B C 1
ATOM 2397 O O . PHE B 1 116 ? 0.05 -12.398 -1.296 1 97.25 116 PHE B O 1
ATOM 2404 N N . ASP B 1 117 ? -0.875 -14.281 -1.971 1 97.25 117 ASP B N 1
ATOM 2405 C CA . ASP B 1 117 ? -0.134 -15.109 -1.025 1 97.25 117 ASP B CA 1
ATOM 2406 C C . ASP B 1 117 ? 1.092 -15.734 -1.688 1 97.25 117 ASP B C 1
ATOM 2408 O O . ASP B 1 117 ? 0.992 -16.312 -2.775 1 97.25 117 ASP B O 1
ATOM 2412 N N . VAL B 1 118 ? 2.18 -15.547 -1.057 1 97.81 118 VAL B N 1
ATOM 2413 C CA . VAL B 1 118 ? 3.428 -16.141 -1.518 1 97.81 118 VAL B CA 1
ATOM 2414 C C . VAL B 1 118 ? 3.838 -17.281 -0.575 1 97.81 118 VAL B C 1
ATOM 2416 O O . VAL B 1 118 ? 4.016 -17.062 0.625 1 97.81 118 VAL B O 1
ATOM 2419 N N . THR B 1 119 ? 3.988 -18.438 -1.099 1 96.62 119 THR B N 1
ATOM 2420 C CA . THR B 1 119 ? 4.375 -19.609 -0.311 1 96.62 119 THR B CA 1
ATOM 2421 C C . THR B 1 119 ? 5.66 -20.234 -0.856 1 96.62 119 THR B C 1
ATOM 2423 O O . THR B 1 119 ? 5.711 -20.641 -2.016 1 96.62 119 THR B O 1
ATOM 2426 N N . GLY B 1 120 ? 6.656 -20.266 -0.028 1 95.88 120 GLY B N 1
ATOM 2427 C CA . GLY B 1 120 ? 7.891 -20.922 -0.42 1 95.88 120 GLY B CA 1
ATOM 2428 C C . GLY B 1 120 ? 7.727 -22.422 -0.652 1 95.88 120 GLY B C 1
ATOM 2429 O O . GLY B 1 120 ? 6.961 -23.078 0.051 1 95.88 120 GLY B O 1
ATOM 2430 N N . VAL B 1 121 ? 8.453 -22.906 -1.67 1 94.25 121 VAL B N 1
ATOM 2431 C CA . VAL B 1 121 ? 8.469 -24.328 -1.987 1 94.25 121 VAL B CA 1
ATOM 2432 C C . VAL B 1 121 ? 9.891 -24.859 -1.894 1 94.25 121 VAL B C 1
ATOM 2434 O O . VAL B 1 121 ? 10.828 -24.266 -2.441 1 94.25 121 VAL B O 1
ATOM 2437 N N . ASP B 1 122 ? 10.008 -25.906 -1.177 1 92.81 122 ASP B N 1
ATOM 2438 C CA . ASP B 1 122 ? 11.312 -26.562 -1.078 1 92.81 122 ASP B CA 1
ATOM 2439 C C . ASP B 1 122 ? 11.828 -26.969 -2.455 1 92.81 122 ASP B C 1
ATOM 2441 O O . ASP B 1 122 ? 11.18 -27.75 -3.154 1 92.81 122 ASP B O 1
ATOM 2445 N N . PRO B 1 123 ? 12.984 -26.469 -2.756 1 89.44 123 PRO B N 1
ATOM 2446 C CA . PRO B 1 123 ? 13.516 -26.781 -4.086 1 89.44 123 PRO B CA 1
ATOM 2447 C C . PRO B 1 123 ? 13.859 -28.266 -4.25 1 89.44 123 PRO B C 1
ATOM 2449 O O . PRO B 1 123 ? 14.047 -28.734 -5.375 1 89.44 123 PRO B O 1
ATOM 2452 N N . ALA B 1 124 ? 13.875 -28.984 -3.215 1 89.56 124 ALA B N 1
ATOM 2453 C CA . ALA B 1 124 ? 14.211 -30.406 -3.275 1 89.56 124 ALA B CA 1
ATOM 2454 C C . ALA B 1 124 ? 13 -31.234 -3.678 1 89.56 124 ALA B C 1
ATOM 2456 O O . ALA B 1 124 ? 13.141 -32.406 -4.078 1 89.56 124 ALA B O 1
ATOM 2457 N N . ILE B 1 125 ? 11.906 -30.656 -3.564 1 90.5 125 ILE B N 1
ATOM 2458 C CA . ILE B 1 125 ? 10.68 -31.359 -3.9 1 90.5 125 ILE B CA 1
ATOM 2459 C C . ILE B 1 125 ? 10.438 -31.281 -5.406 1 90.5 125 ILE B C 1
ATOM 2461 O O . ILE B 1 125 ? 10.773 -30.297 -6.047 1 90.5 125 ILE B O 1
ATOM 2465 N N . ASP B 1 126 ? 9.852 -32.344 -5.906 1 91.69 126 ASP B N 1
ATOM 2466 C CA . ASP B 1 126 ? 9.43 -32.344 -7.305 1 91.69 126 ASP B CA 1
ATOM 2467 C C . ASP B 1 126 ? 8.523 -31.156 -7.605 1 91.69 126 ASP B C 1
ATOM 2469 O O . ASP B 1 126 ? 7.492 -30.969 -6.957 1 91.69 126 ASP B O 1
ATOM 2473 N N . ARG B 1 127 ? 8.922 -30.359 -8.562 1 91.25 127 ARG B N 1
ATOM 2474 C CA . ARG B 1 127 ? 8.219 -29.109 -8.867 1 91.25 127 ARG B CA 1
ATOM 2475 C C . ARG B 1 127 ? 6.793 -29.375 -9.328 1 91.25 127 ARG B C 1
ATOM 2477 O O . ARG B 1 127 ? 5.949 -28.484 -9.305 1 91.25 127 ARG B O 1
ATOM 2484 N N . ARG B 1 128 ? 6.496 -30.594 -9.742 1 94.56 128 ARG B N 1
ATOM 2485 C CA . ARG B 1 128 ? 5.156 -30.953 -10.203 1 94.56 128 ARG B CA 1
ATOM 2486 C C . ARG B 1 128 ? 4.195 -31.094 -9.031 1 94.56 128 ARG B C 1
ATOM 2488 O O . ARG B 1 128 ? 2.992 -30.859 -9.172 1 94.56 128 ARG B O 1
ATOM 2495 N N . GLU B 1 129 ? 4.754 -31.391 -7.965 1 94.5 129 GLU B N 1
ATOM 2496 C CA . GLU B 1 129 ? 3.941 -31.797 -6.82 1 94.5 129 GLU B CA 1
ATOM 2497 C C . GLU B 1 129 ? 3.098 -30.625 -6.305 1 94.5 129 GLU B C 1
ATOM 2499 O O . GLU B 1 129 ? 1.885 -30.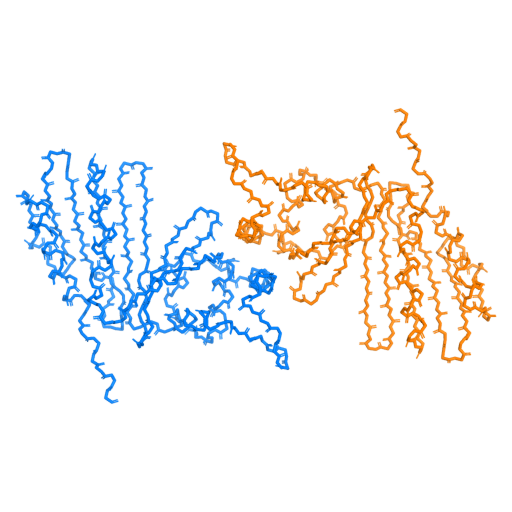766 -6.137 1 94.5 129 GLU B O 1
ATOM 2504 N N . PRO B 1 130 ? 3.707 -29.484 -6.105 1 95.06 130 PRO B N 1
ATOM 2505 C CA . PRO B 1 130 ? 2.869 -28.375 -5.637 1 95.06 130 PRO B CA 1
ATOM 2506 C C . PRO B 1 130 ? 1.76 -28.016 -6.621 1 95.06 130 PRO B C 1
ATOM 2508 O O . PRO B 1 130 ? 0.678 -27.594 -6.211 1 95.06 130 PRO B O 1
ATOM 2511 N N . LEU B 1 131 ? 1.929 -28.203 -7.836 1 96.69 131 LEU B N 1
ATOM 2512 C CA . LEU B 1 131 ? 0.945 -27.906 -8.867 1 96.69 131 LEU B CA 1
ATOM 2513 C C . LEU B 1 131 ? -0.223 -28.875 -8.812 1 96.69 131 LEU B C 1
ATOM 2515 O O . LEU B 1 131 ? -1.385 -28.469 -8.852 1 96.69 131 LEU B O 1
ATOM 2519 N N . LEU B 1 132 ? 0.167 -30.094 -8.695 1 96.81 132 LEU B N 1
ATOM 2520 C CA . LEU B 1 132 ? -0.858 -31.125 -8.648 1 96.81 132 LEU B CA 1
ATOM 2521 C C . LEU B 1 132 ? -1.667 -31.031 -7.363 1 96.81 132 LEU B C 1
ATOM 2523 O O . LEU B 1 132 ? -2.869 -31.312 -7.359 1 96.81 132 LEU B O 1
ATOM 2527 N N . GLN B 1 133 ? -0.991 -30.641 -6.355 1 95.94 133 GLN B N 1
ATOM 2528 C CA . GLN B 1 133 ? -1.646 -30.516 -5.059 1 95.94 133 GLN B CA 1
ATOM 2529 C C . GLN B 1 133 ? -2.635 -29.344 -5.059 1 95.94 133 GLN B C 1
ATOM 2531 O O . GLN B 1 133 ? -3.572 -29.328 -4.262 1 95.94 133 GLN B O 1
ATOM 2536 N N . LEU B 1 134 ? -2.469 -28.406 -5.898 1 95.88 134 LEU B N 1
ATOM 2537 C CA . LEU B 1 134 ? -3.432 -27.312 -6.074 1 95.88 134 LEU B CA 1
ATOM 2538 C C . LEU B 1 134 ? -4.645 -27.797 -6.871 1 95.88 134 LEU B C 1
ATOM 2540 O O . LEU B 1 134 ? -5.781 -27.484 -6.512 1 95.88 134 LEU B O 1
ATOM 2544 N N . ALA B 1 135 ? -4.414 -28.578 -7.836 1 97.25 135 ALA B N 1
ATOM 2545 C CA . ALA B 1 135 ? -5.438 -28.922 -8.82 1 97.25 135 ALA B CA 1
ATOM 2546 C C . ALA B 1 135 ? -6.355 -30.031 -8.289 1 97.25 135 ALA B C 1
ATOM 2548 O O . ALA B 1 135 ? -7.578 -29.938 -8.43 1 97.25 135 ALA B O 1
ATOM 2549 N N . ARG B 1 136 ? -5.785 -31 -7.684 1 97.06 136 ARG B N 1
ATOM 2550 C CA . ARG B 1 136 ? -6.52 -32.219 -7.352 1 97.06 136 ARG B CA 1
ATOM 2551 C C . ARG B 1 136 ? -7.66 -31.906 -6.383 1 97.06 136 ARG B C 1
ATOM 2553 O O . ARG B 1 136 ? -8.82 -32.25 -6.656 1 97.06 136 ARG B O 1
ATOM 2560 N N . PRO B 1 137 ? -7.379 -31.266 -5.254 1 96.25 137 PRO B N 1
ATOM 2561 C CA . PRO B 1 137 ? -8.492 -30.984 -4.34 1 96.25 137 PRO B CA 1
ATOM 2562 C C . PRO B 1 137 ? -9.586 -30.141 -4.984 1 96.25 137 PRO B C 1
ATOM 2564 O O . PRO B 1 137 ? -10.773 -30.328 -4.703 1 96.25 137 PRO B O 1
ATOM 2567 N N . PHE B 1 138 ? -9.273 -29.219 -5.832 1 95.94 138 PHE B N 1
ATOM 2568 C CA . PHE B 1 138 ? -10.258 -28.375 -6.504 1 95.94 138 PHE B CA 1
ATOM 2569 C C . PHE B 1 138 ? -11.156 -29.203 -7.414 1 95.94 138 PHE B C 1
ATOM 2571 O O . PHE B 1 138 ? -12.375 -29.078 -7.383 1 95.94 138 PHE B O 1
ATOM 2578 N N . LEU B 1 139 ? -10.539 -30.078 -8.148 1 96.31 139 LEU B N 1
ATOM 2579 C CA . LEU B 1 139 ? -11.273 -30.922 -9.094 1 96.31 139 LEU B CA 1
ATOM 2580 C C . LEU B 1 139 ? -12.156 -31.922 -8.359 1 96.31 139 LEU B C 1
ATOM 2582 O O . LEU B 1 139 ? -13.242 -32.25 -8.828 1 96.31 139 LEU B O 1
ATOM 2586 N N . ASP B 1 140 ? -11.703 -32.312 -7.238 1 95.19 140 ASP B N 1
ATOM 2587 C CA . ASP B 1 140 ? -12.492 -33.25 -6.43 1 95.19 140 ASP B CA 1
ATOM 2588 C C . ASP B 1 140 ? -13.711 -32.531 -5.832 1 95.19 140 ASP B C 1
ATOM 2590 O O . ASP B 1 140 ? -14.781 -33.125 -5.699 1 95.19 140 ASP B O 1
ATOM 2594 N N . ALA B 1 141 ? -13.508 -31.344 -5.52 1 94.12 141 ALA B N 1
ATOM 2595 C CA . ALA B 1 141 ? -14.531 -30.609 -4.789 1 94.12 141 ALA B CA 1
ATOM 2596 C C . ALA B 1 141 ? -15.57 -30.031 -5.746 1 94.12 141 ALA B C 1
ATOM 2598 O O . ALA B 1 141 ? -16.703 -29.734 -5.34 1 94.12 141 ALA B O 1
ATOM 2599 N N . HIS B 1 142 ? -15.133 -29.828 -6.926 1 92.31 142 HIS B N 1
ATOM 2600 C CA . HIS B 1 142 ? -16.016 -29.203 -7.902 1 92.31 142 HIS B CA 1
ATOM 2601 C C . HIS B 1 142 ? -16.172 -30.094 -9.141 1 92.31 142 HIS B C 1
ATOM 2603 O O . HIS B 1 142 ? -15.195 -30.594 -9.688 1 92.31 142 HIS B O 1
ATOM 2609 N N . ARG B 1 143 ? -17.469 -30.219 -9.523 1 91.69 143 ARG B N 1
ATOM 2610 C CA . ARG B 1 143 ? -17.766 -30.953 -10.758 1 91.69 143 ARG B CA 1
ATOM 2611 C C . ARG B 1 143 ? -18.953 -30.328 -11.477 1 91.69 143 ARG B C 1
ATOM 2613 O O . ARG B 1 143 ? -19.969 -30 -10.844 1 91.69 143 ARG B O 1
ATOM 2620 N N . PRO B 1 144 ? -18.75 -30.188 -12.75 1 94.88 144 PRO B N 1
ATOM 2621 C CA . PRO B 1 144 ? -17.578 -30.297 -13.617 1 94.88 144 PRO B CA 1
ATOM 2622 C C . PRO B 1 144 ? -16.547 -29.203 -13.344 1 94.88 144 PRO B C 1
ATOM 2624 O O . PRO B 1 144 ? -16.891 -28.109 -12.867 1 94.88 144 PRO B O 1
ATOM 2627 N N . ALA B 1 145 ? -15.25 -29.531 -13.555 1 96.88 145 ALA B N 1
ATOM 2628 C CA . ALA B 1 145 ? -14.172 -28.578 -13.344 1 96.88 145 ALA B CA 1
ATOM 2629 C C . ALA B 1 145 ? -12.984 -28.875 -14.258 1 96.88 145 ALA B C 1
ATOM 2631 O O . ALA B 1 145 ? -12.852 -29.984 -14.773 1 96.88 145 ALA B O 1
ATOM 2632 N N . VAL B 1 146 ? -12.18 -27.797 -14.477 1 95.75 146 VAL B N 1
ATOM 2633 C CA . VAL B 1 146 ? -11.008 -27.922 -15.344 1 95.75 146 VAL B CA 1
ATOM 2634 C C . VAL B 1 146 ? -9.797 -27.281 -14.672 1 95.75 146 VAL B C 1
ATOM 2636 O O . VAL B 1 146 ? -9.914 -26.234 -14.031 1 95.75 146 VAL B O 1
ATOM 2639 N N . ALA B 1 147 ? -8.688 -27.969 -14.766 1 97.75 147 ALA B N 1
ATOM 2640 C CA . ALA B 1 147 ? -7.395 -27.406 -14.391 1 97.75 147 ALA B CA 1
ATOM 2641 C C . ALA B 1 147 ? -6.469 -27.312 -15.602 1 97.75 147 ALA B C 1
ATOM 2643 O O . ALA B 1 147 ? -6.336 -28.266 -16.375 1 97.75 147 ALA B O 1
ATOM 2644 N N . SER B 1 148 ? -5.887 -26.172 -15.766 1 96.31 148 SER B N 1
ATOM 2645 C CA . SER B 1 148 ? -4.93 -25.953 -16.844 1 96.31 148 SER B CA 1
ATOM 2646 C C . SER B 1 148 ? -3.564 -25.547 -16.297 1 96.31 148 SER B C 1
ATOM 2648 O O . SER B 1 148 ? -3.475 -24.766 -15.344 1 96.31 148 SER B O 1
ATOM 2650 N N . PHE B 1 149 ? -2.523 -26.094 -16.922 1 96.31 149 PHE B N 1
ATOM 2651 C CA . PHE B 1 149 ? -1.137 -25.75 -16.609 1 96.31 149 PHE B CA 1
ATOM 2652 C C . PHE B 1 149 ? -0.422 -25.234 -17.859 1 96.31 149 PHE B C 1
ATOM 2654 O O . PHE B 1 149 ? -0.39 -25.906 -18.891 1 96.31 149 PHE B O 1
ATOM 2661 N N . THR B 1 150 ? 0.099 -24.031 -17.75 1 93.69 150 THR B N 1
ATOM 2662 C CA . THR B 1 150 ? 0.845 -23.453 -18.859 1 93.69 150 THR B CA 1
ATOM 2663 C C . THR B 1 150 ? 2.27 -23.109 -18.438 1 93.69 150 THR B C 1
ATOM 2665 O O . THR B 1 150 ? 2.475 -22.344 -17.484 1 93.69 150 THR B O 1
ATOM 2668 N N . ALA B 1 151 ? 3.193 -23.688 -19.125 1 93 151 ALA B N 1
ATOM 2669 C CA . ALA B 1 151 ? 4.602 -23.531 -18.781 1 93 151 ALA B CA 1
ATOM 2670 C C . ALA B 1 151 ? 5.258 -22.453 -19.641 1 93 151 ALA B C 1
ATOM 2672 O O . ALA B 1 151 ? 4.988 -22.359 -20.844 1 93 151 ALA B O 1
ATOM 2673 N N . HIS B 1 152 ? 6.039 -21.672 -18.891 1 86.75 152 HIS B N 1
ATOM 2674 C CA . HIS B 1 152 ? 6.863 -20.641 -19.516 1 86.75 152 HIS B CA 1
ATOM 2675 C C . HIS B 1 152 ? 8.32 -20.781 -19.094 1 86.75 152 HIS B C 1
ATOM 2677 O O . HIS B 1 152 ? 8.625 -20.812 -17.906 1 86.75 152 HIS B O 1
ATOM 2683 N N . SER B 1 153 ? 9.188 -21.016 -20 1 82.81 153 SER B N 1
ATOM 2684 C CA . SER B 1 153 ? 10.633 -21.016 -19.797 1 82.81 153 SER B CA 1
ATOM 2685 C C . SER B 1 153 ? 11.367 -20.469 -21.016 1 82.81 153 SER B C 1
ATOM 2687 O O . SER B 1 153 ? 10.742 -20.031 -21.969 1 82.81 153 SER B O 1
ATOM 2689 N N . ALA B 1 154 ? 12.734 -20.375 -20.812 1 74.25 154 ALA B N 1
ATOM 2690 C CA . ALA B 1 154 ? 13.531 -19.969 -21.969 1 74.25 154 ALA B CA 1
ATOM 2691 C C . ALA B 1 154 ? 13.32 -20.922 -23.141 1 74.25 154 ALA B C 1
ATOM 2693 O O . ALA B 1 154 ? 13.359 -20.516 -24.297 1 74.25 154 ALA B O 1
ATOM 2694 N N . GLN B 1 155 ? 13.023 -22.156 -22.875 1 73.56 155 GLN B N 1
ATOM 2695 C CA . GLN B 1 155 ? 12.93 -23.188 -23.891 1 73.56 155 GLN B CA 1
ATOM 2696 C C . GLN B 1 155 ? 11.477 -23.469 -24.266 1 73.56 155 GLN B C 1
ATOM 2698 O O . GLN B 1 155 ? 11.195 -24 -25.344 1 73.56 155 GLN B O 1
ATOM 2703 N N . VAL B 1 156 ? 10.68 -23.188 -23.422 1 74 156 VAL B N 1
ATOM 2704 C CA . VAL B 1 156 ? 9.273 -23.562 -23.594 1 74 156 VAL B CA 1
ATOM 2705 C C . VAL B 1 156 ? 8.391 -22.344 -23.391 1 74 156 VAL B C 1
ATOM 2707 O O . VAL B 1 156 ? 8.461 -21.672 -22.359 1 74 156 VAL B O 1
ATOM 2710 N N . GLN B 1 157 ? 7.574 -22.016 -24.5 1 78.75 157 GLN B N 1
ATOM 2711 C CA . GLN B 1 157 ? 6.613 -20.922 -24.375 1 78.75 157 GLN B CA 1
ATOM 2712 C C . GLN B 1 157 ? 5.195 -21.406 -24.656 1 78.75 157 GLN B C 1
ATOM 2714 O O . GLN B 1 157 ? 4.938 -22 -25.703 1 78.75 157 GLN B O 1
ATOM 2719 N N . ASN B 1 158 ? 4.336 -21.234 -23.672 1 81.31 158 ASN B N 1
ATOM 2720 C CA . ASN B 1 158 ? 2.902 -21.469 -23.797 1 81.31 158 ASN B CA 1
ATOM 2721 C C . ASN B 1 158 ? 2.592 -22.953 -24 1 81.31 158 ASN B C 1
ATOM 2723 O O . ASN B 1 158 ? 1.689 -23.297 -24.766 1 81.31 158 ASN B O 1
ATOM 2727 N N . ALA B 1 159 ? 3.498 -23.812 -23.562 1 90.25 159 ALA B N 1
ATOM 2728 C CA . ALA B 1 159 ? 3.146 -25.234 -23.531 1 90.25 159 ALA B CA 1
ATOM 2729 C C . ALA B 1 159 ? 2.17 -25.531 -22.391 1 90.25 159 ALA B C 1
ATOM 2731 O O . ALA B 1 159 ? 2.293 -24.984 -21.297 1 90.25 159 ALA B O 1
ATOM 2732 N N . TRP B 1 160 ? 1.169 -26.422 -22.766 1 93 160 TRP B N 1
ATOM 2733 C CA . TRP B 1 160 ? 0.131 -26.531 -21.734 1 93 160 TRP B CA 1
ATOM 2734 C C . TRP B 1 160 ? -0.447 -27.938 -21.703 1 93 160 TRP B C 1
ATOM 2736 O O . TRP B 1 160 ? -0.299 -28.703 -22.672 1 93 160 TRP B O 1
ATOM 2746 N N . VAL B 1 161 ? -0.978 -28.281 -20.625 1 95.75 161 VAL B N 1
ATOM 2747 C CA . VAL B 1 161 ? -1.789 -29.484 -20.406 1 95.75 161 VAL B CA 1
ATOM 2748 C C . VAL B 1 161 ? -3.027 -29.125 -19.578 1 95.75 161 VAL B C 1
ATOM 2750 O O . VAL B 1 161 ? -2.969 -28.25 -18.703 1 95.75 161 VAL B O 1
ATOM 2753 N N . THR B 1 162 ? -4.145 -29.734 -19.938 1 96.19 162 THR B N 1
ATOM 2754 C CA . THR B 1 162 ? -5.41 -29.5 -19.25 1 96.19 162 THR B CA 1
ATOM 2755 C C . THR B 1 162 ? -6.039 -30.828 -18.828 1 96.19 162 THR B C 1
ATOM 2757 O O . THR B 1 162 ? -5.984 -31.812 -19.562 1 96.19 162 THR B O 1
ATOM 2760 N N . VAL B 1 163 ? -6.578 -30.828 -17.641 1 97.62 163 VAL B N 1
ATOM 2761 C CA . VAL B 1 163 ? -7.316 -31.984 -17.125 1 97.62 163 VAL B CA 1
ATOM 2762 C C . VAL B 1 163 ? -8.711 -31.547 -16.688 1 97.62 163 VAL B C 1
ATOM 2764 O O . VAL B 1 163 ? -8.883 -30.453 -16.125 1 97.62 163 VAL B O 1
ATOM 2767 N N . SER B 1 164 ? -9.68 -32.344 -16.984 1 96.56 164 SER B N 1
ATOM 2768 C CA . SER B 1 164 ? -11.07 -32.031 -16.672 1 96.56 164 SER B CA 1
ATOM 2769 C C . SER B 1 164 ? -11.734 -33.156 -15.883 1 96.56 164 SER B C 1
ATOM 2771 O O . SER B 1 164 ? -11.484 -34.344 -16.156 1 96.56 164 SER B O 1
ATOM 2773 N N . ALA B 1 165 ? -12.445 -32.75 -14.898 1 96.81 165 ALA B N 1
ATOM 2774 C CA . ALA B 1 165 ? -13.328 -33.656 -14.164 1 96.81 165 ALA B CA 1
ATOM 2775 C C . ALA B 1 165 ? -14.789 -33.375 -14.516 1 96.81 165 ALA B C 1
ATOM 2777 O O . ALA B 1 165 ? -15.297 -32.281 -14.289 1 96.81 165 ALA B O 1
ATOM 2778 N N . GLU B 1 166 ? -15.453 -34.406 -14.938 1 94 166 GLU B N 1
ATOM 2779 C CA . GLU B 1 166 ? -16.828 -34.281 -15.375 1 94 166 GLU B CA 1
ATOM 2780 C C . GLU B 1 166 ? -17.812 -34.5 -14.227 1 94 166 GLU B C 1
ATOM 2782 O O . GLU B 1 166 ? -17.406 -34.969 -13.156 1 94 166 GLU B O 1
ATOM 2787 N N . ALA B 1 167 ? -19.062 -34.25 -14.508 1 91.75 167 ALA B N 1
ATOM 2788 C CA . ALA B 1 167 ? -20.109 -34.438 -13.5 1 91.75 167 ALA B CA 1
ATOM 2789 C C . ALA B 1 167 ? -20.25 -35.906 -13.133 1 91.75 167 ALA B C 1
ATOM 2791 O O . ALA B 1 167 ? -20.594 -36.25 -11.992 1 91.75 167 ALA B O 1
ATOM 2792 N N . ASP B 1 168 ? -20.047 -36.812 -14.055 1 92.12 168 ASP B N 1
ATOM 2793 C CA . ASP B 1 168 ? -20.219 -38.25 -13.82 1 92.12 168 ASP B CA 1
ATOM 2794 C C . ASP B 1 168 ? -18.938 -38.906 -13.312 1 92.12 168 ASP B C 1
ATOM 2796 O O . ASP B 1 168 ? -18.781 -40.125 -13.359 1 92.12 168 ASP B O 1
ATOM 2800 N N . ASN B 1 169 ? -17.906 -38.094 -12.953 1 89.12 169 ASN B N 1
ATOM 2801 C CA . ASN B 1 169 ? -16.656 -38.5 -12.32 1 89.12 169 ASN B CA 1
ATOM 2802 C C . ASN B 1 169 ? -15.672 -39.094 -13.328 1 89.12 169 ASN B C 1
ATOM 2804 O O . ASN B 1 169 ? -14.672 -39.688 -12.945 1 89.12 169 ASN B O 1
ATOM 2808 N N . ARG B 1 170 ? -16.062 -38.938 -14.57 1 95.38 170 ARG B N 1
ATOM 2809 C CA . ARG B 1 170 ? -15.07 -39.25 -15.594 1 95.38 170 ARG B CA 1
ATOM 2810 C C . ARG B 1 170 ? -14.094 -38.094 -15.781 1 95.38 170 ARG B C 1
ATOM 2812 O O . ARG B 1 170 ? -14.484 -36.938 -15.688 1 95.38 170 ARG B O 1
ATOM 2819 N N . TRP B 1 171 ? -12.875 -38.5 -16.078 1 97.44 171 TRP B N 1
ATOM 2820 C CA . TRP B 1 171 ? -11.82 -37.5 -16.234 1 97.44 171 TRP B CA 1
ATOM 2821 C C . TRP B 1 171 ? -11.211 -37.562 -17.641 1 97.44 171 TRP B C 1
ATOM 2823 O O . TRP B 1 171 ? -11.297 -38.594 -18.312 1 97.44 171 TRP B O 1
ATOM 2833 N N . SER B 1 172 ? -10.719 -36.5 -18.109 1 96.44 172 SER B N 1
ATOM 2834 C CA . SER B 1 172 ? -10.023 -36.406 -19.391 1 96.44 172 SER B CA 1
ATOM 2835 C C . SER B 1 172 ? -8.844 -35.438 -19.297 1 96.44 172 SER B C 1
ATOM 2837 O O . SER B 1 172 ? -8.789 -34.594 -18.406 1 96.44 172 SER B O 1
ATOM 2839 N N . TYR B 1 173 ? -7.836 -35.625 -20.094 1 95.62 173 TYR B N 1
ATOM 2840 C CA . TYR B 1 173 ? -6.766 -34.625 -20.203 1 95.62 173 TYR B CA 1
ATOM 2841 C C . TYR B 1 173 ? -6.367 -34.438 -21.656 1 95.62 173 TYR B C 1
ATOM 2843 O O . TYR B 1 173 ? -6.648 -35.281 -22.516 1 95.62 173 TYR B O 1
ATOM 2851 N N . VAL B 1 174 ? -5.863 -33.281 -21.969 1 94.06 174 VAL B N 1
ATOM 2852 C CA . VAL B 1 174 ? -5.348 -32.938 -23.281 1 94.06 174 VAL B CA 1
ATOM 2853 C C . VAL B 1 174 ? -4.117 -32.031 -23.125 1 94.06 174 VAL B C 1
ATOM 2855 O O . VAL B 1 174 ? -4.004 -31.281 -22.156 1 94.06 174 VAL B O 1
ATOM 2858 N N . SER B 1 175 ? -3.125 -32.219 -23.969 1 93.75 175 SER B N 1
ATOM 2859 C CA . SER B 1 175 ? -1.932 -31.391 -23.969 1 93.75 175 SER B CA 1
ATOM 2860 C C . SER B 1 175 ? -1.749 -30.688 -25.297 1 93.75 175 SER B C 1
ATOM 2862 O O . SER B 1 175 ? -2.158 -31.203 -26.344 1 93.75 175 SER B O 1
ATOM 2864 N N . GLY B 1 176 ? -1.191 -29.516 -25.25 1 86.5 176 GLY B N 1
ATOM 2865 C CA . GLY B 1 176 ? -0.963 -28.734 -26.453 1 86.5 176 GLY B CA 1
ATOM 2866 C C . GLY B 1 176 ? 0.036 -29.375 -27.391 1 86.5 176 GLY B C 1
ATOM 2867 O O . GLY B 1 176 ? -0.045 -29.203 -28.609 1 86.5 176 GLY B O 1
ATOM 2868 N N . GLY B 1 177 ? 0.984 -30.062 -26.875 1 82.75 177 GLY B N 1
ATOM 2869 C CA . GLY B 1 177 ? 2.033 -30.672 -27.672 1 82.75 177 GLY B CA 1
ATOM 2870 C C . GLY B 1 177 ? 1.606 -31.953 -28.344 1 82.75 177 GLY B C 1
ATOM 2871 O O . GLY B 1 177 ? 2.281 -32.438 -29.266 1 82.75 177 GLY B O 1
ATOM 2872 N N . ASP B 1 178 ? 0.527 -32.5 -27.938 1 84.62 178 ASP B N 1
ATOM 2873 C CA . ASP B 1 178 ? 0.004 -33.75 -28.469 1 84.62 178 ASP B CA 1
ATOM 2874 C C . ASP B 1 178 ? -1.515 -33.844 -28.328 1 84.62 178 ASP B C 1
ATOM 2876 O O . ASP B 1 178 ? -2.041 -34.688 -27.609 1 84.62 178 ASP B O 1
ATOM 2880 N N . PRO B 1 179 ? -2.23 -33.094 -29.156 1 82 179 PRO B N 1
ATOM 2881 C CA . PRO B 1 179 ? -3.688 -33.062 -29.016 1 82 179 PRO B CA 1
ATOM 2882 C C . PRO B 1 179 ? -4.348 -34.375 -29.391 1 82 179 PRO B C 1
ATOM 2884 O O . PRO B 1 179 ? -5.41 -34.719 -28.859 1 82 179 PRO B O 1
ATOM 2887 N N . GLU B 1 180 ? -3.66 -35.125 -30.188 1 87.06 180 GLU B N 1
ATOM 2888 C CA . GLU B 1 180 ? -4.215 -36.406 -30.594 1 87.06 180 GLU B CA 1
ATOM 2889 C C . GLU B 1 180 ? -4.109 -37.438 -29.469 1 87.06 180 GLU B C 1
ATOM 2891 O O . GLU B 1 180 ? -4.82 -38.438 -29.469 1 87.06 180 GLU B O 1
ATOM 2896 N N . GLY B 1 181 ? -3.201 -37.062 -28.578 1 85.94 181 GLY B N 1
ATOM 2897 C CA . GLY B 1 181 ? -2.994 -37.969 -27.453 1 85.94 181 GLY B CA 1
ATOM 2898 C C . GLY B 1 181 ? -3.959 -37.719 -26.297 1 85.94 181 GLY B C 1
ATOM 2899 O O . GLY B 1 181 ? -3.801 -38.281 -25.219 1 85.94 181 GLY B O 1
ATOM 2900 N N . ALA B 1 182 ? -4.98 -36.969 -26.562 1 92.44 182 ALA B N 1
ATOM 2901 C CA . ALA B 1 182 ? -5.988 -36.719 -25.547 1 92.44 182 ALA B CA 1
ATOM 2902 C C . ALA B 1 182 ? -6.68 -38 -25.109 1 92.44 182 ALA B C 1
ATOM 2904 O O . ALA B 1 182 ? -6.887 -38.906 -25.922 1 92.44 182 ALA B O 1
ATOM 2905 N N . ARG B 1 183 ? -6.906 -38.188 -23.875 1 94.38 183 ARG B N 1
ATOM 2906 C CA . ARG B 1 183 ? -7.602 -39.344 -23.328 1 94.38 183 ARG B CA 1
ATOM 2907 C C . ARG B 1 183 ? -8.82 -38.906 -22.531 1 94.38 183 ARG B C 1
ATOM 2909 O O . ARG B 1 183 ? -8.82 -37.875 -21.875 1 94.38 183 ARG B O 1
ATOM 2916 N N . SER B 1 184 ? -9.805 -39.75 -22.609 1 94.75 184 SER B N 1
ATOM 2917 C CA . SER B 1 184 ? -11.039 -39.531 -21.859 1 94.75 184 SER B CA 1
ATOM 2918 C C . SER B 1 184 ? -11.445 -40.781 -21.109 1 94.75 184 SER B C 1
ATOM 2920 O O . SER B 1 184 ? -10.773 -41.812 -21.188 1 94.75 184 SER B O 1
ATOM 2922 N N . ASN B 1 185 ? -12.406 -40.625 -20.297 1 95.94 185 ASN B N 1
ATOM 2923 C CA . ASN B 1 185 ? -12.961 -41.75 -19.531 1 95.94 185 ASN B CA 1
ATOM 2924 C C . ASN B 1 185 ? -11.93 -42.344 -18.578 1 95.94 185 ASN B C 1
ATOM 2926 O O . ASN B 1 185 ? -11.805 -43.562 -18.484 1 95.94 185 ASN B O 1
ATOM 2930 N N . LEU B 1 186 ? -11.164 -41.531 -18.062 1 97.06 186 LEU B N 1
ATOM 2931 C CA . LEU B 1 186 ? -10.141 -41.906 -17.094 1 97.06 186 LEU B CA 1
ATOM 2932 C C . LEU B 1 186 ? -10.664 -41.812 -15.672 1 97.06 186 LEU B C 1
ATOM 2934 O O . LEU B 1 186 ? -11.641 -41.094 -15.406 1 97.06 186 LEU B O 1
ATOM 2938 N N . THR B 1 187 ? -9.992 -42.625 -14.773 1 96.62 187 THR B N 1
ATOM 2939 C CA . THR B 1 187 ? -10.172 -42.375 -13.352 1 96.62 187 THR B CA 1
ATOM 2940 C C . THR B 1 187 ? -9.383 -41.125 -12.945 1 96.62 187 THR B C 1
ATOM 2942 O O . THR B 1 187 ? -8.523 -40.656 -13.695 1 96.62 187 THR B O 1
ATOM 2945 N N . ALA B 1 188 ? -9.695 -40.594 -11.789 1 96.25 188 ALA B N 1
ATOM 2946 C CA . ALA B 1 188 ? -8.984 -39.438 -11.258 1 96.25 188 ALA B CA 1
ATOM 2947 C C . ALA B 1 188 ? -7.484 -39.688 -11.195 1 96.25 188 ALA B C 1
ATOM 2949 O O . ALA B 1 188 ? -6.684 -38.875 -11.625 1 96.25 188 ALA B O 1
ATOM 2950 N N . ASP B 1 189 ? -7.094 -40.812 -10.672 1 96.5 189 ASP B N 1
ATOM 2951 C CA . ASP B 1 189 ? -5.688 -41.156 -10.492 1 96.5 189 ASP B CA 1
ATOM 2952 C C . ASP B 1 189 ? -4.973 -41.281 -11.836 1 96.5 189 ASP B C 1
ATOM 2954 O O . ASP B 1 189 ? -3.84 -40.844 -11.984 1 96.5 189 ASP B O 1
ATOM 2958 N N . GLU B 1 190 ? -5.633 -41.906 -12.766 1 96.75 190 GLU B N 1
ATOM 2959 C CA . GLU B 1 190 ? -5.059 -42.031 -14.102 1 96.75 190 GLU B CA 1
ATOM 2960 C C . GLU B 1 190 ? -4.832 -40.688 -14.75 1 96.75 190 GLU B C 1
ATOM 2962 O O . GLU B 1 190 ? -3.762 -40.438 -15.312 1 96.75 190 GLU B O 1
ATOM 2967 N N . ALA B 1 191 ? -5.867 -39.844 -14.711 1 97 191 ALA B N 1
ATOM 2968 C CA . ALA B 1 191 ? -5.781 -38.531 -15.328 1 97 191 ALA B CA 1
ATOM 2969 C C . ALA B 1 191 ? -4.645 -37.719 -14.711 1 97 191 ALA B C 1
ATOM 2971 O O . ALA B 1 191 ? -3.854 -37.094 -15.43 1 97 191 ALA B O 1
ATOM 2972 N N . MET B 1 192 ? -4.531 -37.781 -13.406 1 96.31 192 MET B N 1
ATOM 2973 C CA . MET B 1 192 ? -3.512 -37 -12.711 1 96.31 192 MET B CA 1
ATOM 2974 C C . MET B 1 192 ? -2.115 -37.531 -13.008 1 96.31 192 MET B C 1
ATOM 2976 O O . MET B 1 192 ? -1.153 -36.781 -13.078 1 96.31 192 MET B O 1
ATOM 2980 N N . GLU B 1 193 ? -2.002 -38.781 -13.164 1 96.25 193 GLU B N 1
ATOM 2981 C CA . GLU B 1 193 ? -0.727 -39.375 -13.539 1 96.25 193 GLU B CA 1
ATOM 2982 C C . GLU B 1 193 ? -0.287 -38.938 -14.922 1 96.25 193 GLU B C 1
ATOM 2984 O O . GLU B 1 193 ? 0.894 -38.656 -15.148 1 96.25 193 GLU B O 1
ATOM 2989 N N . HIS B 1 194 ? -1.203 -38.875 -15.828 1 95 194 HIS B N 1
ATOM 2990 C CA . HIS B 1 194 ? -0.886 -38.406 -17.172 1 95 194 HIS B CA 1
ATOM 2991 C C . HIS B 1 194 ? -0.425 -36.938 -17.125 1 95 194 HIS B C 1
ATOM 2993 O O . HIS B 1 194 ? 0.541 -36.562 -17.797 1 95 194 HIS B O 1
ATOM 2999 N N . VAL B 1 195 ? -1.157 -36.125 -16.359 1 95.69 195 VAL B N 1
ATOM 3000 C CA . VAL B 1 195 ? -0.774 -34.719 -16.219 1 95.69 195 VAL B CA 1
ATOM 3001 C C . VAL B 1 195 ? 0.631 -34.625 -15.633 1 95.69 195 VAL B C 1
ATOM 3003 O O . VAL B 1 195 ? 1.449 -33.844 -16.094 1 95.69 195 VAL B O 1
ATOM 3006 N N . HIS B 1 196 ? 0.877 -35.438 -14.602 1 95.69 196 HIS B N 1
ATOM 3007 C CA . HIS B 1 196 ? 2.203 -35.5 -14 1 95.69 196 HIS B CA 1
ATOM 3008 C C . HIS B 1 196 ? 3.273 -35.75 -15.055 1 95.69 196 HIS B C 1
ATOM 3010 O O . HIS B 1 196 ? 4.297 -35.062 -15.094 1 95.69 196 HIS B O 1
ATOM 3016 N N . ASP B 1 197 ? 3.051 -36.719 -15.906 1 93.31 197 ASP B N 1
ATOM 3017 C CA . ASP B 1 197 ? 4.008 -37.094 -16.938 1 93.31 197 ASP B CA 1
ATOM 3018 C C . ASP B 1 197 ? 4.207 -35.969 -17.953 1 93.31 197 ASP B C 1
ATOM 3020 O O . ASP B 1 197 ? 5.34 -35.656 -18.328 1 93.31 197 ASP B O 1
ATOM 3024 N N . VAL B 1 198 ? 3.084 -35.375 -18.359 1 92.69 198 VAL B N 1
ATOM 3025 C CA . VAL B 1 198 ? 3.17 -34.312 -19.344 1 92.69 198 VAL B CA 1
ATOM 3026 C C . VAL B 1 198 ? 3.932 -33.125 -18.75 1 92.69 198 VAL B C 1
ATOM 3028 O O . VAL B 1 198 ? 4.797 -32.531 -19.422 1 92.69 198 VAL B O 1
ATOM 3031 N N . LEU B 1 199 ? 3.643 -32.781 -17.484 1 93.12 199 LEU B N 1
ATOM 3032 C CA . LEU B 1 199 ? 4.348 -31.672 -16.828 1 93.12 199 LEU B CA 1
ATOM 3033 C C . LEU B 1 199 ? 5.848 -31.953 -16.766 1 93.12 199 LEU B C 1
ATOM 3035 O O . LEU B 1 199 ? 6.66 -31.031 -16.859 1 93.12 199 LEU B O 1
ATOM 3039 N N . GLY B 1 200 ? 6.199 -33.156 -16.547 1 90.62 200 GLY B N 1
ATOM 3040 C CA . GLY B 1 200 ? 7.598 -33.562 -16.547 1 90.62 200 GLY B CA 1
ATOM 3041 C C . GLY B 1 200 ? 8.305 -33.25 -17.859 1 90.62 200 GLY B C 1
ATOM 3042 O O . GLY B 1 200 ? 9.492 -32.906 -17.859 1 90.62 200 GLY B O 1
ATOM 3043 N N . THR B 1 201 ? 7.555 -33.375 -18.891 1 87.44 201 THR B N 1
ATOM 3044 C CA . THR B 1 201 ? 8.125 -33.094 -20.203 1 87.44 201 THR B CA 1
ATOM 3045 C C . THR B 1 201 ? 8.211 -31.578 -20.438 1 87.44 201 THR B C 1
ATOM 3047 O O . THR B 1 201 ? 9.125 -31.094 -21.109 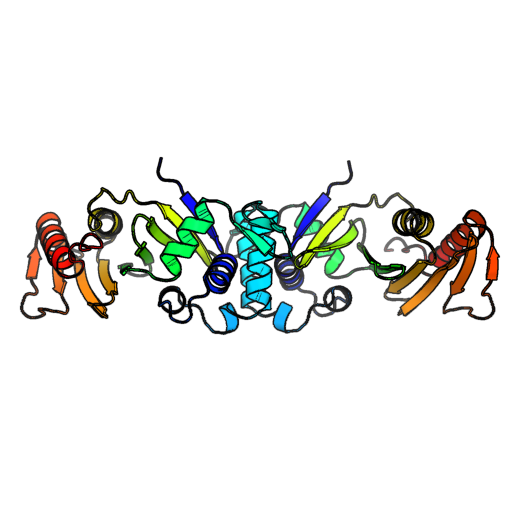1 87.44 201 THR B O 1
ATOM 3050 N N . LEU B 1 202 ? 7.238 -30.891 -19.922 1 85.12 202 LEU B N 1
ATOM 3051 C CA . LEU B 1 202 ? 7.18 -29.453 -20.125 1 85.12 202 LEU B CA 1
ATOM 3052 C C . LEU B 1 202 ? 8.211 -28.734 -19.25 1 85.12 202 LEU B C 1
ATOM 3054 O O . LEU B 1 202 ? 8.711 -27.672 -19.625 1 85.12 202 LEU B O 1
ATOM 3058 N N . LEU B 1 203 ? 8.438 -29.344 -18.031 1 84.62 203 LEU B N 1
ATOM 3059 C CA . LEU B 1 203 ? 9.328 -28.719 -17.062 1 84.62 203 LEU B CA 1
ATOM 3060 C C . LEU B 1 203 ? 10.656 -29.484 -16.984 1 84.62 203 LEU B C 1
ATOM 3062 O O . LEU B 1 203 ? 10.914 -30.188 -16 1 84.62 203 LEU B O 1
ATOM 3066 N N . PRO B 1 204 ? 11.32 -29.5 -18.047 1 70.81 204 PRO B N 1
ATOM 3067 C CA . PRO B 1 204 ? 12.5 -30.359 -17.984 1 70.81 204 PRO B CA 1
ATOM 3068 C C . PRO B 1 204 ? 13.5 -29.938 -16.922 1 70.81 204 PRO B C 1
ATOM 3070 O O . PRO B 1 204 ? 13.445 -28.797 -16.438 1 70.81 204 PRO B O 1
ATOM 3073 N N . GLU B 1 205 ? 14.227 -30.906 -16.438 1 63.31 205 GLU B N 1
ATOM 3074 C CA . GLU B 1 205 ? 15.164 -30.812 -15.328 1 63.31 205 GLU B CA 1
ATOM 3075 C C . GLU B 1 205 ? 16.125 -29.641 -15.516 1 63.31 205 GLU B C 1
ATOM 3077 O O . GLU B 1 205 ? 16.516 -29.328 -16.641 1 63.31 205 GLU B O 1
ATOM 3082 N N . LEU B 1 206 ? 16.078 -28.625 -14.664 1 55.53 206 LEU B N 1
ATOM 3083 C CA . LEU B 1 206 ? 17.047 -27.531 -14.664 1 55.53 206 LEU B CA 1
ATOM 3084 C C . LEU B 1 206 ? 18.469 -28.094 -14.664 1 55.53 206 LEU B C 1
ATOM 3086 O O . LEU B 1 206 ? 18.781 -29.031 -13.93 1 55.53 206 LEU B O 1
ATOM 3090 N N . SER B 1 207 ? 19.125 -28.219 -15.758 1 47.5 207 SER B N 1
ATOM 3091 C CA . SER B 1 207 ? 20.547 -28.547 -15.734 1 47.5 207 SER B CA 1
ATOM 3092 C C . SER B 1 207 ? 21.281 -27.75 -14.656 1 47.5 207 SER B C 1
ATOM 3094 O O . SER B 1 207 ? 21.016 -26.562 -14.469 1 47.5 207 SER B O 1
ATOM 3096 N N . PRO B 1 208 ? 21.859 -28.484 -13.672 1 43.97 208 PRO B N 1
ATOM 3097 C CA . PRO B 1 208 ? 22.703 -27.75 -12.742 1 43.97 208 PRO B CA 1
ATOM 3098 C C . PRO B 1 208 ? 23.578 -26.703 -13.445 1 43.97 208 PRO B C 1
ATOM 3100 O O . PRO B 1 208 ? 23.922 -26.859 -14.617 1 43.97 208 PRO B O 1
ATOM 3103 N N . ALA B 1 209 ? 23.328 -25.453 -13.266 1 40.66 209 ALA B N 1
ATOM 3104 C CA . ALA B 1 209 ? 24.359 -24.594 -13.844 1 40.66 209 ALA B CA 1
ATOM 3105 C C . ALA B 1 209 ? 25.703 -25.312 -13.875 1 40.66 209 ALA B C 1
ATOM 3107 O O . ALA B 1 209 ? 26.156 -25.828 -12.859 1 40.66 209 ALA B O 1
ATOM 3108 N N . ALA B 1 210 ? 26.312 -25.625 -15.172 1 31.66 210 ALA B N 1
ATOM 3109 C CA . ALA B 1 210 ? 27.734 -25.922 -15.32 1 31.66 210 ALA B CA 1
ATOM 3110 C C . ALA B 1 210 ? 28.594 -24.859 -14.656 1 31.66 210 ALA B C 1
ATOM 3112 O O . ALA B 1 210 ? 28.281 -23.656 -14.711 1 31.66 210 ALA B O 1
#